Protein AF-0000000085051706 (afdb_homodimer)

Organism: Asticcacaulis excentricus (strain ATCC 15261 / DSM 4724 / KCTC 12464 / NCIMB 9791 / VKM B-1370 / CB 48) (NCBI:txid573065)

Structure (mmCIF, N/CA/C/O backbone):
data_AF-0000000085051706-model_v1
#
loop_
_entity.id
_entity.type
_entity.pdbx_description
1 polymer 'prephenate dehydratase'
#
loop_
_atom_site.group_PDB
_atom_site.id
_atom_site.type_symbol
_atom_site.label_atom_id
_atom_site.label_alt_id
_atom_site.label_comp_id
_atom_site.label_asym_id
_atom_site.label_entity_id
_atom_site.label_seq_id
_atom_site.pdbx_PDB_ins_code
_atom_site.Cartn_x
_atom_site.Cartn_y
_atom_site.Cartn_z
_atom_site.occupancy
_atom_site.B_iso_or_equiv
_atom_site.auth_seq_id
_atom_site.auth_comp_id
_atom_site.auth_asym_id
_atom_site.auth_atom_id
_atom_site.pdbx_PDB_model_num
ATOM 1 N N . MET A 1 1 ? 15.047 -7.488 -30.141 1 37 1 MET A N 1
ATOM 2 C CA . MET A 1 1 ? 16.125 -7.328 -29.172 1 37 1 MET A CA 1
ATOM 3 C C . MET A 1 1 ? 16.047 -8.383 -28.078 1 37 1 MET A C 1
ATOM 5 O O . MET A 1 1 ? 14.945 -8.711 -27.609 1 37 1 MET A O 1
ATOM 9 N N . THR A 1 2 ? 16.781 -9.422 -28.062 1 45.59 2 THR A N 1
ATOM 10 C CA . THR A 1 2 ? 16.734 -10.547 -27.141 1 45.59 2 THR A CA 1
ATOM 11 C C . THR A 1 2 ? 16.453 -10.07 -25.719 1 45.59 2 THR A C 1
ATOM 13 O O . THR A 1 2 ? 17.125 -9.164 -25.219 1 45.59 2 THR A O 1
ATOM 16 N N . ALA A 1 3 ? 15.242 -9.961 -25.422 1 56.03 3 ALA A N 1
ATOM 17 C CA . ALA A 1 3 ? 15.062 -9.492 -24.047 1 56.03 3 ALA A CA 1
ATOM 18 C C . ALA A 1 3 ? 16.234 -9.898 -23.172 1 56.03 3 ALA A C 1
ATOM 20 O O . ALA A 1 3 ? 16.688 -11.047 -23.219 1 56.03 3 ALA A O 1
ATOM 21 N N . SER A 1 4 ? 16.953 -8.852 -22.703 1 73.88 4 SER A N 1
ATOM 22 C CA . SER A 1 4 ? 18.141 -9.078 -21.891 1 73.88 4 SER A CA 1
ATOM 23 C C . SER A 1 4 ? 17.812 -9.938 -20.656 1 73.88 4 SER A C 1
ATOM 25 O O . SER A 1 4 ? 16.688 -9.945 -20.188 1 73.88 4 SER A O 1
ATOM 27 N N . GLN A 1 5 ? 18.484 -10.992 -20.531 1 93.19 5 GLN A N 1
ATOM 28 C CA . GLN A 1 5 ? 18.406 -11.898 -19.391 1 93.19 5 GLN A CA 1
ATOM 29 C C . GLN A 1 5 ? 18.516 -11.133 -18.062 1 93.19 5 GLN A C 1
ATOM 31 O O . GLN A 1 5 ? 19.375 -11.438 -17.234 1 93.19 5 GLN A O 1
ATOM 36 N N . LYS A 1 6 ? 17.625 -10.023 -18.062 1 98.06 6 LYS A N 1
ATOM 37 C CA . LYS A 1 6 ? 17.516 -9.156 -16.891 1 98.06 6 LYS A CA 1
ATOM 38 C C . LYS A 1 6 ? 16.188 -9.352 -16.172 1 98.06 6 LYS A C 1
ATOM 40 O O . LYS A 1 6 ? 15.18 -9.664 -16.812 1 98.06 6 LYS A O 1
ATOM 45 N N . ILE A 1 7 ? 16.219 -9.195 -14.898 1 98.38 7 ILE A N 1
ATOM 46 C CA . ILE A 1 7 ? 15.016 -9.242 -14.078 1 98.38 7 ILE A CA 1
ATOM 47 C C . ILE A 1 7 ? 14.914 -7.973 -13.234 1 98.38 7 ILE A C 1
ATOM 49 O O . ILE A 1 7 ? 15.836 -7.645 -12.484 1 98.38 7 ILE A O 1
ATOM 53 N N . ALA A 1 8 ? 13.82 -7.258 -13.43 1 98.44 8 ALA A N 1
ATOM 54 C CA . ALA A 1 8 ? 13.617 -5.965 -12.781 1 98.44 8 ALA A CA 1
ATOM 55 C C . ALA A 1 8 ? 13.086 -6.137 -11.359 1 98.44 8 ALA A C 1
ATOM 57 O O . ALA A 1 8 ? 12.25 -7.004 -11.109 1 98.44 8 ALA A O 1
ATOM 58 N N . TYR A 1 9 ? 13.531 -5.332 -10.445 1 98.19 9 TYR A N 1
ATOM 59 C CA . TYR A 1 9 ? 12.953 -5.199 -9.117 1 98.19 9 TYR A CA 1
ATOM 60 C C . TYR A 1 9 ? 13.008 -3.756 -8.633 1 98.19 9 TYR A C 1
ATOM 62 O O . TYR A 1 9 ? 13.789 -2.953 -9.156 1 98.19 9 TYR A O 1
ATOM 70 N N . GLN A 1 10 ? 12.102 -3.432 -7.754 1 95.19 10 GLN A N 1
ATOM 71 C CA . GLN A 1 10 ? 12.156 -2.119 -7.117 1 95.19 10 GLN A CA 1
ATOM 72 C C . GLN A 1 10 ? 13.055 -2.139 -5.891 1 95.19 10 GLN A C 1
ATOM 74 O O . GLN A 1 10 ? 12.969 -3.045 -5.059 1 95.19 10 GLN A O 1
ATOM 79 N N . GLY A 1 11 ? 13.914 -1.241 -5.773 1 93.25 11 GLY A N 1
ATOM 80 C CA . GLY A 1 11 ? 14.773 -1.121 -4.609 1 93.25 11 GLY A CA 1
ATOM 81 C C . GLY A 1 11 ? 16.234 -0.927 -4.973 1 93.25 11 GLY A C 1
ATOM 82 O O . GLY A 1 11 ? 16.562 -0.478 -6.074 1 93.25 11 GLY A O 1
ATOM 83 N N . GLU A 1 12 ? 17.094 -1.182 -3.971 1 94.31 12 GLU A N 1
ATOM 84 C CA . GLU A 1 12 ? 18.547 -1.07 -4.129 1 94.31 12 GLU A CA 1
ATOM 85 C C . GLU A 1 12 ? 19.203 -2.445 -4.152 1 94.31 12 GLU A C 1
ATOM 87 O O . GLU A 1 12 ? 18.672 -3.404 -3.586 1 94.31 12 GLU A O 1
ATOM 92 N N . PRO A 1 13 ? 20.375 -2.416 -4.875 1 97.56 13 PRO A N 1
ATOM 93 C CA . PRO A 1 13 ? 21.125 -3.666 -4.75 1 97.56 13 PRO A CA 1
ATOM 94 C C . PRO A 1 13 ? 21.328 -4.086 -3.295 1 97.56 13 PRO A C 1
ATOM 96 O O . PRO A 1 13 ? 21.656 -3.248 -2.449 1 97.56 13 PRO A O 1
ATOM 99 N N . GLY A 1 14 ? 21.016 -5.273 -2.98 1 97.88 14 GLY A N 1
ATOM 100 C CA . GLY A 1 14 ? 21.141 -5.781 -1.624 1 97.88 14 GLY A CA 1
ATOM 101 C C . GLY A 1 14 ? 19.812 -5.875 -0.899 1 97.88 14 GLY A C 1
ATOM 102 O O . GLY A 1 14 ? 19.75 -6.371 0.228 1 97.88 14 GLY A O 1
ATOM 103 N N . ALA A 1 15 ? 18.766 -5.438 -1.556 1 97.69 15 ALA A N 1
ATOM 104 C CA . ALA A 1 15 ? 17.438 -5.48 -0.955 1 97.69 15 ALA A CA 1
ATOM 105 C C . ALA A 1 15 ? 16.859 -6.895 -0.99 1 97.69 15 ALA A C 1
ATOM 107 O O . ALA A 1 15 ? 17.422 -7.781 -1.636 1 97.69 15 ALA A O 1
ATOM 108 N N . PHE A 1 16 ? 15.758 -7.094 -0.36 1 97.62 16 PHE A N 1
ATOM 109 C CA . PHE A 1 16 ? 15.086 -8.383 -0.343 1 97.62 16 PHE A CA 1
ATOM 110 C C . PHE A 1 16 ? 14.641 -8.781 -1.745 1 97.62 16 PHE A C 1
ATOM 112 O O . PHE A 1 16 ? 14.672 -9.961 -2.104 1 97.62 16 PHE A O 1
ATOM 119 N N . SER A 1 17 ? 14.211 -7.824 -2.529 1 98.38 17 SER A N 1
ATOM 120 C CA . SER A 1 17 ? 13.828 -8.117 -3.906 1 98.38 17 SER A CA 1
ATOM 121 C C . SER A 1 17 ? 15.016 -8.609 -4.719 1 98.38 17 SER A C 1
ATOM 123 O O . SER A 1 17 ? 14.867 -9.484 -5.582 1 98.38 17 SER A O 1
ATOM 125 N N . HIS A 1 18 ? 16.156 -8.008 -4.43 1 98.44 18 HIS A N 1
ATOM 126 C CA . HIS A 1 18 ? 17.375 -8.516 -5.031 1 98.44 18 HIS A CA 1
ATOM 127 C C . HIS A 1 18 ? 17.625 -9.969 -4.621 1 98.44 18 HIS A C 1
ATOM 129 O O . HIS A 1 18 ? 17.938 -10.812 -5.469 1 98.44 18 HIS A O 1
ATOM 135 N N . GLN A 1 19 ? 17.5 -10.227 -3.414 1 98.19 19 GLN A N 1
ATOM 136 C CA . GLN A 1 19 ? 17.672 -11.586 -2.898 1 98.19 19 GLN A CA 1
ATOM 137 C C . GLN A 1 19 ? 16.703 -12.555 -3.584 1 98.19 19 GLN A C 1
ATOM 139 O O . GLN A 1 19 ? 17.094 -13.672 -3.939 1 98.19 19 GLN A O 1
ATOM 144 N N . ALA A 1 20 ? 15.477 -12.141 -3.75 1 98.56 20 ALA A N 1
ATOM 145 C CA . ALA A 1 20 ? 14.477 -12.969 -4.41 1 98.56 20 ALA A CA 1
ATOM 146 C C . ALA A 1 20 ? 14.891 -13.297 -5.844 1 98.56 20 ALA A C 1
ATOM 148 O O . ALA A 1 20 ? 14.805 -14.453 -6.273 1 98.56 20 ALA A O 1
ATOM 149 N N . CYS A 1 21 ? 15.375 -12.305 -6.543 1 98.44 21 CYS A N 1
ATOM 150 C CA . CYS A 1 21 ? 15.844 -12.516 -7.91 1 98.44 21 CYS A CA 1
ATOM 151 C C . CYS A 1 21 ? 16.953 -13.555 -7.953 1 98.44 21 CYS A C 1
ATOM 153 O O . CYS A 1 21 ? 16.906 -14.477 -8.773 1 98.44 21 CYS A O 1
ATOM 155 N N . ARG A 1 22 ? 17.891 -13.422 -7.086 1 97.75 22 ARG A N 1
ATOM 156 C CA . ARG A 1 22 ? 19.031 -14.32 -7.07 1 97.75 22 ARG A CA 1
ATOM 157 C C . ARG A 1 22 ? 18.609 -15.742 -6.711 1 97.75 22 ARG A C 1
ATOM 159 O O . ARG A 1 22 ? 19.156 -16.719 -7.25 1 97.75 22 ARG A O 1
ATOM 166 N N . ARG A 1 23 ? 17.75 -15.836 -5.844 1 97.62 23 ARG A N 1
ATOM 167 C CA . ARG A 1 23 ? 17.328 -17.141 -5.336 1 97.62 23 ARG A CA 1
ATOM 168 C C . ARG A 1 23 ? 16.594 -17.938 -6.414 1 97.62 23 ARG A C 1
ATOM 170 O O . ARG A 1 23 ? 16.859 -19.125 -6.594 1 97.62 23 ARG A O 1
ATOM 177 N N . TRP A 1 24 ? 15.719 -17.328 -7.168 1 97.75 24 TRP A N 1
ATOM 178 C CA . TRP A 1 24 ? 14.812 -18.094 -8.016 1 97.75 24 TRP A CA 1
ATOM 179 C C . TRP A 1 24 ? 15.18 -17.938 -9.492 1 97.75 24 TRP A C 1
ATOM 181 O O . TRP A 1 24 ? 14.766 -18.734 -10.328 1 97.75 24 TRP A O 1
ATOM 191 N N . PHE A 1 25 ? 15.945 -16.875 -9.781 1 97.81 25 PHE A N 1
ATOM 192 C CA . PHE A 1 25 ? 16.359 -16.641 -11.156 1 97.81 25 PHE A CA 1
ATOM 193 C C . PHE A 1 25 ? 17.859 -16.312 -11.219 1 97.81 25 PHE A C 1
ATOM 195 O O . PHE A 1 25 ? 18.25 -15.266 -11.727 1 97.81 25 PHE A O 1
ATOM 202 N N . PRO A 1 26 ? 18.672 -17.281 -10.859 1 97 26 PRO A N 1
ATOM 203 C CA . PRO A 1 26 ? 20.109 -17.031 -10.766 1 97 26 PRO A CA 1
ATOM 204 C C . PRO A 1 26 ? 20.75 -16.734 -12.117 1 97 26 PRO A C 1
ATOM 206 O O . PRO A 1 26 ? 21.828 -16.156 -12.18 1 97 26 PRO A O 1
ATOM 209 N N . ASP A 1 27 ? 20.141 -17.094 -13.203 1 96.94 27 ASP A N 1
ATOM 210 C CA . ASP A 1 27 ? 20.719 -16.906 -14.539 1 96.94 27 ASP A CA 1
ATOM 211 C C . ASP A 1 27 ? 20.359 -15.531 -15.102 1 96.94 27 ASP A C 1
ATOM 213 O O . ASP A 1 27 ? 20.844 -15.156 -16.172 1 96.94 27 ASP A O 1
ATOM 217 N N . TYR A 1 28 ? 19.516 -14.789 -14.391 1 97.69 28 TYR A N 1
ATOM 218 C CA . TYR A 1 28 ? 19.141 -13.445 -14.82 1 97.69 28 TYR A CA 1
ATOM 219 C C . TYR A 1 28 ? 19.938 -12.383 -14.07 1 97.69 28 TYR A C 1
ATOM 221 O O . TYR A 1 28 ? 20.297 -12.586 -12.906 1 97.69 28 TYR A O 1
ATOM 229 N N . GLU A 1 29 ? 20.188 -11.328 -14.695 1 97.94 29 GLU A N 1
ATOM 230 C CA . GLU A 1 29 ? 20.812 -10.18 -14.047 1 97.94 29 GLU A CA 1
ATOM 231 C C . GLU A 1 29 ? 19.766 -9.32 -13.328 1 97.94 29 GLU A C 1
ATOM 233 O O . GLU A 1 29 ? 18.938 -8.68 -13.977 1 97.94 29 GLU A O 1
ATOM 238 N N . PRO A 1 30 ? 19.875 -9.312 -11.984 1 98.25 30 PRO A N 1
ATOM 239 C CA . PRO A 1 30 ? 18.953 -8.422 -11.273 1 98.25 30 PRO A CA 1
ATOM 240 C C . PRO A 1 30 ? 19.219 -6.949 -11.57 1 98.25 30 PRO A C 1
ATOM 242 O O . PRO A 1 30 ? 20.359 -6.496 -11.516 1 98.25 30 PRO A O 1
ATOM 245 N N . THR A 1 31 ? 18.188 -6.242 -11.938 1 98.38 31 THR A N 1
ATOM 246 C CA . THR A 1 31 ? 18.297 -4.824 -12.273 1 98.38 31 THR A CA 1
ATOM 247 C C . THR A 1 31 ? 17.359 -3.988 -11.406 1 98.38 31 THR A C 1
ATOM 249 O O . THR A 1 31 ? 16.141 -4.184 -11.422 1 98.38 31 THR A O 1
ATOM 252 N N . ALA A 1 32 ? 17.984 -3.035 -10.688 1 97.5 32 ALA A N 1
ATOM 253 C CA . ALA A 1 32 ? 17.266 -2.234 -9.695 1 97.5 32 ALA A CA 1
ATOM 254 C C . ALA A 1 32 ? 16.594 -1.033 -10.352 1 97.5 32 ALA A C 1
ATOM 256 O O . ALA A 1 32 ? 17.172 -0.403 -11.242 1 97.5 32 ALA A O 1
ATOM 257 N N . PHE A 1 33 ? 15.398 -0.703 -9.883 1 95.06 33 PHE A N 1
ATOM 258 C CA . PHE A 1 33 ? 14.672 0.485 -10.305 1 95.06 33 PHE A CA 1
ATOM 259 C C . PHE A 1 33 ? 14.164 1.271 -9.102 1 95.06 33 PHE A C 1
ATOM 261 O O . PHE A 1 33 ? 13.922 0.699 -8.031 1 95.06 33 PHE A O 1
ATOM 268 N N . PRO A 1 34 ? 13.922 2.561 -9.219 1 88.38 34 PRO A N 1
ATOM 269 C CA . PRO A 1 34 ? 13.617 3.412 -8.062 1 88.38 34 PRO A CA 1
ATOM 270 C C . PRO A 1 34 ? 12.164 3.291 -7.613 1 88.38 34 PRO A C 1
ATOM 272 O O . PRO A 1 34 ? 11.828 3.682 -6.492 1 88.38 34 PRO A O 1
ATOM 275 N N . SER A 1 35 ? 11.273 2.766 -8.477 1 88.56 35 SER A N 1
ATOM 276 C CA . SER A 1 35 ? 9.859 2.635 -8.148 1 88.56 35 SER A CA 1
ATOM 277 C C . SER A 1 35 ? 9.258 1.395 -8.805 1 88.56 35 SER A C 1
ATOM 279 O O . SER A 1 35 ? 9.836 0.832 -9.734 1 88.56 35 SER A O 1
ATOM 281 N N . PHE A 1 36 ? 8.133 0.975 -8.281 1 91.62 36 PHE A N 1
ATOM 282 C CA . PHE A 1 36 ? 7.434 -0.146 -8.891 1 91.62 36 PHE A CA 1
ATOM 283 C C . PHE A 1 36 ? 7 0.198 -10.312 1 91.62 36 PHE A C 1
ATOM 285 O O . PHE A 1 36 ? 7.078 -0.643 -11.211 1 91.62 36 PHE A O 1
ATOM 292 N N . GLU A 1 37 ? 6.566 1.402 -10.523 1 89 37 GLU A N 1
ATOM 293 C CA . GLU A 1 37 ? 6.168 1.859 -11.852 1 89 37 GLU A CA 1
ATOM 294 C C . GLU A 1 37 ? 7.316 1.73 -12.844 1 89 37 GLU A C 1
ATOM 296 O O . GLU A 1 37 ? 7.117 1.274 -13.977 1 89 37 GLU A O 1
ATOM 301 N N . ALA A 1 38 ? 8.484 2.127 -12.375 1 90.75 38 ALA A N 1
ATOM 302 C CA . ALA A 1 38 ? 9.656 2.041 -13.242 1 90.75 38 ALA A CA 1
ATOM 303 C C . ALA A 1 38 ? 10.008 0.589 -13.555 1 90.75 38 ALA A C 1
ATOM 305 O O . ALA A 1 38 ? 10.375 0.261 -14.68 1 90.75 38 ALA A O 1
ATOM 306 N N . ALA A 1 39 ? 9.906 -0.232 -12.562 1 95.38 39 ALA A N 1
ATOM 307 C CA . ALA A 1 39 ? 10.18 -1.653 -12.766 1 95.38 39 ALA A CA 1
ATOM 308 C C . ALA A 1 39 ? 9.18 -2.264 -13.742 1 95.38 39 ALA A C 1
ATOM 310 O O . ALA A 1 39 ? 9.562 -3.018 -14.641 1 95.38 39 ALA A O 1
ATOM 311 N N . PHE A 1 40 ? 7.941 -1.922 -13.617 1 94 40 PHE A N 1
ATOM 312 C CA . PHE A 1 40 ? 6.902 -2.385 -14.531 1 94 40 PHE A CA 1
ATOM 313 C C . PHE A 1 40 ? 7.191 -1.928 -15.953 1 94 40 PHE A C 1
ATOM 315 O O . PHE A 1 40 ? 7.121 -2.725 -16.891 1 94 40 PHE A O 1
ATOM 322 N N . ALA A 1 41 ? 7.535 -0.708 -16.062 1 92.75 41 ALA A N 1
ATOM 323 C CA . ALA A 1 41 ? 7.805 -0.12 -17.375 1 92.75 41 ALA A CA 1
ATOM 324 C C . ALA A 1 41 ? 8.977 -0.814 -18.062 1 92.75 41 ALA A C 1
ATOM 326 O O . ALA A 1 41 ? 8.961 -1.022 -19.281 1 92.75 41 ALA A O 1
ATOM 327 N N . ALA A 1 42 ? 9.938 -1.162 -17.297 1 96.06 42 ALA A N 1
ATOM 328 C CA . ALA A 1 42 ? 11.125 -1.825 -17.844 1 96.06 42 ALA A CA 1
ATOM 329 C C . ALA A 1 42 ? 10.766 -3.189 -18.422 1 96.06 42 ALA A C 1
ATOM 331 O O . ALA A 1 42 ? 11.328 -3.6 -19.453 1 96.06 42 ALA A O 1
ATOM 332 N N . VAL A 1 43 ? 9.891 -3.881 -17.797 1 96.5 43 VAL A N 1
ATOM 333 C CA . VAL A 1 43 ? 9.461 -5.184 -18.297 1 96.5 43 VAL A CA 1
ATOM 334 C C . VAL A 1 43 ? 8.562 -4.992 -19.531 1 96.5 43 VAL A C 1
ATOM 336 O O . VAL A 1 43 ? 8.727 -5.688 -20.531 1 96.5 43 VAL A O 1
ATOM 339 N N . GLU A 1 44 ? 7.684 -4.066 -19.438 1 93.75 44 GLU A N 1
ATOM 340 C CA . GLU A 1 44 ? 6.773 -3.775 -20.531 1 93.75 44 GLU A CA 1
ATOM 341 C C . GLU A 1 44 ? 7.543 -3.396 -21.797 1 93.75 44 GLU A C 1
ATOM 343 O O . GLU A 1 44 ? 7.184 -3.816 -22.891 1 93.75 44 GLU A O 1
ATOM 348 N N . ALA A 1 45 ? 8.586 -2.645 -21.609 1 93.44 45 ALA A N 1
ATOM 349 C CA . ALA A 1 45 ? 9.367 -2.127 -22.734 1 93.44 45 ALA A CA 1
ATOM 350 C C . ALA A 1 45 ? 10.344 -3.182 -23.25 1 93.44 45 ALA A C 1
ATOM 352 O O . ALA A 1 45 ? 10.984 -2.986 -24.297 1 93.44 45 ALA A O 1
ATOM 353 N N . GLY A 1 46 ? 10.484 -4.207 -22.562 1 93.62 46 GLY A N 1
ATOM 354 C CA . GLY A 1 46 ? 11.383 -5.262 -23 1 93.62 46 GLY A CA 1
ATOM 355 C C . GLY A 1 46 ? 12.812 -5.047 -22.531 1 93.62 46 GLY A C 1
ATOM 356 O O . GLY A 1 46 ? 13.719 -5.797 -22.906 1 93.62 46 GLY A O 1
ATOM 357 N N . GLU A 1 47 ? 13.023 -4.027 -21.703 1 96.19 47 GLU A N 1
ATOM 358 C CA . GLU A 1 47 ? 14.336 -3.809 -21.109 1 96.19 47 GLU A CA 1
ATOM 359 C C . GLU A 1 47 ? 14.711 -4.949 -20.172 1 96.19 47 GLU A C 1
ATOM 361 O O . GLU A 1 47 ? 15.883 -5.332 -20.094 1 96.19 47 GLU A O 1
ATOM 366 N N . CYS A 1 48 ? 13.805 -5.445 -19.469 1 97.5 48 CYS A N 1
ATOM 367 C CA . CYS A 1 48 ? 13.93 -6.625 -18.625 1 97.5 48 CYS A CA 1
ATOM 368 C C . CYS A 1 48 ? 12.969 -7.719 -19.062 1 97.5 48 CYS A C 1
ATOM 370 O O . CYS A 1 48 ? 11.82 -7.434 -19.422 1 97.5 48 CYS A O 1
ATOM 372 N N . ALA A 1 49 ? 13.461 -8.898 -19.016 1 96.44 49 ALA A N 1
ATOM 373 C CA . ALA A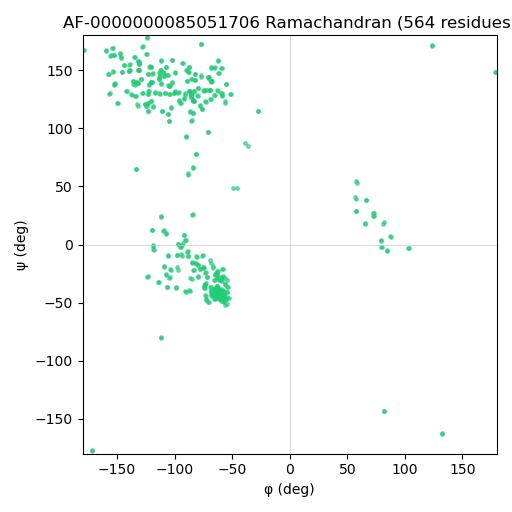 1 49 ? 12.625 -10.023 -19.438 1 96.44 49 ALA A CA 1
ATOM 374 C C . ALA A 1 49 ? 11.57 -10.352 -18.375 1 96.44 49 ALA A C 1
ATOM 376 O O . ALA A 1 49 ? 10.461 -10.781 -18.703 1 96.44 49 ALA A O 1
ATOM 377 N N . LEU A 1 50 ? 11.992 -10.18 -17.141 1 97.44 50 LEU A N 1
ATOM 378 C CA . LEU A 1 50 ? 11.125 -10.531 -16.016 1 97.44 50 LEU A CA 1
ATOM 379 C C . LEU A 1 50 ? 11.078 -9.398 -14.992 1 97.44 50 LEU A C 1
ATOM 381 O O . LEU A 1 50 ? 11.914 -8.5 -15.016 1 97.44 50 LEU A O 1
ATOM 385 N N . GLY A 1 51 ? 10.016 -9.461 -14.242 1 98 51 GLY A N 1
ATOM 386 C CA . GLY A 1 51 ? 9.906 -8.633 -13.055 1 98 51 GLY A CA 1
ATOM 387 C C . GLY A 1 51 ? 9.672 -9.438 -11.789 1 98 51 GLY A C 1
ATOM 388 O O . GLY A 1 51 ? 8.922 -10.414 -11.789 1 98 51 GLY A O 1
ATOM 389 N N . MET A 1 52 ? 10.43 -9.141 -10.766 1 98.5 52 MET A N 1
ATOM 390 C CA . MET A 1 52 ? 10.227 -9.68 -9.422 1 98.5 52 MET A CA 1
ATOM 391 C C . MET A 1 52 ? 9.617 -8.633 -8.5 1 98.5 52 MET A C 1
ATOM 393 O O . MET A 1 52 ? 10.305 -7.73 -8.031 1 98.5 52 MET A O 1
ATOM 397 N N . ILE A 1 53 ? 8.281 -8.836 -8.195 1 98 53 ILE A N 1
ATOM 398 C CA . ILE A 1 53 ? 7.539 -7.75 -7.559 1 98 53 ILE A CA 1
ATOM 399 C C . ILE A 1 53 ? 6.941 -8.242 -6.242 1 98 53 ILE A C 1
ATOM 401 O O . ILE A 1 53 ? 6.086 -9.125 -6.23 1 98 53 ILE A O 1
ATOM 405 N N . PRO A 1 54 ? 7.418 -7.664 -5.109 1 97.31 54 PRO A N 1
ATOM 406 C CA . PRO A 1 54 ? 6.762 -7.996 -3.842 1 97.31 54 PRO A CA 1
ATOM 407 C C . PRO A 1 54 ? 5.352 -7.414 -3.734 1 97.31 54 PRO A C 1
ATOM 409 O O . PRO A 1 54 ? 5.148 -6.23 -4.016 1 97.31 54 PRO A O 1
ATOM 412 N N . VAL A 1 55 ? 4.379 -8.258 -3.301 1 94.5 55 VAL A N 1
ATOM 413 C CA . VAL A 1 55 ? 3.008 -7.762 -3.365 1 94.5 55 VAL A CA 1
ATOM 414 C C . VAL A 1 55 ? 2.367 -7.832 -1.98 1 94.5 55 VAL A C 1
ATOM 416 O O . VAL A 1 55 ? 1.437 -7.082 -1.68 1 94.5 55 VAL A O 1
ATOM 419 N N . GLU A 1 56 ? 2.818 -8.742 -1.174 1 92.44 56 GLU A N 1
ATOM 420 C CA . GLU A 1 56 ? 2.207 -8.922 0.139 1 92.44 56 GLU A CA 1
ATOM 421 C C . GLU A 1 56 ? 3.213 -9.469 1.148 1 92.44 56 GLU A C 1
ATOM 423 O O . GLU A 1 56 ? 4.016 -10.344 0.82 1 92.44 56 GLU A O 1
ATOM 428 N N . ASN A 1 57 ? 3.145 -8.922 2.324 1 91.06 57 ASN A N 1
ATOM 429 C CA . ASN A 1 57 ? 3.973 -9.383 3.432 1 91.06 57 ASN A CA 1
ATOM 430 C C . ASN A 1 57 ? 3.123 -9.867 4.605 1 91.06 57 ASN A C 1
ATOM 432 O O . ASN A 1 57 ? 2.127 -9.227 4.953 1 91.06 57 ASN A O 1
ATOM 436 N N . ALA A 1 58 ? 3.559 -10.922 5.184 1 88.12 58 ALA A N 1
ATOM 437 C CA . ALA A 1 58 ? 2.812 -11.586 6.246 1 88.12 58 ALA A CA 1
ATOM 438 C C . ALA A 1 58 ? 2.574 -10.648 7.426 1 88.12 58 ALA A C 1
ATOM 440 O O . ALA A 1 58 ? 1.551 -10.734 8.102 1 88.12 58 ALA A O 1
ATOM 441 N N . LEU A 1 59 ? 3.453 -9.75 7.664 1 82.06 59 LEU A N 1
ATOM 442 C CA . LEU A 1 59 ? 3.361 -8.891 8.844 1 82.06 59 LEU A CA 1
ATOM 443 C C . LEU A 1 59 ? 2.945 -7.48 8.461 1 82.06 59 LEU A C 1
ATOM 445 O O . LEU A 1 59 ? 2.148 -6.852 9.156 1 82.06 59 LEU A O 1
ATOM 449 N N . ALA A 1 60 ? 3.439 -7.043 7.316 1 80.25 60 ALA A N 1
ATOM 450 C CA . ALA A 1 60 ? 3.27 -5.633 6.969 1 80.25 60 ALA A CA 1
ATOM 451 C C . ALA A 1 60 ? 2.08 -5.438 6.031 1 80.25 60 ALA A C 1
ATOM 453 O O . ALA A 1 60 ? 1.689 -4.305 5.742 1 80.25 60 ALA A O 1
ATOM 454 N N . GLY A 1 61 ? 1.536 -6.527 5.547 1 83.75 61 GLY A N 1
ATOM 455 C CA . GLY A 1 61 ? 0.405 -6.395 4.641 1 83.75 61 GLY A CA 1
ATOM 456 C C . GLY A 1 61 ? 0.817 -6.102 3.211 1 83.75 61 GLY A C 1
ATOM 457 O O . GLY A 1 61 ? 1.788 -6.676 2.709 1 83.75 61 GLY A O 1
ATOM 458 N N . ARG A 1 62 ? 0.059 -5.305 2.576 1 86.19 62 ARG A N 1
ATOM 459 C CA . ARG A 1 62 ? 0.277 -5.031 1.16 1 86.19 62 ARG A CA 1
ATOM 460 C C . ARG A 1 62 ? 1.563 -4.242 0.945 1 86.19 62 ARG A C 1
ATOM 462 O O . ARG A 1 62 ? 1.869 -3.324 1.711 1 86.19 62 ARG A O 1
ATOM 469 N N . VAL A 1 63 ? 2.305 -4.613 -0.156 1 89.44 63 VAL A N 1
ATOM 470 C CA . VAL A 1 63 ? 3.555 -3.951 -0.514 1 89.44 63 VAL A CA 1
ATOM 471 C C . VAL A 1 63 ? 3.371 -3.164 -1.809 1 89.44 63 VAL A C 1
ATOM 473 O O . VAL A 1 63 ? 3.07 -1.968 -1.777 1 89.44 63 VAL A O 1
ATOM 476 N N . ALA A 1 64 ? 3.416 -3.822 -2.9 1 86.75 64 ALA A N 1
ATOM 477 C CA . ALA A 1 64 ? 3.129 -3.158 -4.168 1 86.75 64 ALA A CA 1
ATOM 478 C C . ALA A 1 64 ? 1.642 -3.229 -4.5 1 86.75 64 ALA A C 1
ATOM 480 O O . ALA A 1 64 ? 1.002 -4.262 -4.293 1 86.75 64 ALA A O 1
ATOM 481 N N . ASP A 1 65 ? 1.173 -2.15 -5.031 1 84.62 65 ASP A N 1
ATOM 482 C CA . ASP A 1 65 ? -0.226 -2.145 -5.449 1 84.62 65 ASP A CA 1
ATOM 483 C C . ASP A 1 65 ? -0.37 -2.615 -6.895 1 84.62 65 ASP A C 1
ATOM 485 O O . ASP A 1 65 ? -0.461 -1.798 -7.812 1 84.62 65 ASP A O 1
ATOM 489 N N . VAL A 1 66 ? -0.59 -3.842 -7.109 1 85.06 66 VAL A N 1
ATOM 490 C CA . VAL A 1 66 ? -0.618 -4.469 -8.43 1 85.06 66 VAL A CA 1
ATOM 491 C C . VAL A 1 66 ? -1.942 -4.156 -9.117 1 85.06 66 VAL A C 1
ATOM 493 O O . VAL A 1 66 ? -2.043 -4.238 -10.344 1 85.06 66 VAL A O 1
ATOM 496 N N . HIS A 1 67 ? -2.973 -3.797 -8.266 1 82.62 67 HIS A N 1
ATOM 497 C CA . HIS A 1 67 ? -4.293 -3.516 -8.812 1 82.62 67 HIS A CA 1
ATOM 498 C C . HIS A 1 67 ? -4.262 -2.307 -9.742 1 82.62 67 HIS A C 1
ATOM 500 O O . HIS A 1 67 ? -5.055 -2.217 -10.68 1 82.62 67 HIS A O 1
ATOM 506 N N . HIS A 1 68 ? -3.318 -1.569 -9.453 1 81.88 68 HIS A N 1
ATOM 507 C CA . HIS A 1 68 ? -3.236 -0.319 -10.195 1 81.88 68 HIS A CA 1
ATOM 508 C C . HIS A 1 68 ? -2.266 -0.437 -11.367 1 81.88 68 HIS A C 1
ATOM 510 O O . HIS A 1 68 ? -2.418 0.253 -12.375 1 81.88 68 HIS A O 1
ATOM 516 N N . LEU A 1 69 ? -1.391 -1.358 -11.305 1 85.56 69 LEU A N 1
ATOM 517 C CA . LEU A 1 69 ? -0.289 -1.388 -12.266 1 85.56 69 LEU A CA 1
ATOM 518 C C . LEU A 1 69 ? -0.513 -2.469 -13.312 1 85.56 69 LEU A C 1
ATOM 520 O O . LEU A 1 69 ? -0.106 -2.311 -14.469 1 85.56 69 LEU A O 1
ATOM 524 N N . LEU A 1 70 ? -1.188 -3.498 -13.023 1 90.06 70 LEU A N 1
ATOM 525 C CA . LEU A 1 70 ? -1.228 -4.688 -13.867 1 90.06 70 LEU A CA 1
ATOM 526 C C . LEU A 1 70 ? -2.322 -4.57 -14.922 1 90.06 70 LEU A C 1
ATOM 528 O O . LEU A 1 70 ? -2.105 -4.914 -16.078 1 90.06 70 LEU A O 1
ATOM 532 N N . PRO A 1 71 ? -3.488 -4.012 -14.555 1 86.56 71 PRO A N 1
ATOM 533 C CA . PRO A 1 71 ? -4.551 -3.969 -15.562 1 86.56 71 PRO A CA 1
ATOM 534 C C . PRO A 1 71 ? -4.141 -3.197 -16.812 1 86.56 71 PRO A C 1
ATOM 536 O O . PRO A 1 71 ? -3.648 -2.07 -16.719 1 86.56 71 PRO A O 1
ATOM 539 N N . HIS A 1 72 ? -4.309 -3.812 -17.969 1 83.56 72 HIS A N 1
ATOM 540 C CA . HIS A 1 72 ? -4.098 -3.244 -19.281 1 83.56 72 HIS A CA 1
ATOM 541 C C . HIS A 1 72 ? -2.627 -2.902 -19.516 1 83.56 72 HIS A C 1
ATOM 543 O O . HIS A 1 72 ? -2.305 -2.027 -20.312 1 83.56 72 HIS A O 1
ATOM 549 N N . SER A 1 73 ? -1.762 -3.488 -18.703 1 86.38 73 SER A N 1
ATOM 550 C CA . SER A 1 73 ? -0.336 -3.201 -18.812 1 86.38 73 SER A CA 1
ATOM 551 C C . SER A 1 73 ? 0.323 -4.074 -19.875 1 86.38 73 SER A C 1
ATOM 553 O O . SER A 1 73 ? 1.431 -3.781 -20.328 1 86.38 73 SER A O 1
ATOM 555 N N . GLY A 1 74 ? -0.337 -5.086 -20.25 1 87.94 74 GLY A N 1
ATOM 556 C CA . GLY A 1 74 ? 0.268 -6.07 -21.141 1 87.94 74 GLY A CA 1
ATOM 557 C C . GLY A 1 74 ? 1.182 -7.039 -20.406 1 87.94 74 GLY A C 1
ATOM 558 O O . GLY A 1 74 ? 1.7 -7.984 -21.016 1 87.94 74 GLY A O 1
ATOM 559 N N . LEU A 1 75 ? 1.348 -6.883 -19.172 1 93.69 75 LEU A N 1
ATOM 560 C CA . LEU A 1 75 ? 2.16 -7.785 -18.359 1 93.69 75 LEU A CA 1
ATOM 561 C C . LEU A 1 75 ? 1.327 -8.953 -17.859 1 93.69 75 LEU A C 1
ATOM 563 O O . LEU A 1 75 ? 0.12 -8.82 -17.641 1 93.69 75 LEU A O 1
ATOM 567 N N . LYS A 1 76 ? 2.01 -10.039 -17.734 1 95.62 76 LYS A N 1
ATOM 568 C CA . LYS A 1 76 ? 1.361 -11.242 -17.219 1 95.62 76 LYS A CA 1
ATOM 569 C C . LYS A 1 76 ? 2.086 -11.766 -15.984 1 95.62 76 LYS A C 1
ATOM 571 O O . LYS A 1 76 ? 3.307 -11.633 -15.867 1 95.62 76 LYS A O 1
ATOM 576 N N . ILE A 1 77 ? 1.315 -12.328 -15.094 1 96.5 77 ILE A N 1
ATOM 577 C CA . ILE A 1 77 ? 1.866 -13.039 -13.945 1 96.5 77 ILE A CA 1
ATOM 578 C C . ILE A 1 77 ? 2.197 -14.477 -14.352 1 96.5 77 ILE A C 1
ATOM 580 O O . ILE A 1 77 ? 1.312 -15.234 -14.758 1 96.5 77 ILE A O 1
ATOM 584 N N . ILE A 1 78 ? 3.443 -14.875 -14.156 1 95.62 78 ILE A N 1
ATOM 585 C CA . ILE A 1 78 ? 3.809 -16.203 -14.633 1 95.62 78 ILE A CA 1
ATOM 586 C C . ILE A 1 78 ? 4.25 -17.078 -13.445 1 95.62 78 ILE A C 1
ATOM 588 O O . ILE A 1 78 ? 4.598 -18.25 -13.625 1 95.62 78 ILE A O 1
ATOM 592 N N . GLY A 1 79 ? 4.227 -16.484 -12.25 1 95.56 79 GLY A N 1
ATOM 593 C CA . GLY A 1 79 ? 4.59 -17.25 -11.062 1 95.56 79 GLY A CA 1
ATOM 594 C C . GLY A 1 79 ? 4.496 -16.438 -9.789 1 95.56 79 GLY A C 1
ATOM 595 O O . GLY A 1 79 ? 4.281 -15.227 -9.828 1 95.56 79 GLY A O 1
ATOM 596 N N . GLU A 1 80 ? 4.566 -17.141 -8.703 1 96.75 80 GLU A N 1
ATOM 597 C CA . GLU A 1 80 ? 4.707 -16.547 -7.379 1 96.75 80 GLU A CA 1
ATOM 598 C C . GLU A 1 80 ? 5.82 -17.219 -6.582 1 96.75 80 GLU A C 1
ATOM 600 O O . GLU A 1 80 ? 6.184 -18.359 -6.859 1 96.75 80 GLU A O 1
ATOM 605 N N . ARG A 1 81 ? 6.383 -16.422 -5.754 1 97.31 81 ARG A N 1
ATOM 606 C CA . ARG A 1 81 ? 7.395 -16.922 -4.824 1 97.31 81 ARG A CA 1
ATOM 607 C C . ARG A 1 81 ? 7.223 -16.297 -3.443 1 97.31 81 ARG A C 1
ATOM 609 O O . ARG A 1 81 ? 6.688 -15.195 -3.314 1 97.31 81 ARG A O 1
ATOM 616 N N . PHE A 1 82 ? 7.613 -17.078 -2.434 1 96.75 82 PHE A N 1
ATOM 617 C CA . PHE A 1 82 ? 7.547 -16.609 -1.054 1 96.75 82 PHE A CA 1
ATOM 618 C C . PHE A 1 82 ? 8.938 -16.578 -0.428 1 96.75 82 PHE A C 1
ATOM 620 O O . PHE A 1 82 ? 9.609 -17.594 -0.338 1 96.75 82 PHE A O 1
ATOM 627 N N . LEU A 1 83 ? 9.336 -15.391 -0.04 1 97.06 83 LEU A N 1
ATOM 628 C CA . LEU A 1 83 ? 10.656 -15.219 0.555 1 97.06 83 LEU A CA 1
ATOM 629 C C . LEU A 1 83 ? 10.555 -15 2.061 1 97.06 83 LEU A C 1
ATOM 631 O O . LEU A 1 83 ? 10 -14 2.514 1 97.06 83 LEU A O 1
ATOM 635 N N . PRO A 1 84 ? 11.039 -15.984 2.846 1 94.88 84 PRO A N 1
ATOM 636 C CA . PRO A 1 84 ? 11.164 -15.664 4.27 1 94.88 84 PRO A CA 1
ATOM 637 C C . PRO A 1 84 ? 12.086 -14.469 4.527 1 94.88 84 PRO A C 1
ATOM 639 O O . PRO A 1 84 ? 13.172 -14.391 3.945 1 94.88 84 PRO A O 1
ATOM 642 N N . ILE A 1 85 ? 11.609 -13.516 5.328 1 95.12 85 ILE A N 1
ATOM 643 C CA . ILE A 1 85 ? 12.375 -12.312 5.648 1 95.12 85 ILE A CA 1
ATOM 644 C C . ILE A 1 85 ? 13.305 -12.594 6.828 1 95.12 85 ILE A C 1
ATOM 646 O O . ILE A 1 85 ? 12.844 -12.766 7.961 1 95.12 85 ILE A O 1
ATOM 650 N N . GLU A 1 86 ? 14.5 -12.703 6.555 1 96.06 86 GLU A N 1
ATOM 651 C CA . GLU A 1 86 ? 15.547 -12.914 7.547 1 96.06 86 GLU A CA 1
ATOM 652 C C . GLU A 1 86 ? 16.438 -11.688 7.68 1 96.06 86 GLU A C 1
ATOM 654 O O . GLU A 1 86 ? 17.172 -11.352 6.75 1 96.06 86 GLU A O 1
ATOM 659 N N . MET A 1 87 ? 16.375 -11.078 8.867 1 97 87 MET A N 1
ATOM 660 C CA . MET A 1 87 ? 17.172 -9.867 9.109 1 97 87 MET A CA 1
ATOM 661 C C . MET A 1 87 ? 18.531 -10.219 9.68 1 97 87 MET A C 1
ATOM 663 O O . MET A 1 87 ? 18.641 -10.969 10.648 1 97 87 MET A O 1
ATOM 667 N N . THR A 1 88 ? 19.516 -9.648 9.055 1 98.19 88 THR A N 1
ATOM 668 C CA . THR A 1 88 ? 20.906 -9.938 9.438 1 98.19 88 THR A CA 1
ATOM 669 C C . THR A 1 88 ? 21.594 -8.68 9.938 1 98.19 88 THR A C 1
ATOM 671 O O . THR A 1 88 ? 21.5 -7.617 9.328 1 98.19 88 THR A O 1
ATOM 674 N N . LEU A 1 89 ? 22.234 -8.82 11.086 1 98.75 89 LEU A N 1
ATOM 675 C CA . LEU A 1 89 ? 23.109 -7.766 11.578 1 98.75 89 LEU A CA 1
ATOM 676 C C . LEU A 1 89 ? 24.5 -7.875 10.953 1 98.75 89 LEU A C 1
ATOM 678 O O . LEU A 1 89 ? 25.141 -8.922 11.031 1 98.75 89 LEU A O 1
ATOM 682 N N . MET A 1 90 ? 24.938 -6.797 10.328 1 98.81 90 MET A N 1
ATOM 683 C CA . MET A 1 90 ? 26.234 -6.867 9.641 1 98.81 90 MET A CA 1
ATOM 684 C C . MET A 1 90 ? 27.094 -5.664 9.984 1 98.81 90 MET A C 1
ATOM 686 O O . MET A 1 90 ? 26.594 -4.555 10.164 1 98.81 90 MET A O 1
ATOM 690 N N . GLY A 1 91 ? 28.344 -5.879 10.18 1 98.75 91 GLY A N 1
ATOM 691 C CA . GLY A 1 91 ? 29.344 -4.871 10.508 1 98.75 91 GLY A CA 1
ATOM 692 C C . GLY A 1 91 ? 30.516 -4.852 9.531 1 98.75 91 GLY A C 1
ATOM 693 O O . GLY A 1 91 ? 30.5 -5.578 8.539 1 98.75 91 GLY A O 1
ATOM 694 N N . THR A 1 92 ? 31.406 -3.91 9.797 1 98.5 92 THR A N 1
ATOM 695 C CA . THR A 1 92 ? 32.625 -3.887 9.008 1 98.5 92 THR A CA 1
ATOM 696 C C . THR A 1 92 ? 33.438 -5.172 9.211 1 98.5 92 THR A C 1
ATOM 698 O O . THR A 1 92 ? 33.25 -5.875 10.203 1 98.5 92 THR A O 1
ATOM 701 N N . PRO A 1 93 ? 34.312 -5.5 8.234 1 98.19 93 PRO A N 1
ATOM 702 C CA . PRO A 1 93 ? 35.062 -6.77 8.281 1 98.19 93 PRO A CA 1
ATOM 703 C C . PRO A 1 93 ? 35.844 -6.953 9.586 1 98.19 93 PRO A C 1
ATOM 705 O O . PRO A 1 93 ? 36 -8.086 10.055 1 98.19 93 PRO A O 1
ATOM 708 N N . ASP A 1 94 ? 36.25 -5.902 10.148 1 97.69 94 ASP A N 1
ATOM 709 C CA . ASP A 1 94 ? 37.094 -5.977 11.344 1 97.69 94 ASP A CA 1
ATOM 710 C C . ASP A 1 94 ? 36.25 -5.867 12.617 1 97.69 94 ASP A C 1
ATOM 712 O O . ASP A 1 94 ? 36.781 -5.988 13.727 1 97.69 94 ASP A O 1
ATOM 716 N N . ALA A 1 95 ? 34.969 -5.691 12.477 1 98.06 95 ALA A N 1
ATOM 717 C CA . ALA A 1 95 ? 34.094 -5.48 13.633 1 98.06 95 ALA A CA 1
ATOM 718 C C . ALA A 1 95 ? 33.719 -6.805 14.281 1 98.06 95 ALA A C 1
ATOM 720 O O . ALA A 1 95 ? 33.594 -7.824 13.594 1 98.06 95 ALA A O 1
ATOM 721 N N . GLU A 1 96 ? 33.562 -6.781 15.578 1 98.12 96 GLU A N 1
ATOM 722 C CA . GLU A 1 96 ? 32.938 -7.844 16.359 1 98.12 96 GLU A CA 1
ATOM 723 C C . GLU A 1 96 ? 31.594 -7.387 16.953 1 98.12 96 GLU A C 1
ATOM 725 O O . GLU A 1 96 ? 31.344 -6.184 17.078 1 98.12 96 GLU A O 1
ATOM 730 N N . LEU A 1 97 ? 30.797 -8.359 17.266 1 98.19 97 LEU A N 1
ATOM 731 C CA . LEU A 1 97 ? 29.484 -8.039 17.812 1 98.19 97 LEU A CA 1
ATOM 732 C C . LEU A 1 97 ? 29.609 -7.137 19.031 1 98.19 97 LEU A C 1
ATOM 734 O O . LEU A 1 97 ? 28.797 -6.219 19.219 1 98.19 97 LEU A O 1
ATOM 738 N N . SER A 1 98 ? 30.656 -7.391 19.828 1 97.62 98 SER A N 1
ATOM 739 C CA . SER A 1 98 ? 30.859 -6.648 21.062 1 97.62 98 SER A CA 1
ATOM 740 C C . SER A 1 98 ? 31.234 -5.195 20.781 1 97.62 98 SER A C 1
ATOM 742 O O . SER A 1 98 ? 31.125 -4.34 21.672 1 97.62 98 SER A O 1
ATOM 744 N N . ASP A 1 99 ? 31.578 -4.863 19.609 1 97.94 99 ASP A N 1
ATOM 745 C CA . ASP A 1 99 ? 31.984 -3.508 19.234 1 97.94 99 ASP A CA 1
ATOM 746 C C . ASP A 1 99 ? 30.781 -2.635 18.938 1 97.94 99 ASP A C 1
ATOM 748 O O . ASP A 1 99 ? 30.875 -1.405 18.938 1 97.94 99 ASP A O 1
ATOM 752 N N . ILE A 1 100 ? 29.656 -3.236 18.609 1 98.62 100 ILE A N 1
ATOM 753 C CA . ILE A 1 100 ? 28.531 -2.531 17.984 1 98.62 100 ILE A CA 1
ATOM 754 C C . ILE A 1 100 ? 27.734 -1.79 19.062 1 98.62 100 ILE A C 1
ATOM 756 O O . ILE A 1 100 ? 27.297 -2.391 20.047 1 98.62 100 ILE A O 1
ATOM 760 N N . LYS A 1 101 ? 27.516 -0.57 18.828 1 98.56 101 LYS A N 1
ATOM 761 C CA . LYS A 1 101 ? 26.734 0.276 19.719 1 98.56 101 LYS A CA 1
ATOM 762 C C . LYS A 1 101 ? 25.438 0.73 19.047 1 98.56 101 LYS A C 1
ATOM 764 O O . LYS A 1 101 ? 24.438 0.94 19.719 1 98.56 101 LYS A O 1
ATOM 769 N N . VAL A 1 102 ? 25.5 0.895 17.766 1 98.5 102 VAL A N 1
ATOM 770 C CA . VAL A 1 102 ? 24.375 1.432 17.016 1 98.5 102 VAL A CA 1
ATOM 771 C C . VAL A 1 102 ? 24.109 0.549 15.797 1 98.5 102 VAL A C 1
ATOM 773 O O . VAL A 1 102 ? 25.031 0.07 15.148 1 98.5 102 VAL A O 1
ATOM 776 N N . ALA A 1 103 ? 22.844 0.34 15.555 1 98.56 103 ALA A N 1
ATOM 777 C CA . ALA A 1 103 ? 22.438 -0.342 14.328 1 98.56 103 ALA A CA 1
ATOM 778 C C . ALA A 1 103 ? 21.469 0.514 13.523 1 98.56 103 ALA A C 1
ATOM 780 O O . ALA A 1 103 ? 20.484 1.026 14.055 1 98.56 103 ALA A O 1
ATOM 781 N N . PHE A 1 104 ? 21.766 0.665 12.281 1 96.62 104 PHE A N 1
ATOM 782 C CA . PHE A 1 104 ? 20.844 1.454 11.477 1 96.62 104 PHE A CA 1
ATOM 783 C C . PHE A 1 104 ? 20.156 0.582 10.438 1 96.62 104 PHE A C 1
ATOM 785 O O . PHE A 1 104 ? 20.719 -0.404 9.969 1 96.62 104 PHE A O 1
ATOM 792 N N . SER A 1 105 ? 18.984 0.864 10.109 1 97.12 105 SER A N 1
ATOM 793 C CA . SER A 1 105 ? 18.156 0.22 9.109 1 97.12 105 SER A CA 1
ATOM 794 C C . SER A 1 105 ? 16.859 1.005 8.875 1 97.12 105 SER A C 1
ATOM 796 O O . SER A 1 105 ? 16.734 2.139 9.344 1 97.12 105 SER A O 1
ATOM 798 N N . HIS A 1 106 ? 16.031 0.447 8.008 1 92.31 106 HIS A N 1
ATOM 799 C CA . HIS A 1 106 ? 14.688 0.998 7.832 1 92.31 106 HIS A CA 1
ATOM 800 C C . HIS A 1 106 ? 13.859 0.847 9.102 1 92.31 106 HIS A C 1
ATOM 802 O O . HIS A 1 106 ? 14.039 -0.109 9.859 1 92.31 106 HIS A O 1
ATOM 808 N N . THR A 1 107 ? 12.938 1.742 9.25 1 87.25 107 THR A N 1
ATOM 809 C CA . THR A 1 107 ? 12.094 1.802 10.438 1 87.25 107 THR A CA 1
ATOM 810 C C . THR A 1 107 ? 11.414 0.456 10.688 1 87.25 107 THR A C 1
ATOM 812 O O . THR A 1 107 ? 11.367 -0.016 11.82 1 87.25 107 THR A O 1
ATOM 815 N N . MET A 1 108 ? 10.867 -0.16 9.656 1 86.94 108 MET A N 1
ATOM 816 C CA . MET A 1 108 ? 10.156 -1.428 9.797 1 86.94 108 MET A CA 1
ATOM 817 C C . MET A 1 108 ? 11.094 -2.531 10.266 1 86.94 108 MET A C 1
ATOM 819 O O . MET A 1 108 ? 10.742 -3.33 11.133 1 86.94 108 MET A O 1
ATOM 823 N N . ALA A 1 109 ? 12.227 -2.547 9.703 1 93.69 109 ALA A N 1
ATOM 824 C CA . ALA A 1 109 ? 13.219 -3.551 10.094 1 93.69 109 ALA A CA 1
ATOM 825 C C . ALA A 1 109 ? 13.625 -3.377 11.555 1 93.69 109 ALA A C 1
ATOM 827 O O . ALA A 1 109 ? 13.719 -4.355 12.297 1 93.69 109 ALA A O 1
ATOM 828 N N . LEU A 1 110 ? 13.875 -2.15 11.938 1 94.75 110 LEU A N 1
ATOM 829 C CA . LEU A 1 110 ? 14.266 -1.863 13.32 1 94.75 110 LEU A CA 1
ATOM 830 C C . LEU A 1 110 ? 13.172 -2.291 14.289 1 94.75 110 LEU A C 1
ATOM 832 O O . LEU A 1 110 ? 13.461 -2.879 15.336 1 94.75 110 LEU A O 1
ATOM 836 N N . MET A 1 111 ? 11.992 -2.008 13.914 1 88.75 111 MET A N 1
ATOM 837 C CA . MET A 1 111 ? 10.859 -2.379 14.758 1 88.75 111 MET A CA 1
ATOM 838 C C . MET A 1 111 ? 10.766 -3.893 14.906 1 88.75 111 MET A C 1
ATOM 840 O O . MET A 1 111 ? 10.484 -4.395 15.992 1 88.75 111 MET A O 1
ATOM 844 N N . GLN A 1 112 ? 11.008 -4.629 13.875 1 91.81 112 GLN A N 1
ATOM 845 C CA . GLN A 1 112 ? 10.906 -6.086 13.867 1 91.81 112 GLN A CA 1
ATOM 846 C C . GLN A 1 112 ? 12.086 -6.73 14.586 1 91.81 112 GLN A C 1
ATOM 848 O O . GLN A 1 112 ? 12.078 -7.934 14.844 1 91.81 112 GLN A O 1
ATOM 853 N N . CYS A 1 113 ? 13.078 -5.93 14.93 1 96.62 113 CYS A N 1
ATOM 854 C CA . CYS A 1 113 ? 14.266 -6.441 15.609 1 96.62 113 CYS A CA 1
ATOM 855 C C . CYS A 1 113 ? 14.438 -5.781 16.969 1 96.62 113 CYS A C 1
ATOM 857 O O . CYS A 1 113 ? 15.523 -5.84 17.562 1 96.62 113 CYS A O 1
ATOM 859 N N . ARG A 1 114 ? 13.508 -5.129 17.438 1 95.25 114 ARG A N 1
ATOM 860 C CA . ARG A 1 114 ? 13.602 -4.289 18.625 1 95.25 114 ARG A CA 1
ATOM 861 C C . ARG A 1 114 ? 14.047 -5.102 19.844 1 95.25 114 ARG A C 1
ATOM 863 O O . ARG A 1 114 ? 14.953 -4.691 20.578 1 95.25 114 ARG A O 1
ATOM 870 N N . ASN A 1 115 ? 13.422 -6.238 20.078 1 96.94 115 ASN A N 1
ATOM 871 C CA . ASN A 1 115 ? 13.766 -7.07 21.234 1 96.94 115 ASN A CA 1
ATOM 872 C C . ASN A 1 115 ? 15.195 -7.586 21.141 1 96.94 115 ASN A C 1
ATOM 874 O O . ASN A 1 115 ? 15.922 -7.574 22.141 1 96.94 115 ASN A O 1
ATOM 878 N N . SER A 1 116 ? 15.531 -8 20 1 97.44 116 SER A N 1
ATOM 879 C CA . SER A 1 116 ? 16.891 -8.5 19.797 1 97.44 116 SER A CA 1
ATOM 880 C C . SER A 1 116 ? 17.922 -7.395 20.016 1 97.44 116 SER A C 1
ATOM 882 O O . SER A 1 116 ? 18.953 -7.617 20.641 1 97.44 116 SER A O 1
ATOM 884 N N . LEU A 1 117 ? 17.641 -6.234 19.516 1 98.19 117 LEU A N 1
ATOM 885 C CA . LEU A 1 117 ? 18.531 -5.102 19.672 1 98.19 117 LEU A CA 1
ATOM 886 C C . LEU A 1 117 ? 18.672 -4.719 21.141 1 98.19 117 LEU A C 1
ATOM 888 O O . LEU A 1 117 ? 19.781 -4.48 21.625 1 98.19 117 LEU A O 1
ATOM 892 N N . ASN A 1 118 ? 17.594 -4.715 21.797 1 97.75 118 ASN A N 1
ATOM 893 C CA . ASN A 1 118 ? 17.609 -4.418 23.219 1 97.75 118 ASN A CA 1
ATOM 894 C C . ASN A 1 118 ? 18.438 -5.434 24 1 97.75 118 ASN A C 1
ATOM 896 O O . ASN A 1 118 ? 19.234 -5.059 24.875 1 97.75 118 ASN A O 1
ATOM 900 N N . ALA A 1 119 ? 18.25 -6.648 23.719 1 97.44 119 ALA A N 1
ATOM 901 C CA . ALA A 1 119 ? 18.984 -7.723 24.391 1 97.44 119 ALA A CA 1
ATOM 902 C C . ALA A 1 119 ? 20.484 -7.57 24.172 1 97.44 119 ALA A C 1
ATOM 904 O O . ALA A 1 119 ? 21.281 -7.938 25.047 1 97.44 119 ALA A O 1
ATOM 905 N N . LEU A 1 120 ? 20.859 -6.973 23.094 1 97.69 120 LEU A N 1
ATOM 906 C CA . LEU A 1 120 ? 22.281 -6.828 22.75 1 97.69 120 LEU A CA 1
ATOM 907 C C . LEU A 1 120 ? 22.812 -5.488 23.219 1 97.69 120 LEU A C 1
ATOM 909 O O . LEU A 1 120 ? 24.016 -5.23 23.125 1 97.69 120 LEU A O 1
ATOM 913 N N . GLY A 1 121 ? 21.906 -4.652 23.672 1 97.88 121 GLY A N 1
ATOM 914 C CA . GLY A 1 121 ? 22.312 -3.322 24.094 1 97.88 121 GLY A CA 1
ATOM 915 C C . GLY A 1 121 ? 22.672 -2.412 22.938 1 97.88 121 GLY A C 1
ATOM 916 O O . GLY A 1 121 ? 23.547 -1.56 23.062 1 97.88 121 GLY A O 1
ATOM 917 N N . ILE A 1 122 ? 22.094 -2.654 21.797 1 98.56 122 ILE A N 1
ATOM 918 C CA . ILE A 1 122 ? 22.375 -1.888 20.594 1 98.56 122 ILE A CA 1
ATOM 919 C C . ILE A 1 122 ? 21.266 -0.859 20.359 1 98.56 122 ILE A C 1
ATOM 921 O O . ILE A 1 122 ? 20.078 -1.199 20.375 1 98.56 122 ILE A O 1
ATOM 925 N N . ARG A 1 123 ? 21.656 0.391 20.125 1 98.06 123 ARG A N 1
ATOM 926 C CA . ARG A 1 123 ? 20.703 1.465 19.891 1 98.06 123 ARG A CA 1
ATOM 927 C C . ARG A 1 123 ? 20.297 1.527 18.422 1 98.06 123 ARG A C 1
ATOM 929 O O . ARG A 1 123 ? 21.156 1.538 17.531 1 98.06 123 ARG A O 1
ATOM 936 N N . PRO A 1 124 ? 18.984 1.558 18.172 1 97.25 124 PRO A N 1
ATOM 937 C CA . PRO A 1 124 ? 18.547 1.675 16.781 1 97.25 124 PRO A CA 1
ATOM 938 C C . PRO A 1 124 ? 18.688 3.096 16.234 1 97.25 124 PRO A C 1
ATOM 940 O O . PRO A 1 124 ? 18.516 4.062 16.984 1 97.25 124 PRO A O 1
ATOM 943 N N . GLU A 1 125 ? 19 3.219 15 1 96.06 125 GLU A N 1
ATOM 944 C CA . GLU A 1 125 ? 19 4.477 14.258 1 96.06 125 GLU A CA 1
ATOM 945 C C . GLU A 1 125 ? 18.328 4.32 12.906 1 96.06 125 GLU A C 1
ATOM 947 O O . GLU A 1 125 ? 18.734 3.486 12.094 1 96.06 125 GLU A O 1
ATOM 952 N N . ILE A 1 126 ? 17.375 5.172 12.617 1 89.06 126 ILE A N 1
ATOM 953 C CA . ILE A 1 126 ? 16.547 5.059 11.422 1 89.06 126 ILE A CA 1
ATOM 954 C C . ILE A 1 126 ? 17.359 5.477 10.195 1 89.06 126 ILE A C 1
ATOM 956 O O . ILE A 1 126 ? 18.094 6.465 10.242 1 89.06 126 ILE A O 1
ATOM 960 N N . TYR A 1 127 ? 17.297 4.66 9.156 1 88.75 127 TYR A N 1
ATOM 961 C CA . TYR A 1 127 ? 17.828 4.941 7.828 1 88.75 127 TYR A CA 1
ATOM 962 C C . TYR A 1 127 ? 16.781 4.727 6.75 1 88.75 127 TYR A C 1
ATOM 964 O O . TYR A 1 127 ? 15.664 4.281 7.043 1 88.75 127 TYR A O 1
ATOM 972 N N . HIS A 1 128 ? 17.047 5.105 5.559 1 81.94 128 HIS A N 1
ATOM 973 C CA . HIS A 1 128 ? 16.047 5.191 4.492 1 81.94 128 HIS A CA 1
ATOM 974 C C . HIS A 1 128 ? 15.562 3.807 4.078 1 81.94 128 HIS A C 1
ATOM 976 O O . HIS A 1 128 ? 14.383 3.619 3.799 1 81.94 128 HIS A O 1
ATOM 982 N N . ASP A 1 129 ? 16.484 2.836 3.922 1 89.44 129 ASP A N 1
ATOM 983 C CA . ASP A 1 129 ? 16.125 1.465 3.574 1 89.44 129 ASP A CA 1
ATOM 984 C C . ASP A 1 129 ? 17.188 0.479 4.051 1 89.44 129 ASP A C 1
ATOM 986 O O . ASP A 1 129 ? 18.266 0.885 4.504 1 89.44 129 ASP A O 1
ATOM 990 N N . THR A 1 130 ? 16.875 -0.757 3.984 1 94.5 130 THR A N 1
ATOM 991 C CA . THR A 1 130 ? 17.75 -1.78 4.562 1 94.5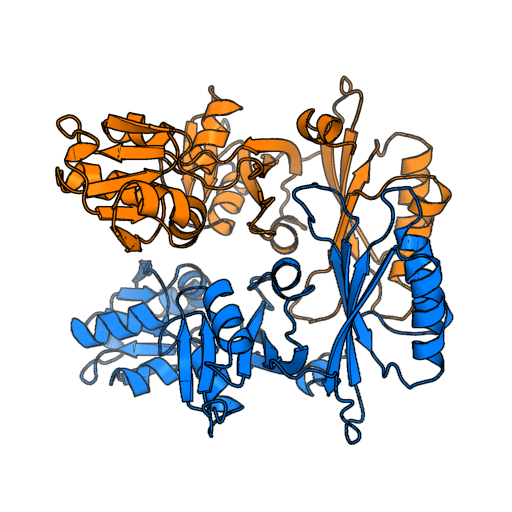 130 THR A CA 1
ATOM 992 C C . THR A 1 130 ? 19.031 -1.925 3.752 1 94.5 130 THR A C 1
ATOM 994 O O . THR A 1 130 ? 20.125 -1.86 4.305 1 94.5 130 THR A O 1
ATOM 997 N N . ALA A 1 131 ? 18.922 -2.057 2.449 1 96.44 131 ALA A N 1
ATOM 998 C CA . ALA A 1 131 ? 20.094 -2.213 1.592 1 96.44 131 ALA A CA 1
ATOM 999 C C . ALA A 1 131 ? 20.953 -0.956 1.614 1 96.44 131 ALA A C 1
ATOM 1001 O O . ALA A 1 131 ? 22.188 -1.042 1.614 1 96.44 131 ALA A O 1
ATOM 1002 N N . GLY A 1 132 ? 20.312 0.128 1.647 1 94.75 132 GLY A N 1
ATOM 1003 C CA . GLY A 1 132 ? 21.047 1.38 1.744 1 94.75 132 GLY A CA 1
ATOM 1004 C C . GLY A 1 132 ? 21.844 1.502 3.025 1 94.75 132 GLY A C 1
ATOM 1005 O O . GLY A 1 132 ? 22.938 2.08 3.027 1 94.75 132 GLY A O 1
ATOM 1006 N N . ALA A 1 133 ? 21.312 1.031 4.066 1 96.38 133 ALA A N 1
ATOM 1007 C CA . ALA A 1 133 ? 22.031 1.033 5.34 1 96.38 133 ALA A CA 1
ATOM 1008 C C . ALA A 1 133 ? 23.328 0.248 5.234 1 96.38 133 ALA A C 1
ATOM 1010 O O . ALA A 1 133 ? 24.375 0.695 5.719 1 96.38 133 ALA A O 1
ATOM 1011 N N . ALA A 1 134 ? 23.25 -0.844 4.609 1 98.12 134 ALA A N 1
ATOM 1012 C CA . ALA A 1 134 ? 24.438 -1.664 4.402 1 98.12 134 ALA A CA 1
ATOM 1013 C C . ALA A 1 134 ? 25.453 -0.947 3.518 1 98.12 134 ALA A C 1
ATOM 1015 O O . ALA A 1 134 ? 26.656 -0.926 3.822 1 98.12 134 ALA A O 1
ATOM 1016 N N . ARG A 1 135 ? 24.953 -0.409 2.451 1 97.88 135 ARG A N 1
ATOM 1017 C CA . ARG A 1 135 ? 25.844 0.332 1.554 1 97.88 135 ARG A CA 1
ATOM 1018 C C . ARG A 1 135 ? 26.531 1.472 2.289 1 97.88 135 ARG A C 1
ATOM 1020 O O . ARG A 1 135 ? 27.75 1.644 2.168 1 97.88 135 ARG A O 1
ATOM 1027 N N . ARG A 1 136 ? 25.766 2.191 3.029 1 96.38 136 ARG A N 1
ATOM 1028 C CA . ARG A 1 136 ? 26.312 3.311 3.787 1 96.38 136 ARG A CA 1
ATOM 1029 C C . ARG A 1 136 ? 27.438 2.852 4.711 1 96.38 136 ARG A C 1
ATOM 1031 O O . ARG A 1 136 ? 28.484 3.496 4.789 1 96.38 136 ARG A O 1
ATOM 1038 N N . LEU A 1 137 ? 27.219 1.831 5.336 1 98.06 137 LEU A N 1
ATOM 1039 C CA . LEU A 1 137 ? 28.219 1.309 6.262 1 98.06 137 LEU A CA 1
ATOM 1040 C C . LEU A 1 137 ? 29.5 0.928 5.523 1 98.06 137 LEU A C 1
ATOM 1042 O O . LEU A 1 137 ? 30.594 1.146 6.027 1 98.06 137 LEU A O 1
ATOM 1046 N N . SER A 1 138 ? 29.344 0.344 4.391 1 98 138 SER A N 1
ATOM 1047 C CA . SER A 1 138 ? 30.5 -0.066 3.598 1 98 138 SER A CA 1
ATOM 1048 C C . SER A 1 138 ? 31.328 1.139 3.162 1 98 138 SER A C 1
ATOM 1050 O O . SER A 1 138 ? 32.531 1.014 2.9 1 98 138 SER A O 1
ATOM 1052 N N . GLU A 1 139 ? 30.703 2.258 3.125 1 97.5 139 GLU A N 1
ATOM 1053 C CA . GLU A 1 139 ? 31.359 3.492 2.715 1 97.5 139 GLU A CA 1
ATOM 1054 C C . GLU A 1 139 ? 31.984 4.211 3.91 1 97.5 139 GLU A C 1
ATOM 1056 O O . GLU A 1 139 ? 33.094 4.738 3.816 1 97.5 139 GLU A O 1
ATOM 1061 N N . THR A 1 140 ? 31.281 4.223 5.027 1 97 140 THR A N 1
ATOM 1062 C CA . THR A 1 140 ? 31.719 4.973 6.195 1 97 140 THR A CA 1
ATOM 1063 C C . THR A 1 140 ? 32.656 4.145 7.047 1 97 140 THR A C 1
ATOM 1065 O O . THR A 1 140 ? 33.5 4.691 7.789 1 97 140 THR A O 1
ATOM 1068 N N . LYS A 1 141 ? 32.5 2.877 7.012 1 97.06 141 LYS A N 1
ATOM 1069 C CA . LYS A 1 141 ? 33.375 1.914 7.676 1 97.06 141 LYS A CA 1
ATOM 1070 C C . LYS A 1 141 ? 33.469 2.197 9.172 1 97.06 141 LYS A C 1
ATOM 1072 O O . LYS A 1 141 ? 34.562 2.182 9.742 1 97.06 141 LYS A O 1
ATOM 1077 N N . GLU A 1 142 ? 32.312 2.543 9.742 1 97.56 142 GLU A N 1
ATOM 1078 C CA . GLU A 1 142 ? 32.25 2.771 11.18 1 97.56 142 GLU A CA 1
ATOM 1079 C C . GLU A 1 142 ? 32.25 1.451 11.945 1 97.56 142 GLU A C 1
ATOM 1081 O O . GLU A 1 142 ? 31.25 0.72 11.898 1 97.56 142 GLU A O 1
ATOM 1086 N N . ARG A 1 143 ? 33.281 1.189 12.766 1 97.69 143 ARG A N 1
ATOM 1087 C CA . ARG A 1 143 ? 33.469 -0.105 13.406 1 97.69 143 ARG A CA 1
ATOM 1088 C C . ARG A 1 143 ? 32.438 -0.325 14.508 1 97.69 143 ARG A C 1
ATOM 1090 O O . ARG A 1 143 ? 32.094 -1.466 14.844 1 97.69 143 ARG A O 1
ATOM 1097 N N . ASP A 1 144 ? 31.938 0.743 15.133 1 98.31 144 ASP A N 1
ATOM 1098 C CA . ASP A 1 144 ? 31.016 0.626 16.25 1 98.31 144 ASP A CA 1
ATOM 1099 C C . ASP A 1 144 ? 29.578 0.645 15.781 1 98.31 144 ASP A C 1
ATOM 1101 O O . ASP A 1 144 ? 28.641 0.726 16.594 1 98.31 144 ASP A O 1
ATOM 1105 N N . ARG A 1 145 ? 29.359 0.583 14.461 1 98.5 145 ARG A N 1
ATOM 1106 C CA . ARG A 1 145 ? 28.031 0.607 13.883 1 98.5 145 ARG A CA 1
ATOM 1107 C C . ARG A 1 145 ? 27.781 -0.638 13.031 1 98.5 145 ARG A C 1
ATOM 1109 O O . ARG A 1 145 ? 28.719 -1.276 12.562 1 98.5 145 ARG A O 1
ATOM 1116 N N . ALA A 1 146 ? 26.547 -0.973 12.953 1 98.75 146 ALA A N 1
ATOM 1117 C CA . ALA A 1 146 ? 26.109 -2.105 12.141 1 98.75 146 ALA A CA 1
ATOM 1118 C C . ALA A 1 146 ? 24.891 -1.745 11.312 1 98.75 146 ALA A C 1
ATOM 1120 O O . ALA A 1 146 ? 24.25 -0.721 11.555 1 98.75 146 ALA A O 1
ATOM 1121 N N . ALA A 1 147 ? 24.656 -2.518 10.305 1 98.69 147 ALA A N 1
ATOM 1122 C CA . ALA A 1 147 ? 23.438 -2.43 9.5 1 98.69 147 ALA A CA 1
ATOM 1123 C C . ALA A 1 147 ? 22.578 -3.68 9.664 1 98.69 147 ALA A C 1
ATOM 1125 O O . ALA A 1 147 ? 23.109 -4.773 9.898 1 98.69 147 ALA A O 1
ATOM 1126 N N . ILE A 1 148 ? 21.312 -3.479 9.656 1 98.56 148 ILE A N 1
ATOM 1127 C CA . ILE A 1 148 ? 20.391 -4.598 9.555 1 98.56 148 ILE A CA 1
ATOM 1128 C C . ILE A 1 148 ? 19.844 -4.691 8.133 1 98.56 148 ILE A C 1
ATOM 1130 O O . ILE A 1 148 ? 19.172 -3.773 7.652 1 98.56 148 ILE A O 1
ATOM 1134 N N . ALA A 1 149 ? 20.094 -5.766 7.438 1 98.31 149 ALA A N 1
ATOM 1135 C CA . ALA A 1 149 ? 19.766 -5.926 6.023 1 98.31 149 ALA A CA 1
ATOM 1136 C C . ALA A 1 149 ? 19.719 -7.398 5.633 1 98.31 149 ALA A C 1
ATOM 1138 O O . ALA A 1 149 ? 20.078 -8.273 6.434 1 98.31 149 ALA A O 1
ATOM 1139 N N . PRO A 1 150 ? 19.156 -7.684 4.418 1 97.69 150 PRO A N 1
ATOM 1140 C CA . PRO A 1 150 ? 19.234 -9.062 3.926 1 97.69 150 PRO A CA 1
ATOM 1141 C C . PRO A 1 150 ? 20.672 -9.547 3.777 1 97.69 150 PRO A C 1
ATOM 1143 O O . PRO A 1 150 ? 21.578 -8.75 3.482 1 97.69 150 PRO A O 1
ATOM 1146 N N . GLU A 1 151 ? 20.844 -10.82 3.914 1 97.31 151 GLU A N 1
ATOM 1147 C CA . GLU A 1 151 ? 22.172 -11.414 3.914 1 97.31 151 GLU A CA 1
ATOM 1148 C C . GLU A 1 151 ? 22.938 -11.062 2.641 1 97.31 151 GLU A C 1
ATOM 1150 O O . GLU A 1 151 ? 24.156 -10.859 2.676 1 97.31 151 GLU A O 1
ATOM 1155 N N . ILE A 1 152 ? 22.297 -10.938 1.539 1 97.56 152 ILE A N 1
ATOM 1156 C CA . ILE A 1 152 ? 22.938 -10.703 0.249 1 97.56 152 ILE A CA 1
ATOM 1157 C C . ILE A 1 152 ? 23.656 -9.359 0.272 1 97.56 152 ILE A C 1
ATOM 1159 O O . ILE A 1 152 ? 24.625 -9.156 -0.464 1 97.56 152 ILE A O 1
ATOM 1163 N N . ALA A 1 153 ? 23.172 -8.43 1.066 1 98.19 153 ALA A N 1
ATOM 1164 C CA . ALA A 1 153 ? 23.797 -7.117 1.158 1 98.19 153 ALA A CA 1
ATOM 1165 C C . ALA A 1 153 ? 25.219 -7.227 1.715 1 98.19 153 ALA A C 1
ATOM 1167 O O . ALA A 1 153 ? 26.109 -6.477 1.312 1 98.19 153 ALA A O 1
ATOM 1168 N N . ALA A 1 154 ? 25.438 -8.148 2.631 1 98.06 154 ALA A N 1
ATOM 1169 C CA . ALA A 1 154 ? 26.766 -8.336 3.207 1 98.06 154 ALA A CA 1
ATOM 1170 C C . ALA A 1 154 ? 27.781 -8.734 2.137 1 98.06 154 ALA A C 1
ATOM 1172 O O . ALA A 1 154 ? 28.875 -8.188 2.086 1 98.06 154 ALA A O 1
ATOM 1173 N N . GLU A 1 155 ? 27.391 -9.656 1.34 1 96.75 155 GLU A N 1
ATOM 1174 C CA . GLU A 1 155 ? 28.25 -10.117 0.248 1 96.75 155 GLU A CA 1
ATOM 1175 C C . GLU A 1 155 ? 28.531 -8.984 -0.744 1 96.75 155 GLU A C 1
ATOM 1177 O O . GLU A 1 155 ? 29.672 -8.766 -1.131 1 96.75 155 GLU A O 1
ATOM 1182 N N . LEU A 1 156 ? 27.547 -8.32 -1.065 1 97.5 156 LEU A N 1
ATOM 1183 C CA . LEU A 1 156 ? 27.625 -7.281 -2.088 1 97.5 156 LEU A CA 1
ATOM 1184 C C . LEU A 1 156 ? 28.516 -6.137 -1.635 1 97.5 156 LEU A C 1
ATOM 1186 O O . LEU A 1 156 ? 29.266 -5.57 -2.439 1 97.5 156 LEU A O 1
ATOM 1190 N N . TYR A 1 157 ? 28.422 -5.809 -0.359 1 98.19 157 TYR A N 1
ATOM 1191 C CA . TYR A 1 157 ? 29.078 -4.594 0.107 1 98.19 157 TYR A CA 1
ATOM 1192 C C . TYR A 1 157 ? 30.312 -4.93 0.945 1 98.19 157 TYR A C 1
ATOM 1194 O O . TYR A 1 157 ? 30.906 -4.047 1.568 1 98.19 157 TYR A O 1
ATOM 1202 N N . GLY A 1 158 ? 30.703 -6.184 0.97 1 98.25 158 GLY A N 1
ATOM 1203 C CA . GLY A 1 158 ? 31.906 -6.602 1.671 1 98.25 158 GLY A CA 1
ATOM 1204 C C . GLY A 1 158 ? 31.812 -6.426 3.176 1 98.25 158 GLY A C 1
ATOM 1205 O O . GLY A 1 158 ? 32.75 -5.961 3.811 1 98.25 158 GLY A O 1
ATOM 1206 N N . LEU A 1 159 ? 30.688 -6.688 3.742 1 98.69 159 LEU A N 1
ATOM 1207 C CA . LEU A 1 159 ? 30.469 -6.566 5.18 1 98.69 159 LEU A CA 1
ATOM 1208 C C . LEU A 1 159 ? 30.5 -7.934 5.852 1 98.69 159 LEU A C 1
ATOM 1210 O O . LEU A 1 159 ? 30.359 -8.961 5.184 1 98.69 159 LEU A O 1
ATOM 1214 N N . LYS A 1 160 ? 30.75 -7.934 7.133 1 98.69 160 LYS A N 1
ATOM 1215 C CA . LYS A 1 160 ? 30.797 -9.156 7.934 1 98.69 160 LYS A CA 1
ATOM 1216 C C . LYS A 1 160 ? 29.453 -9.398 8.641 1 98.69 160 LYS A C 1
ATOM 1218 O O . LYS A 1 160 ? 28.906 -8.5 9.281 1 98.69 160 LYS A O 1
ATOM 1223 N N . ILE A 1 161 ? 29 -10.617 8.5 1 98.69 161 ILE A N 1
ATOM 1224 C CA . ILE A 1 161 ? 27.781 -10.992 9.219 1 98.69 161 ILE A CA 1
ATOM 1225 C C . ILE A 1 161 ? 28.109 -11.164 10.703 1 98.69 161 ILE A C 1
ATOM 1227 O O . ILE A 1 161 ? 28.969 -11.969 11.07 1 98.69 161 ILE A O 1
ATOM 1231 N N . LEU A 1 162 ? 27.422 -10.445 11.508 1 98.69 162 LEU A N 1
ATOM 1232 C CA . LEU A 1 162 ? 27.641 -10.516 12.953 1 98.69 162 LEU A CA 1
ATOM 1233 C C . LEU A 1 162 ? 26.609 -11.414 13.609 1 98.69 162 LEU A C 1
ATOM 1235 O O . LEU A 1 162 ? 26.906 -12.102 14.594 1 98.69 162 LEU A O 1
ATOM 1239 N N . ARG A 1 163 ? 25.391 -11.336 13.094 1 98.06 163 ARG A N 1
ATOM 1240 C CA . ARG A 1 163 ? 24.297 -12.148 13.625 1 98.06 163 ARG A CA 1
ATOM 1241 C C . ARG A 1 163 ? 23.203 -12.344 12.57 1 98.06 163 ARG A C 1
ATOM 1243 O O . ARG A 1 163 ? 22.781 -11.383 11.922 1 98.06 163 ARG A O 1
ATOM 1250 N N . ARG A 1 164 ? 22.812 -13.602 12.391 1 97.25 164 ARG A N 1
ATOM 1251 C CA . ARG A 1 164 ? 21.703 -13.93 11.508 1 97.25 164 ARG A CA 1
ATOM 1252 C C . ARG A 1 164 ? 20.391 -14.016 12.289 1 97.25 164 ARG A C 1
ATOM 1254 O O . ARG A 1 164 ? 20.406 -14.164 13.516 1 97.25 164 ARG A O 1
ATOM 1261 N N . ASN A 1 165 ? 19.281 -13.82 11.609 1 96.56 165 ASN A N 1
ATOM 1262 C CA . ASN A 1 165 ? 17.938 -14 12.164 1 96.56 165 ASN A CA 1
ATOM 1263 C C . ASN A 1 165 ? 17.719 -13.117 13.391 1 96.56 165 ASN A C 1
ATOM 1265 O O . ASN A 1 165 ? 17.312 -13.609 14.445 1 96.56 165 ASN A O 1
ATOM 1269 N N . LEU A 1 166 ? 17.969 -11.828 13.148 1 97 166 LEU A N 1
ATOM 1270 C CA . LEU A 1 166 ? 17.844 -10.844 14.219 1 97 166 LEU A CA 1
ATOM 1271 C C . LEU A 1 166 ? 16.391 -10.547 14.508 1 97 166 LEU A C 1
ATOM 1273 O O . LEU A 1 166 ? 16.062 -9.953 15.539 1 97 166 LEU A O 1
ATOM 1277 N N . GLU A 1 167 ? 15.438 -10.844 13.555 1 95.19 167 GLU A N 1
ATOM 1278 C CA . GLU A 1 167 ? 14.023 -10.492 13.688 1 95.19 167 GLU A CA 1
ATOM 1279 C C . GLU A 1 167 ? 13.398 -11.18 14.898 1 95.19 167 GLU A C 1
ATOM 1281 O O . GLU A 1 167 ? 13.742 -12.312 15.227 1 95.19 167 GLU A O 1
ATOM 1286 N N . ASP A 1 168 ? 12.477 -10.523 15.484 1 93.12 168 ASP A N 1
ATOM 1287 C CA . ASP A 1 168 ? 11.812 -11.008 16.688 1 93.12 168 ASP A CA 1
ATOM 1288 C C . ASP A 1 168 ? 10.844 -12.141 16.359 1 93.12 168 ASP A C 1
ATOM 1290 O O . ASP A 1 168 ? 10.703 -13.086 17.141 1 93.12 168 ASP A O 1
ATOM 1294 N N . ALA A 1 169 ? 10.156 -12.016 15.188 1 87.19 169 ALA A N 1
ATOM 1295 C CA . ALA A 1 169 ? 9.211 -13.031 14.734 1 87.19 169 ALA A CA 1
ATOM 1296 C C . ALA A 1 169 ? 9.789 -13.844 13.578 1 87.19 169 ALA A C 1
ATOM 1298 O O . ALA A 1 169 ? 10.477 -13.297 12.703 1 87.19 169 ALA A O 1
ATOM 1299 N N . HIS A 1 170 ? 9.438 -15.148 13.516 1 85.56 170 HIS A N 1
ATOM 1300 C CA . HIS A 1 170 ? 10.016 -16.016 12.492 1 85.56 170 HIS A CA 1
ATOM 1301 C C . HIS A 1 170 ? 8.969 -16.406 11.445 1 85.56 170 HIS A C 1
ATOM 1303 O O . HIS A 1 170 ? 9.242 -17.234 10.57 1 85.56 170 HIS A O 1
ATOM 1309 N N . ASN A 1 171 ? 7.918 -15.797 11.461 1 85.81 171 ASN A N 1
ATOM 1310 C CA . ASN A 1 171 ? 6.871 -16.109 10.492 1 85.81 171 ASN A CA 1
ATOM 1311 C C . ASN A 1 171 ? 6.668 -14.961 9.5 1 85.81 171 ASN A C 1
ATOM 1313 O O . ASN A 1 171 ? 5.598 -14.828 8.906 1 85.81 171 ASN A O 1
ATOM 1317 N N . ASN A 1 172 ? 7.699 -14.195 9.336 1 91.5 172 ASN A N 1
ATOM 1318 C CA . ASN A 1 172 ? 7.648 -13.086 8.391 1 91.5 172 ASN A CA 1
ATOM 1319 C C . ASN A 1 172 ? 8.031 -13.531 6.98 1 91.5 172 ASN A C 1
ATOM 1321 O O . ASN A 1 172 ? 9.156 -13.984 6.75 1 91.5 172 ASN A O 1
ATOM 1325 N N . THR A 1 173 ? 7.074 -13.484 6.078 1 94.25 173 THR A N 1
ATOM 1326 C CA . THR A 1 173 ? 7.273 -13.93 4.703 1 94.25 173 THR A CA 1
ATOM 1327 C C . THR A 1 173 ? 6.684 -12.922 3.717 1 94.25 173 THR A C 1
ATOM 1329 O O . THR A 1 173 ? 5.613 -12.359 3.963 1 94.25 173 THR A O 1
ATOM 1332 N N . THR A 1 174 ? 7.41 -12.648 2.65 1 95.56 174 THR A N 1
ATOM 1333 C CA . THR A 1 174 ? 6.914 -11.766 1.602 1 95.56 174 THR A CA 1
ATOM 1334 C C . THR A 1 174 ? 6.578 -12.562 0.342 1 95.56 174 THR A C 1
ATOM 1336 O O . THR A 1 174 ? 7.352 -13.422 -0.083 1 95.56 174 THR A O 1
ATOM 1339 N N . ARG A 1 175 ? 5.387 -12.328 -0.195 1 96.38 175 ARG A N 1
ATOM 1340 C CA . ARG A 1 175 ? 4.965 -12.906 -1.465 1 96.38 175 ARG A CA 1
ATOM 1341 C C . ARG A 1 175 ? 5.418 -12.047 -2.639 1 96.38 175 ARG A C 1
ATOM 1343 O O . ARG A 1 175 ? 5.242 -10.828 -2.629 1 96.38 175 ARG A O 1
ATOM 1350 N N . PHE A 1 176 ? 6.07 -12.703 -3.607 1 97.94 176 PHE A N 1
ATOM 1351 C CA . PHE A 1 176 ? 6.492 -12.047 -4.84 1 97.94 176 PHE A CA 1
ATOM 1352 C C . PHE A 1 176 ? 5.734 -12.609 -6.039 1 97.94 176 PHE A C 1
ATOM 1354 O O . PHE A 1 176 ? 5.492 -13.82 -6.113 1 97.94 176 PHE A O 1
ATOM 1361 N N . LEU A 1 177 ? 5.402 -11.75 -6.973 1 97.44 177 LEU A N 1
ATOM 1362 C CA . LEU A 1 177 ? 4.926 -12.172 -8.289 1 97.44 177 LEU A CA 1
ATOM 1363 C C . LEU A 1 177 ? 6.031 -12.055 -9.328 1 97.44 177 LEU A C 1
ATOM 1365 O O . LEU A 1 177 ? 6.812 -11.102 -9.312 1 97.44 177 LEU A O 1
ATOM 1369 N N . VAL A 1 178 ? 6.066 -13.031 -10.156 1 97.56 178 VAL A N 1
ATOM 1370 C CA . VAL A 1 178 ? 6.945 -12.977 -11.312 1 97.56 178 VAL A CA 1
ATOM 1371 C C . VAL A 1 178 ? 6.164 -12.492 -12.531 1 97.56 178 VAL A C 1
ATOM 1373 O O . VAL A 1 178 ? 5.16 -13.094 -12.914 1 97.56 178 VAL A O 1
ATOM 1376 N N . LEU A 1 179 ? 6.66 -11.422 -13.141 1 96.88 179 LEU A N 1
ATOM 1377 C CA . LEU A 1 179 ? 5.965 -10.805 -14.258 1 96.88 179 LEU A CA 1
ATOM 1378 C C . LEU A 1 179 ? 6.75 -10.984 -15.555 1 96.88 179 LEU A C 1
ATOM 1380 O O . LEU A 1 179 ? 7.98 -11.055 -15.531 1 96.88 179 LEU A O 1
ATOM 1384 N N . SER A 1 180 ? 6.043 -11.047 -16.609 1 95.88 180 SER A N 1
ATOM 1385 C CA . SER A 1 180 ? 6.621 -11.117 -17.953 1 95.88 180 SER A CA 1
ATOM 1386 C C . SER A 1 180 ? 5.75 -10.383 -18.969 1 95.88 180 SER A C 1
ATOM 1388 O O . SER A 1 180 ? 4.539 -10.258 -18.781 1 95.88 180 SER A O 1
ATOM 1390 N N . ALA A 1 181 ? 6.387 -9.805 -20.016 1 91.06 181 ALA A N 1
ATOM 1391 C CA . ALA A 1 181 ? 5.645 -9.133 -21.078 1 91.06 181 ALA A CA 1
ATOM 1392 C C . ALA A 1 181 ? 5.18 -10.125 -22.125 1 91.06 181 ALA A C 1
ATOM 1394 O O . ALA A 1 181 ? 4.762 -9.734 -23.219 1 91.06 181 ALA A O 1
ATOM 1395 N N . GLN A 1 182 ? 5.027 -11.258 -21.797 1 80.5 182 GLN A N 1
ATOM 1396 C CA . GLN A 1 182 ? 4.562 -12.219 -22.797 1 80.5 182 GLN A CA 1
ATOM 1397 C C . GLN A 1 182 ? 3.109 -11.953 -23.172 1 80.5 182 GLN A C 1
ATOM 1399 O O . GLN A 1 182 ? 2.318 -11.492 -22.359 1 80.5 182 GLN A O 1
ATOM 1404 N N . ALA A 1 183 ? 2.814 -12.164 -24.375 1 69.5 183 ALA A N 1
ATOM 1405 C CA . ALA A 1 183 ? 1.527 -11.789 -24.953 1 69.5 183 ALA A CA 1
ATOM 1406 C C . ALA A 1 183 ? 0.395 -12.625 -24.375 1 69.5 183 ALA A C 1
ATOM 1408 O O . ALA A 1 183 ? -0.697 -12.109 -24.109 1 69.5 183 ALA A O 1
ATOM 1409 N N . GLU A 1 184 ? 0.691 -13.984 -24.234 1 72.56 184 GLU A N 1
ATOM 1410 C CA . GLU A 1 184 ? -0.426 -14.828 -23.812 1 72.56 184 GLU A CA 1
ATOM 1411 C C . GLU A 1 184 ? -0.135 -15.516 -22.484 1 72.56 184 GLU A C 1
ATOM 1413 O O . GLU A 1 184 ? 1.025 -15.773 -22.156 1 72.56 184 GLU A O 1
ATOM 1418 N N . VAL A 1 185 ? -1.194 -15.68 -21.812 1 74.62 185 VAL A N 1
ATOM 1419 C CA . VAL A 1 185 ? -1.123 -16.469 -20.594 1 74.62 185 VAL A CA 1
ATOM 1420 C C . VAL A 1 185 ? -0.869 -17.938 -20.938 1 74.62 185 VAL A C 1
ATOM 1422 O O . VAL A 1 185 ? -1.531 -18.5 -21.812 1 74.62 185 VAL A O 1
ATOM 1425 N N . SER A 1 186 ? 0.195 -18.438 -20.328 1 74.69 186 SER A N 1
ATOM 1426 C CA . SER A 1 186 ? 0.5 -19.844 -20.562 1 74.69 186 SER A CA 1
ATOM 1427 C C . SER A 1 186 ? 0.116 -20.703 -19.359 1 74.69 186 SER A C 1
ATOM 1429 O O . SER A 1 186 ? 0.285 -20.297 -18.219 1 74.69 186 SER A O 1
ATOM 1431 N N . ASP A 1 187 ? -0.606 -21.734 -19.672 1 79.44 187 ASP A N 1
ATOM 1432 C CA . ASP A 1 187 ? -0.972 -22.703 -18.641 1 79.44 187 ASP A CA 1
ATOM 1433 C C . ASP A 1 187 ? 0.197 -23.641 -18.328 1 79.44 187 ASP A C 1
ATOM 1435 O O . ASP A 1 187 ? 0.703 -24.328 -19.203 1 79.44 187 ASP A O 1
ATOM 1439 N N . PRO A 1 188 ? 0.564 -23.562 -17.078 1 85 188 PRO A N 1
ATOM 1440 C CA . PRO A 1 188 ? 1.632 -24.5 -16.75 1 85 188 PRO A CA 1
ATOM 1441 C C . PRO A 1 188 ? 1.152 -25.953 -16.719 1 85 188 PRO A C 1
ATOM 1443 O O . PRO A 1 188 ? 0.717 -26.438 -15.672 1 85 188 PRO A O 1
ATOM 1446 N N . VAL A 1 189 ? 1.314 -26.656 -17.703 1 77.88 189 VAL A N 1
ATOM 1447 C CA . VAL A 1 189 ? 0.701 -27.953 -17.953 1 77.88 189 VAL A CA 1
ATOM 1448 C C . VAL A 1 189 ? 1.158 -28.969 -16.906 1 77.88 189 VAL A C 1
ATOM 1450 O O . VAL A 1 189 ? 0.381 -29.828 -16.484 1 77.88 189 VAL A O 1
ATOM 1453 N N . ASP A 1 190 ? 2.262 -28.812 -16.344 1 84.12 190 ASP A N 1
ATOM 1454 C CA . ASP A 1 190 ? 2.812 -29.828 -15.453 1 84.12 190 ASP A CA 1
ATOM 1455 C C . ASP A 1 190 ? 2.512 -29.5 -13.992 1 84.12 190 ASP A C 1
ATOM 1457 O O . ASP A 1 190 ? 2.803 -30.297 -13.102 1 84.12 190 ASP A O 1
ATOM 1461 N N . ALA A 1 191 ? 1.858 -28.438 -13.844 1 87.5 191 ALA A N 1
ATOM 1462 C CA . ALA A 1 191 ? 1.607 -28.047 -12.461 1 87.5 191 ALA A CA 1
ATOM 1463 C C . ALA A 1 191 ? 0.341 -28.719 -11.922 1 87.5 191 ALA A C 1
ATOM 1465 O O . ALA A 1 191 ? -0.685 -28.75 -12.609 1 87.5 191 ALA A O 1
ATOM 1466 N N . GLU A 1 192 ? 0.453 -29.281 -10.766 1 87 192 GLU A N 1
ATOM 1467 C CA . GLU A 1 192 ? -0.689 -29.922 -10.133 1 87 192 GLU A CA 1
ATOM 1468 C C . GLU A 1 192 ? -1.694 -28.906 -9.609 1 87 192 GLU A C 1
ATOM 1470 O O . GLU A 1 192 ? -2.9 -29.047 -9.812 1 87 192 GLU A O 1
ATOM 1475 N N . ARG A 1 193 ? -1.218 -27.969 -8.953 1 92.31 193 ARG A N 1
ATOM 1476 C CA . ARG A 1 193 ? -2.061 -26.891 -8.445 1 92.31 193 ARG A CA 1
ATOM 1477 C C . ARG A 1 193 ? -1.746 -25.562 -9.141 1 92.31 193 ARG A C 1
ATOM 1479 O O . ARG A 1 193 ? -0.579 -25.188 -9.266 1 92.31 193 ARG A O 1
ATOM 1486 N N . VAL A 1 194 ? -2.869 -24.984 -9.586 1 95.06 194 VAL A N 1
ATOM 1487 C CA . VAL A 1 194 ? -2.695 -23.797 -10.422 1 95.06 194 VAL A CA 1
ATOM 1488 C C . VAL A 1 194 ? -3.557 -22.656 -9.898 1 95.06 194 VAL A C 1
ATOM 1490 O O . VAL A 1 194 ? -4.633 -22.891 -9.344 1 95.06 194 VAL A O 1
ATOM 1493 N N . LEU A 1 195 ? -2.979 -21.453 -9.984 1 95.69 195 LEU A N 1
ATOM 1494 C CA . LEU A 1 195 ? -3.709 -20.234 -9.656 1 95.69 195 LEU A CA 1
ATOM 1495 C C . LEU A 1 195 ? -4.012 -19.422 -10.914 1 95.69 195 LEU A C 1
ATOM 1497 O O . LEU A 1 195 ? -3.227 -19.422 -11.859 1 95.69 195 LEU A O 1
ATOM 1501 N N . THR A 1 196 ? -5.117 -18.812 -10.891 1 97.06 196 THR A N 1
ATOM 1502 C CA . THR A 1 196 ? -5.5 -17.875 -11.93 1 97.06 196 TH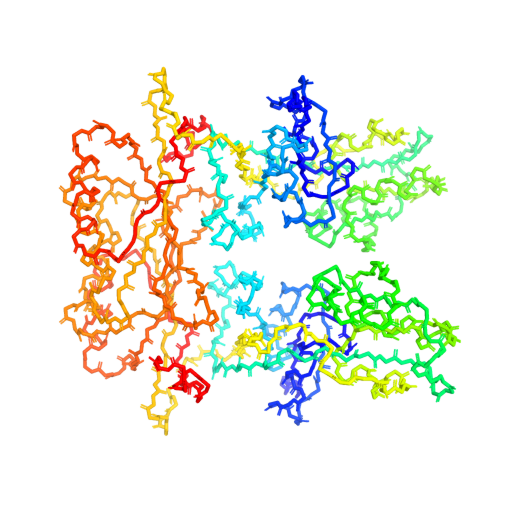R A CA 1
ATOM 1503 C C . THR A 1 196 ? -5.758 -16.484 -11.336 1 97.06 196 THR A C 1
ATOM 1505 O O . THR A 1 196 ? -6.543 -16.344 -10.398 1 97.06 196 THR A O 1
ATOM 1508 N N . SER A 1 197 ? -5.031 -15.492 -11.852 1 96.56 197 SER A N 1
ATOM 1509 C CA . SER A 1 197 ? -5.23 -14.094 -11.469 1 96.56 197 SER A CA 1
ATOM 1510 C C . SER A 1 197 ? -5.945 -13.32 -12.57 1 96.56 197 SER A C 1
ATOM 1512 O O . SER A 1 197 ? -5.664 -13.508 -13.758 1 96.56 197 SER A O 1
ATOM 1514 N N . PHE A 1 198 ? -6.902 -12.484 -12.156 1 96.88 198 PHE A N 1
ATOM 1515 C CA . PHE A 1 198 ? -7.672 -11.727 -13.133 1 96.88 198 PHE A CA 1
ATOM 1516 C C . PHE A 1 198 ? -8.25 -10.461 -12.516 1 96.88 198 PHE A C 1
ATOM 1518 O O . PHE A 1 198 ? -8.227 -10.297 -11.297 1 96.88 198 PHE A O 1
ATOM 1525 N N . VAL A 1 199 ? -8.648 -9.547 -13.367 1 96.38 199 VAL A N 1
ATOM 1526 C CA . VAL A 1 199 ? -9.375 -8.344 -12.953 1 96.38 199 VAL A CA 1
ATOM 1527 C C . VAL A 1 199 ? -10.734 -8.305 -13.648 1 96.38 199 VAL A C 1
ATOM 1529 O O . VAL A 1 199 ? -10.914 -8.891 -14.719 1 96.38 199 VAL A O 1
ATOM 1532 N N . PHE A 1 200 ? -11.688 -7.66 -13.008 1 96.81 200 PHE A N 1
ATOM 1533 C CA . PHE A 1 200 ? -13.008 -7.492 -13.609 1 96.81 200 PHE A CA 1
ATOM 1534 C C . PHE A 1 200 ? -13.695 -6.246 -13.062 1 96.81 200 PHE A C 1
ATOM 1536 O O . PHE A 1 200 ? -13.391 -5.805 -11.953 1 96.81 200 PHE A O 1
ATOM 1543 N N . GLY A 1 201 ? -14.5 -5.68 -13.906 1 95.56 201 GLY A N 1
ATOM 1544 C CA . GLY A 1 201 ? -15.281 -4.512 -13.531 1 95.56 201 GLY A CA 1
ATOM 1545 C C . GLY A 1 201 ? -16.766 -4.793 -13.461 1 95.56 201 GLY A C 1
ATOM 1546 O O . GLY A 1 201 ? -17.312 -5.539 -14.281 1 95.56 201 GLY A O 1
ATOM 1547 N N . VAL A 1 202 ? -17.422 -4.238 -12.438 1 95.19 202 VAL A N 1
ATOM 1548 C CA . VAL A 1 202 ? -18.875 -4.363 -12.305 1 95.19 202 VAL A CA 1
ATOM 1549 C C . VAL A 1 202 ? -19.5 -2.977 -12.195 1 95.19 202 VAL A C 1
ATOM 1551 O O . VAL A 1 202 ? -18.797 -1.988 -11.953 1 95.19 202 VAL A O 1
ATOM 1554 N N . ARG A 1 203 ? -20.859 -2.9 -12.398 1 91 203 ARG A N 1
ATOM 1555 C CA . ARG A 1 203 ? -21.578 -1.644 -12.219 1 91 203 ARG A CA 1
ATOM 1556 C C . ARG A 1 203 ? -21.609 -1.236 -10.75 1 91 203 ARG A C 1
ATOM 1558 O O . ARG A 1 203 ? -21.516 -2.088 -9.859 1 91 203 ARG A O 1
ATOM 1565 N N . ASN A 1 204 ? -21.703 0.013 -10.539 1 88.69 204 ASN A N 1
ATOM 1566 C CA . ASN A 1 204 ? -21.797 0.538 -9.18 1 88.69 204 ASN A CA 1
ATOM 1567 C C . ASN A 1 204 ? -23.219 0.512 -8.664 1 88.69 204 ASN A C 1
ATOM 1569 O O . ASN A 1 204 ? -23.812 1.562 -8.414 1 88.69 204 ASN A O 1
ATOM 1573 N N . ILE A 1 205 ? -23.75 -0.601 -8.492 1 91.56 205 ILE A N 1
ATOM 1574 C CA . ILE A 1 205 ? -25.109 -0.804 -7.992 1 91.56 205 ILE A CA 1
ATOM 1575 C C . ILE A 1 205 ? -25.125 -1.97 -7.004 1 91.56 205 ILE A C 1
ATOM 1577 O O . ILE A 1 205 ? -24.266 -2.852 -7.062 1 91.56 205 ILE A O 1
ATOM 1581 N N . PRO A 1 206 ? -26.109 -1.971 -6.098 1 93.19 206 PRO A N 1
ATOM 1582 C CA . PRO A 1 206 ? -26.188 -3.066 -5.129 1 93.19 206 PRO A CA 1
ATOM 1583 C C . PRO A 1 206 ? -26.234 -4.441 -5.797 1 93.19 206 PRO A C 1
ATOM 1585 O O . PRO A 1 206 ? -26.875 -4.598 -6.84 1 93.19 206 PRO A O 1
ATOM 1588 N N . ALA A 1 207 ? -25.562 -5.379 -5.301 1 95.25 207 ALA A N 1
ATOM 1589 C CA . ALA A 1 207 ? -25.609 -6.797 -5.652 1 95.25 207 ALA A CA 1
ATOM 1590 C C . ALA A 1 207 ? -24.719 -7.094 -6.863 1 95.25 207 ALA A C 1
ATOM 1592 O O . ALA A 1 207 ? -24.531 -8.25 -7.23 1 95.25 207 ALA A O 1
ATOM 1593 N N . ALA A 1 208 ? -24.156 -6.086 -7.473 1 95.31 208 ALA A N 1
ATOM 1594 C CA . ALA A 1 208 ? -23.359 -6.312 -8.68 1 95.31 208 ALA A CA 1
ATOM 1595 C C . ALA A 1 208 ? -22.203 -7.27 -8.406 1 95.31 208 ALA A C 1
ATOM 1597 O O . ALA A 1 208 ? -22.016 -8.25 -9.125 1 95.31 208 ALA A O 1
ATOM 1598 N N . LEU A 1 209 ? -21.484 -7.02 -7.367 1 95.94 209 LEU A N 1
ATOM 1599 C CA . LEU A 1 209 ? -20.359 -7.879 -7.012 1 95.94 209 LEU A CA 1
ATOM 1600 C C . LEU A 1 209 ? -20.844 -9.273 -6.629 1 95.94 209 LEU A C 1
ATOM 1602 O O . LEU A 1 209 ? -20.25 -10.273 -7.043 1 95.94 209 LEU A O 1
ATOM 1606 N N . TYR A 1 210 ? -21.875 -9.266 -5.875 1 96.81 210 TYR A N 1
ATOM 1607 C CA . TYR A 1 210 ? -22.453 -10.523 -5.43 1 96.81 210 TYR A CA 1
ATOM 1608 C C . TYR A 1 210 ? -22.797 -11.422 -6.613 1 96.81 210 TYR A C 1
ATOM 1610 O O . TYR A 1 210 ? -22.422 -12.602 -6.637 1 96.81 210 TYR A O 1
ATOM 1618 N N . LYS A 1 211 ? -23.406 -10.875 -7.562 1 97.31 211 LYS A N 1
ATOM 1619 C CA . LYS A 1 211 ? -23.781 -11.625 -8.758 1 97.31 211 LYS A CA 1
ATOM 1620 C C . LYS A 1 211 ? -22.547 -12.094 -9.523 1 97.31 211 LYS A C 1
ATOM 1622 O O . LYS A 1 211 ? -22.516 -13.227 -10.008 1 97.31 211 LYS A O 1
ATOM 1627 N N . ALA A 1 212 ? -21.594 -11.297 -9.586 1 97.44 212 ALA A N 1
ATOM 1628 C CA . ALA A 1 212 ? -20.359 -11.609 -10.305 1 97.44 212 ALA A CA 1
ATOM 1629 C C . ALA A 1 212 ? -19.625 -12.781 -9.648 1 97.44 212 ALA A C 1
ATOM 1631 O O . ALA A 1 212 ? -18.953 -13.562 -10.336 1 97.44 212 ALA A O 1
ATOM 1632 N N . LEU A 1 213 ? -19.75 -12.938 -8.352 1 97.5 213 LEU A N 1
ATOM 1633 C CA . LEU A 1 213 ? -19 -13.945 -7.613 1 97.5 213 LEU A CA 1
ATOM 1634 C C . LEU A 1 213 ? -19.766 -15.266 -7.586 1 97.5 213 LEU A C 1
ATOM 1636 O O . LEU A 1 213 ? -19.203 -16.297 -7.211 1 97.5 213 LEU A O 1
ATOM 1640 N N . GLY A 1 214 ? -20.984 -15.227 -8.023 1 97.69 214 GLY A N 1
ATOM 1641 C CA . GLY A 1 214 ? -21.859 -16.375 -7.906 1 97.69 214 GLY A CA 1
ATOM 1642 C C . GLY A 1 214 ? -21.328 -17.609 -8.609 1 97.69 214 GLY A C 1
ATOM 1643 O O . GLY A 1 214 ? -21.406 -18.719 -8.07 1 97.69 214 GLY A O 1
ATOM 1644 N N . GLY A 1 215 ? -20.844 -17.438 -9.789 1 97.69 215 GLY A N 1
ATOM 1645 C CA . GLY A 1 215 ? -20.328 -18.547 -10.562 1 97.69 215 GLY A CA 1
ATOM 1646 C C . GLY A 1 215 ? -19.203 -19.281 -9.859 1 97.69 215 GLY A C 1
ATOM 1647 O O . GLY A 1 215 ? -19.109 -20.516 -9.93 1 97.69 215 GLY A O 1
ATOM 1648 N N . PHE A 1 216 ? -18.344 -18.594 -9.211 1 98.12 216 PHE A N 1
ATOM 1649 C CA . PHE A 1 216 ? -17.25 -19.219 -8.484 1 98.12 216 PHE A CA 1
ATOM 1650 C C . PHE A 1 216 ? -17.766 -20 -7.285 1 98.12 216 PHE A C 1
ATOM 1652 O O . PHE A 1 216 ? -17.297 -21.109 -7.016 1 98.12 216 PHE A O 1
ATOM 1659 N N . ALA A 1 217 ? -18.734 -19.406 -6.641 1 97 217 ALA A N 1
ATOM 1660 C CA . ALA A 1 217 ? -19.312 -20.062 -5.473 1 97 217 ALA A CA 1
ATOM 1661 C C . ALA A 1 217 ? -20.016 -21.359 -5.867 1 97 217 ALA A C 1
ATOM 1663 O O . ALA A 1 217 ? -19.797 -22.406 -5.25 1 97 217 ALA A O 1
ATOM 1664 N N . THR A 1 218 ? -20.812 -21.359 -6.891 1 96.69 218 THR A N 1
ATOM 1665 C CA . THR A 1 218 ? -21.625 -22.5 -7.289 1 96.69 218 THR A CA 1
ATOM 1666 C C . THR A 1 218 ? -20.766 -23.594 -7.914 1 96.69 218 THR A C 1
ATOM 1668 O O . THR A 1 218 ? -21.109 -24.766 -7.875 1 96.69 218 THR A O 1
ATOM 1671 N N . SER A 1 219 ? -19.625 -23.203 -8.445 1 97.56 219 SER A N 1
ATOM 1672 C CA . SER A 1 219 ? -18.719 -24.156 -9.078 1 97.56 219 SER A CA 1
ATOM 1673 C C . SER A 1 219 ? -17.672 -24.688 -8.102 1 97.56 219 SER A C 1
ATOM 1675 O O . SER A 1 219 ? -16.766 -25.422 -8.484 1 97.56 219 SER A O 1
ATOM 1677 N N . GLY A 1 220 ? -17.75 -24.25 -6.898 1 97.06 220 GLY A N 1
ATOM 1678 C CA . GLY A 1 220 ? -16.844 -24.734 -5.871 1 97.06 220 GLY A CA 1
ATOM 1679 C C . GLY A 1 220 ? -15.43 -24.219 -6.031 1 97.06 220 GLY A C 1
ATOM 1680 O O . GLY A 1 220 ? -14.477 -24.906 -5.676 1 97.06 220 GLY A O 1
ATOM 1681 N N . ILE A 1 221 ? -15.281 -23.125 -6.672 1 96.94 221 ILE A N 1
ATOM 1682 C CA . ILE A 1 221 ? -13.969 -22.547 -6.914 1 96.94 221 ILE A CA 1
ATOM 1683 C C . ILE A 1 221 ? -13.555 -21.688 -5.719 1 96.94 221 ILE A C 1
ATOM 1685 O O . ILE A 1 221 ? -14.297 -20.781 -5.309 1 96.94 221 ILE A O 1
ATOM 1689 N N . ASN A 1 222 ? -12.383 -21.953 -5.184 1 94.31 222 ASN A N 1
ATOM 1690 C CA . ASN A 1 222 ? -11.875 -21.188 -4.051 1 94.31 222 ASN A CA 1
ATOM 1691 C C . ASN A 1 222 ? -11.211 -19.891 -4.504 1 94.31 222 ASN A C 1
ATOM 1693 O O . ASN A 1 222 ? -10.312 -19.906 -5.344 1 94.31 222 ASN A O 1
ATOM 1697 N N . MET A 1 223 ? -11.742 -18.828 -3.951 1 94.5 223 MET A N 1
ATOM 1698 C CA . MET A 1 223 ? -11.141 -17.516 -4.195 1 94.5 223 MET A CA 1
ATOM 1699 C C . MET A 1 223 ? -10.164 -17.156 -3.078 1 94.5 223 MET A C 1
ATOM 1701 O O . MET A 1 223 ? -10.562 -17.016 -1.92 1 94.5 223 MET A O 1
ATOM 1705 N N . ILE A 1 224 ? -8.906 -16.906 -3.418 1 91.5 224 ILE A N 1
ATOM 1706 C CA . ILE A 1 224 ? -7.895 -16.766 -2.375 1 91.5 224 ILE A CA 1
ATOM 1707 C C . ILE A 1 224 ? -7.512 -15.297 -2.221 1 91.5 224 ILE A C 1
ATOM 1709 O O . ILE A 1 224 ? -6.793 -14.93 -1.286 1 91.5 224 ILE A O 1
ATOM 1713 N N . ARG A 1 225 ? -7.988 -14.523 -3.148 1 92.81 225 ARG A N 1
ATOM 1714 C CA . ARG A 1 225 ? -7.766 -13.078 -3.061 1 92.81 225 ARG A CA 1
ATOM 1715 C C . ARG A 1 225 ? -8.883 -12.312 -3.766 1 92.81 225 ARG A C 1
ATOM 1717 O O . ARG A 1 225 ? -9.336 -12.711 -4.84 1 92.81 225 ARG A O 1
ATOM 1724 N N . LEU A 1 226 ? -9.344 -11.25 -3.176 1 94.38 226 LEU A N 1
ATOM 1725 C CA . LEU A 1 226 ? -10.297 -10.32 -3.779 1 94.38 226 LEU A CA 1
ATOM 1726 C C . LEU A 1 226 ? -10.102 -8.914 -3.236 1 94.38 226 LEU A C 1
ATOM 1728 O O . LEU A 1 226 ? -10.203 -8.688 -2.029 1 94.38 226 LEU A O 1
ATOM 1732 N N . GLU A 1 227 ? -9.836 -8 -4.184 1 92.44 227 GLU A N 1
ATOM 1733 C CA . GLU A 1 227 ? -9.539 -6.629 -3.779 1 92.44 227 GLU A CA 1
ATOM 1734 C C . GLU A 1 227 ? -10.156 -5.625 -4.75 1 92.44 227 GLU A C 1
ATOM 1736 O O . GLU A 1 227 ? -10.031 -5.773 -5.965 1 92.44 227 GLU A O 1
ATOM 1741 N N . SER A 1 228 ? -10.797 -4.664 -4.145 1 91.62 228 SER A N 1
ATOM 1742 C CA . SER A 1 228 ? -11.297 -3.58 -4.984 1 91.62 228 SER A CA 1
ATOM 1743 C C . SER A 1 228 ? -10.25 -2.49 -5.172 1 91.62 228 SER A C 1
ATOM 1745 O O . SER A 1 228 ? -9.336 -2.35 -4.352 1 91.62 228 SER A O 1
ATOM 1747 N N . TYR A 1 229 ? -10.344 -1.815 -6.234 1 86.69 229 TYR A N 1
ATOM 1748 C CA . TYR A 1 229 ? -9.453 -0.677 -6.422 1 86.69 229 TYR A CA 1
ATOM 1749 C C . TYR A 1 229 ? -10.141 0.429 -7.215 1 86.69 229 TYR A C 1
ATOM 1751 O O . TYR A 1 229 ? -11.188 0.205 -7.824 1 86.69 229 TYR A O 1
ATOM 1759 N N . ILE A 1 230 ? -9.523 1.627 -7.148 1 82.56 230 ILE A N 1
ATOM 1760 C CA . ILE A 1 230 ? -10.055 2.844 -7.758 1 82.56 230 ILE A CA 1
ATOM 1761 C C . ILE A 1 230 ? -9.672 2.883 -9.234 1 82.56 230 ILE A C 1
ATOM 1763 O O . ILE A 1 230 ? -8.531 2.584 -9.602 1 82.56 230 ILE A O 1
ATOM 1767 N N . ARG A 1 231 ? -10.656 3.162 -9.961 1 81.25 231 ARG A N 1
ATOM 1768 C CA . ARG A 1 231 ? -10.414 3.344 -11.391 1 81.25 231 ARG A CA 1
ATOM 1769 C C . ARG A 1 231 ? -10.859 4.73 -11.852 1 81.25 231 ARG A C 1
ATOM 1771 O O . ARG A 1 231 ? -11.914 5.219 -11.438 1 81.25 231 ARG A O 1
ATOM 1778 N N . ASP A 1 232 ? -10.023 5.328 -12.68 1 77.25 232 ASP A N 1
ATOM 1779 C CA . ASP A 1 232 ? -10.328 6.617 -13.297 1 77.25 232 ASP A CA 1
ATOM 1780 C C . ASP A 1 232 ? -10.602 7.684 -12.242 1 77.25 232 ASP A C 1
ATOM 1782 O O . ASP A 1 232 ? -11.469 8.539 -12.43 1 77.25 232 ASP A O 1
ATOM 1786 N N . GLY A 1 233 ? -10 7.496 -11.148 1 76.5 233 GLY A N 1
ATOM 1787 C CA . GLY A 1 233 ? -10.109 8.516 -10.117 1 76.5 233 GLY A CA 1
ATOM 1788 C C . GLY A 1 233 ? -11.414 8.445 -9.352 1 76.5 233 GLY A C 1
ATOM 1789 O O . GLY A 1 233 ? -11.688 9.305 -8.5 1 76.5 233 GLY A O 1
ATOM 1790 N N . ILE A 1 234 ? -12.203 7.496 -9.648 1 78 234 ILE A N 1
ATOM 1791 C CA . ILE A 1 234 ? -13.492 7.355 -8.969 1 78 234 ILE A CA 1
ATOM 1792 C C . ILE A 1 234 ? -13.344 6.438 -7.762 1 78 234 ILE A C 1
ATOM 1794 O O . ILE A 1 234 ? -12.867 5.305 -7.891 1 78 234 ILE A O 1
ATOM 1798 N N . PHE A 1 235 ? -13.773 6.965 -6.645 1 80.5 235 PHE A N 1
ATOM 1799 C CA . PHE A 1 235 ? -13.625 6.238 -5.391 1 80.5 235 PHE A CA 1
ATOM 1800 C C . PHE A 1 235 ? -14.82 5.328 -5.152 1 80.5 235 PHE A C 1
ATOM 1802 O O . PHE A 1 235 ? -15.586 5.527 -4.203 1 80.5 235 PHE A O 1
ATOM 1809 N N . ALA A 1 236 ? -15.039 4.43 -6.023 1 78.12 236 ALA A N 1
ATOM 1810 C CA . ALA A 1 236 ? -16.078 3.404 -5.934 1 78.12 236 ALA A CA 1
ATOM 1811 C C . ALA A 1 236 ? -15.508 2.02 -6.227 1 78.12 236 ALA A C 1
ATOM 1813 O O . ALA A 1 236 ? -14.484 1.894 -6.902 1 78.12 236 ALA A O 1
ATOM 1814 N N . SER A 1 237 ? -16.125 1.025 -5.609 1 71.69 237 SER A N 1
ATOM 1815 C CA . SER A 1 237 ? -15.703 -0.36 -5.801 1 71.69 237 SER A CA 1
ATOM 1816 C C . SER A 1 237 ? -16.281 -0.942 -7.082 1 71.69 237 SER A C 1
ATOM 1818 O O . SER A 1 237 ? -17.203 -1.774 -7.035 1 71.69 237 SER A O 1
ATOM 1820 N N . THR A 1 238 ? -15.695 -0.596 -8.211 1 84.69 238 THR A N 1
ATOM 1821 C CA . THR A 1 238 ? -16.25 -1.094 -9.461 1 84.69 238 THR A CA 1
ATOM 1822 C C . THR A 1 238 ? -15.234 -1.957 -10.203 1 84.69 238 THR A C 1
ATOM 1824 O O . THR A 1 238 ? -15.547 -2.555 -11.234 1 84.69 238 THR A O 1
ATOM 1827 N N . PHE A 1 239 ? -14.141 -1.985 -9.641 1 93.06 239 PHE A N 1
ATOM 1828 C CA . PHE A 1 239 ? -13.094 -2.789 -10.25 1 93.06 239 PHE A CA 1
ATOM 1829 C C . PHE A 1 239 ? -12.391 -3.654 -9.211 1 93.06 239 PHE A C 1
ATOM 1831 O O . PHE A 1 239 ? -12.117 -3.197 -8.094 1 93.06 239 PHE A O 1
ATOM 1838 N N . PHE A 1 240 ? -12.109 -4.949 -9.648 1 95.19 240 PHE A N 1
ATOM 1839 C CA . PHE A 1 240 ? -11.617 -5.906 -8.664 1 95.19 240 PHE A CA 1
ATOM 1840 C C . PHE A 1 240 ? -10.453 -6.711 -9.234 1 95.19 240 PHE A C 1
ATOM 1842 O O . PHE A 1 240 ? -10.445 -7.051 -10.414 1 95.19 240 PHE A O 1
ATOM 1849 N N . TYR A 1 241 ? -9.492 -6.953 -8.422 1 95 241 TYR A N 1
ATOM 1850 C CA . TYR A 1 241 ? -8.461 -7.965 -8.617 1 95 241 TYR A CA 1
ATOM 1851 C C . TYR A 1 241 ? -8.773 -9.227 -7.828 1 95 241 TYR A C 1
ATOM 1853 O O . TYR A 1 241 ? -9.102 -9.156 -6.641 1 95 241 TYR A O 1
ATOM 1861 N N . ALA A 1 242 ? -8.672 -10.383 -8.539 1 96.56 242 ALA A N 1
ATOM 1862 C CA . ALA A 1 242 ? -9 -11.633 -7.871 1 96.56 242 ALA A CA 1
ATOM 1863 C C . ALA A 1 242 ? -8.008 -12.734 -8.25 1 96.56 242 ALA A C 1
ATOM 1865 O O . ALA A 1 242 ? -7.406 -12.695 -9.32 1 96.56 242 ALA A O 1
ATOM 1866 N N . GLU A 1 243 ? -7.805 -13.656 -7.324 1 95.81 243 GLU A N 1
ATOM 1867 C CA . GLU A 1 243 ? -7.047 -14.891 -7.531 1 95.81 243 GLU A CA 1
ATOM 1868 C C . GLU A 1 243 ? -7.848 -16.109 -7.086 1 95.81 243 GLU A C 1
ATOM 1870 O O . GLU A 1 243 ? -8.391 -16.141 -5.98 1 95.81 243 GLU A O 1
ATOM 1875 N N . VAL A 1 244 ? -7.891 -17.078 -7.965 1 96.69 244 VAL A N 1
ATOM 1876 C CA . VAL A 1 244 ? -8.641 -18.281 -7.656 1 96.69 244 VAL A CA 1
ATOM 1877 C C . VAL A 1 244 ? -7.777 -19.516 -7.934 1 96.69 244 VAL A C 1
ATOM 1879 O O . VAL A 1 244 ? -6.809 -19.438 -8.695 1 96.69 244 VAL A O 1
ATOM 1882 N N . GLU A 1 245 ? -8.148 -20.578 -7.262 1 94.44 245 GLU A N 1
ATOM 1883 C CA . GLU A 1 245 ? -7.531 -21.875 -7.574 1 94.44 245 GLU A CA 1
ATOM 1884 C C . GLU A 1 245 ? -8.156 -22.5 -8.82 1 94.44 245 GLU A C 1
ATOM 1886 O O . GLU A 1 245 ? -9.375 -22.484 -8.977 1 94.44 245 GLU A O 1
ATOM 1891 N N . GLY A 1 246 ? -7.293 -23 -9.695 1 94.81 246 GLY A N 1
ATOM 1892 C CA . GLY A 1 246 ? -7.789 -23.719 -10.859 1 94.81 246 GLY A CA 1
ATOM 1893 C C . GLY A 1 246 ? -7.293 -23.125 -12.172 1 94.81 246 GLY A C 1
ATOM 1894 O O . GLY A 1 246 ? -6.703 -22.047 -12.188 1 94.81 246 GLY A O 1
ATOM 1895 N N . ARG A 1 247 ? -7.613 -23.922 -13.25 1 94.94 247 ARG A N 1
ATOM 1896 C CA . ARG A 1 247 ? -7.293 -23.531 -14.617 1 94.94 247 ARG A CA 1
ATOM 1897 C C . ARG A 1 247 ? -8.539 -23.062 -15.367 1 94.94 247 ARG A C 1
ATOM 1899 O O . ARG A 1 247 ? -9.602 -23.672 -15.258 1 94.94 247 ARG A O 1
ATOM 1906 N N . PRO A 1 248 ? -8.289 -21.969 -16.078 1 93.94 248 PRO A N 1
ATOM 1907 C CA . PRO A 1 248 ? -9.438 -21.531 -16.875 1 93.94 248 PRO A CA 1
ATOM 1908 C C . PRO A 1 248 ? -9.922 -22.594 -17.844 1 93.94 248 PRO A C 1
ATOM 1910 O O . PRO A 1 248 ? -11.078 -22.562 -18.281 1 93.94 248 PRO A O 1
ATOM 1913 N N . SER A 1 249 ? -9.102 -23.531 -18.172 1 92.19 249 SER A N 1
ATOM 1914 C CA . SER A 1 249 ? -9.453 -24.594 -19.109 1 92.19 249 SER A CA 1
ATOM 1915 C C . SER A 1 249 ? -10.234 -25.703 -18.406 1 92.19 249 SER A C 1
ATOM 1917 O O . SER A 1 249 ? -10.836 -26.562 -19.062 1 92.19 249 SER A O 1
ATOM 1919 N N . ASP A 1 250 ? -10.195 -25.734 -17.109 1 94.06 250 ASP A N 1
ATOM 1920 C CA . ASP A 1 250 ? -10.992 -26.703 -16.359 1 94.06 250 ASP A CA 1
ATOM 1921 C C . ASP A 1 250 ? -12.477 -26.375 -16.438 1 94.06 250 ASP A C 1
ATOM 1923 O O . ASP A 1 250 ? -12.867 -25.203 -16.391 1 94.06 250 ASP A O 1
ATOM 1927 N N . ARG A 1 251 ? -13.266 -27.344 -16.516 1 96.12 251 ARG A N 1
ATOM 1928 C CA . ARG A 1 251 ? -14.695 -27.188 -16.766 1 96.12 251 ARG A CA 1
ATOM 1929 C C . ARG A 1 251 ? -15.336 -26.25 -15.75 1 96.12 251 ARG A C 1
ATOM 1931 O O . ARG A 1 251 ? -16.031 -25.312 -16.125 1 96.12 251 ARG A O 1
ATOM 1938 N N . LEU A 1 252 ? -15.125 -26.484 -14.484 1 96.81 252 LEU A N 1
ATOM 1939 C CA . LEU A 1 252 ? -15.812 -25.734 -13.445 1 96.81 252 LEU A CA 1
ATOM 1940 C C . LEU A 1 252 ? -15.367 -24.281 -13.438 1 96.81 252 LEU A C 1
ATOM 1942 O O . LEU A 1 252 ? -16.188 -23.375 -13.297 1 96.81 252 LEU A O 1
ATOM 1946 N N . LEU A 1 253 ? -14.086 -24.031 -13.648 1 97.31 253 LEU A N 1
ATOM 1947 C CA . LEU A 1 253 ? -13.617 -22.656 -13.68 1 97.31 253 LEU A CA 1
ATOM 1948 C C . LEU A 1 253 ? -14.047 -21.953 -14.961 1 97.31 253 LEU A C 1
ATOM 1950 O O . LEU A 1 253 ? -14.352 -20.75 -14.953 1 97.31 253 LEU A O 1
ATOM 1954 N N . LYS A 1 254 ? -14.07 -22.703 -15.984 1 97.25 254 LYS A N 1
ATOM 1955 C CA . LYS A 1 254 ? -14.578 -22.156 -17.25 1 97.25 254 LYS A CA 1
ATOM 1956 C C . LYS A 1 254 ? -16.016 -21.672 -17.094 1 97.25 254 LYS A C 1
ATOM 1958 O O . LYS A 1 254 ? -16.344 -20.562 -17.531 1 97.25 254 LYS A O 1
ATOM 1963 N N . LEU A 1 255 ? -16.828 -22.438 -16.5 1 97.81 255 LEU A N 1
ATOM 1964 C CA . LEU A 1 255 ? -18.234 -22.062 -16.266 1 97.81 255 LEU A CA 1
ATOM 1965 C C . LEU A 1 255 ? -18.328 -20.828 -15.383 1 97.81 255 LEU A C 1
ATOM 1967 O O . LEU A 1 255 ? -19.156 -19.938 -15.625 1 97.81 255 LEU A O 1
ATOM 1971 N N . ALA A 1 256 ? -17.5 -20.766 -14.398 1 98.31 256 ALA A N 1
ATOM 1972 C CA . ALA A 1 256 ? -17.484 -19.609 -13.508 1 98.31 256 ALA A CA 1
ATOM 1973 C C . ALA A 1 256 ? -17.141 -18.344 -14.273 1 98.31 256 ALA A C 1
ATOM 1975 O O . ALA A 1 256 ? -17.766 -17.297 -14.07 1 98.31 256 ALA A O 1
ATOM 1976 N N . PHE A 1 257 ? -16.172 -18.438 -15.188 1 98.25 257 PHE A N 1
ATOM 1977 C CA . PHE A 1 257 ? -15.773 -17.281 -15.969 1 98.25 257 PHE A CA 1
ATOM 1978 C C . PHE A 1 257 ? -16.875 -16.875 -16.938 1 98.25 257 PHE A C 1
ATOM 1980 O O . PHE A 1 257 ? -17.047 -15.695 -17.219 1 98.25 257 PHE A O 1
ATOM 1987 N N . GLU A 1 258 ? -17.562 -17.828 -17.484 1 97.81 258 GLU A N 1
ATOM 1988 C CA . GLU A 1 258 ? -18.688 -17.531 -18.359 1 97.81 258 GLU A CA 1
ATOM 1989 C C . GLU A 1 258 ? -19.766 -16.75 -17.625 1 97.81 258 GLU A C 1
ATOM 1991 O O . GLU A 1 258 ? -20.281 -15.75 -18.141 1 97.81 258 GLU A O 1
ATOM 1996 N N . GLU A 1 259 ? -20.062 -17.188 -16.453 1 97.62 259 GLU A N 1
ATOM 1997 C CA . GLU A 1 259 ? -21.047 -16.469 -15.648 1 97.62 259 GLU A CA 1
ATOM 1998 C C . GLU A 1 259 ? -20.531 -15.07 -15.281 1 97.62 259 GLU A C 1
ATOM 2000 O O . GLU A 1 259 ? -21.281 -14.094 -15.336 1 97.62 259 GLU A O 1
ATOM 2005 N N . LEU A 1 260 ? -19.234 -15 -14.867 1 98.19 260 LEU A N 1
ATOM 2006 C CA . LEU A 1 260 ? -18.641 -13.703 -14.562 1 98.19 260 LEU A CA 1
ATOM 2007 C C . LEU A 1 260 ? -18.781 -12.75 -15.734 1 98.19 260 LEU A C 1
ATOM 2009 O O . LEU A 1 260 ? -19.109 -11.578 -15.547 1 98.19 260 LEU A O 1
ATOM 2013 N N . ALA A 1 261 ? -18.578 -13.25 -16.891 1 97.38 261 ALA A N 1
ATOM 2014 C CA . ALA A 1 261 ? -18.609 -12.43 -18.094 1 97.38 261 ALA A CA 1
ATOM 2015 C C . ALA A 1 261 ? -20.016 -11.875 -18.328 1 97.38 261 ALA A C 1
ATOM 2017 O O . ALA A 1 261 ? -20.172 -10.812 -18.953 1 97.38 261 ALA A O 1
ATOM 2018 N N . PHE A 1 262 ? -21.016 -12.531 -17.859 1 96.19 262 PHE A N 1
ATOM 2019 C CA . PHE A 1 262 ? -22.391 -12.102 -18.016 1 96.19 262 PHE A CA 1
ATOM 2020 C C . PHE A 1 262 ? -22.688 -10.891 -17.125 1 96.19 262 PHE A C 1
ATOM 2022 O O . PHE A 1 262 ? -23.453 -10.008 -17.516 1 96.19 262 PHE A O 1
ATOM 2029 N N . PHE A 1 263 ? -22.047 -10.859 -15.977 1 96.44 263 PHE A N 1
ATOM 2030 C CA . PHE A 1 263 ? -22.406 -9.852 -14.992 1 96.44 263 PHE A CA 1
ATOM 2031 C C . PHE A 1 263 ? -21.359 -8.734 -14.961 1 96.44 263 PHE A C 1
ATOM 2033 O O . PHE A 1 263 ? -21.625 -7.641 -14.469 1 96.44 263 PHE A O 1
ATOM 2040 N N . ALA A 1 264 ? -20.156 -9.023 -15.438 1 96.81 264 ALA A N 1
ATOM 2041 C CA . ALA A 1 264 ? -19.062 -8.055 -15.398 1 96.81 264 ALA A CA 1
ATOM 2042 C C . ALA A 1 264 ? -19.047 -7.195 -16.656 1 96.81 264 ALA A C 1
ATOM 2044 O O . ALA A 1 264 ? -19.469 -7.633 -17.734 1 96.81 264 ALA A O 1
ATOM 2045 N N . GLU A 1 265 ? -18.578 -5.984 -16.5 1 95 265 GLU A N 1
ATOM 2046 C CA . GLU A 1 265 ? -18.406 -5.09 -17.641 1 95 265 GLU A CA 1
ATOM 2047 C C . GLU A 1 265 ? -17.141 -5.406 -18.422 1 95 265 GLU A C 1
ATOM 2049 O O . GLU A 1 265 ? -17.062 -5.176 -19.625 1 95 265 GLU A O 1
ATOM 2054 N N . GLU A 1 266 ? -16.219 -5.934 -17.797 1 95 266 GLU A N 1
ATOM 2055 C CA . GLU A 1 266 ? -14.945 -6.332 -18.391 1 95 266 GLU A CA 1
ATOM 2056 C C . GLU A 1 266 ? -14.258 -7.402 -17.547 1 95 266 GLU A C 1
ATOM 2058 O O . GLU A 1 266 ? -14.43 -7.441 -16.328 1 95 266 GLU A O 1
ATOM 2063 N N . VAL A 1 267 ? -13.562 -8.281 -18.203 1 96.62 267 VAL A N 1
ATOM 2064 C CA . VAL A 1 267 ? -12.758 -9.32 -17.578 1 96.62 267 VAL A CA 1
ATOM 2065 C C . VAL A 1 267 ? -11.422 -9.438 -18.312 1 96.62 267 VAL A C 1
ATOM 2067 O O . VAL A 1 267 ? -11.375 -9.477 -19.547 1 96.62 267 VAL A O 1
ATOM 2070 N N . GLU A 1 268 ? -10.352 -9.414 -17.547 1 95.31 268 GLU A N 1
ATOM 2071 C CA . GLU A 1 268 ? -9.023 -9.594 -18.125 1 95.31 268 GLU A CA 1
ATOM 2072 C C . GLU A 1 268 ? -8.211 -10.602 -17.312 1 95.31 268 GLU A C 1
ATOM 2074 O O . GLU A 1 268 ? -8.016 -10.414 -16.109 1 95.31 268 GLU A O 1
ATOM 2079 N N . LEU A 1 269 ? -7.801 -11.672 -17.984 1 95.38 269 LEU A N 1
ATOM 2080 C CA . LEU A 1 269 ? -6.898 -12.625 -17.344 1 95.38 269 LEU A CA 1
ATOM 2081 C C . LEU A 1 269 ? -5.488 -12.047 -17.25 1 95.38 269 LEU A C 1
ATOM 2083 O O . LEU A 1 269 ? -4.949 -11.531 -18.219 1 95.38 269 LEU A O 1
ATOM 2087 N N . LEU A 1 270 ? -4.906 -12.188 -16.047 1 95.62 270 LEU A N 1
ATOM 2088 C CA . LEU A 1 270 ? -3.588 -11.617 -15.805 1 95.62 270 LEU A CA 1
ATOM 2089 C C . LEU A 1 270 ? -2.523 -12.703 -15.734 1 95.62 270 LEU A C 1
ATOM 2091 O O . LEU A 1 270 ? -1.336 -12.438 -15.93 1 95.62 270 LEU A O 1
ATOM 2095 N N . GLY A 1 271 ? -2.949 -13.891 -15.359 1 95.75 271 GLY A N 1
ATOM 2096 C CA . GLY A 1 271 ? -1.959 -14.953 -15.305 1 95.75 271 GLY A CA 1
ATOM 2097 C C . GLY A 1 271 ? -2.531 -16.281 -14.836 1 95.75 271 GLY A C 1
ATOM 2098 O O . GLY A 1 271 ? -3.527 -16.312 -14.109 1 95.75 271 GLY A O 1
ATOM 2099 N N . VAL A 1 272 ? -1.971 -17.344 -15.336 1 96.19 272 VAL A N 1
ATOM 2100 C CA . VAL A 1 272 ? -2.154 -18.719 -14.898 1 96.19 272 VAL A CA 1
ATOM 2101 C C . VAL A 1 272 ? -0.799 -19.344 -14.562 1 96.19 272 VAL A C 1
ATOM 2103 O O . VAL A 1 272 ? 0.087 -19.406 -15.414 1 96.19 272 VAL A O 1
ATOM 2106 N N . TYR A 1 273 ? -0.636 -19.75 -13.312 1 95.56 273 TYR A N 1
ATOM 2107 C CA . TYR A 1 273 ? 0.696 -20.172 -12.891 1 95.56 273 TYR A CA 1
ATOM 2108 C C . TYR A 1 273 ? 0.616 -21.188 -11.758 1 95.56 273 TYR A C 1
ATOM 2110 O O . TYR A 1 273 ? -0.429 -21.328 -11.117 1 95.56 273 TYR A O 1
ATOM 2118 N N . ALA A 1 274 ? 1.72 -21.875 -11.547 1 95.25 274 ALA A N 1
ATOM 2119 C CA . ALA A 1 274 ? 1.785 -22.906 -10.516 1 95.25 274 ALA A CA 1
ATOM 2120 C C . ALA A 1 274 ? 1.733 -22.297 -9.117 1 95.25 274 ALA A C 1
ATOM 2122 O O . ALA A 1 274 ? 2.387 -21.297 -8.852 1 95.25 274 ALA A O 1
ATOM 2123 N N . MET A 1 275 ? 0.894 -22.891 -8.297 1 94 275 MET A N 1
ATOM 2124 C CA . MET A 1 275 ? 0.895 -22.516 -6.887 1 94 275 MET A CA 1
ATOM 2125 C C . MET A 1 275 ? 2.236 -22.844 -6.238 1 94 275 MET A C 1
ATOM 2127 O O . MET A 1 275 ? 2.771 -23.938 -6.43 1 94 275 MET A O 1
ATOM 2131 N N . ASP A 1 276 ? 2.754 -21.875 -5.508 1 94.31 276 ASP A N 1
ATOM 2132 C CA . ASP A 1 276 ? 4.008 -22.125 -4.801 1 94.31 276 ASP A CA 1
ATOM 2133 C C . ASP A 1 276 ? 3.811 -23.141 -3.676 1 94.31 276 ASP A C 1
ATOM 2135 O O . ASP A 1 276 ? 2.807 -23.094 -2.961 1 94.31 276 ASP A O 1
ATOM 2139 N N . PRO A 1 277 ? 4.742 -24.031 -3.488 1 90.75 277 PRO A N 1
ATOM 2140 C CA . PRO A 1 277 ? 4.617 -25.047 -2.436 1 90.75 277 PRO A CA 1
ATOM 2141 C C . PRO A 1 277 ? 4.449 -24.438 -1.047 1 90.75 277 PRO A C 1
ATOM 2143 O O . PRO A 1 277 ? 3.859 -25.047 -0.161 1 90.75 277 PRO A O 1
ATOM 2146 N N . PHE A 1 278 ? 4.965 -23.266 -0.875 1 91.12 278 PHE A N 1
ATOM 2147 C CA . PHE A 1 278 ? 4.824 -22.594 0.412 1 91.12 278 PHE A CA 1
ATOM 2148 C C . PHE A 1 278 ? 3.354 -22.438 0.779 1 91.12 278 PHE A C 1
ATOM 2150 O O . PHE A 1 278 ? 2.977 -22.594 1.941 1 91.12 278 PHE A O 1
ATOM 2157 N N . ARG A 1 279 ? 2.525 -22.109 -0.125 1 86.94 279 ARG A N 1
ATOM 2158 C CA . ARG A 1 279 ? 1.099 -21.938 0.13 1 86.94 279 ARG A CA 1
ATOM 2159 C C . ARG A 1 279 ? 0.481 -23.234 0.633 1 86.94 279 ARG A C 1
ATOM 2161 O O . ARG A 1 279 ? -0.32 -23.234 1.571 1 86.94 279 ARG A O 1
ATOM 2168 N N . ALA A 1 280 ? 0.84 -24.266 -0.043 1 77.62 280 ALA A N 1
ATOM 2169 C CA . ALA A 1 280 ? 0.299 -25.578 0.312 1 77.62 280 ALA A CA 1
ATOM 2170 C C . ALA A 1 280 ? 0.683 -25.953 1.739 1 77.62 280 ALA A C 1
ATOM 2172 O O . ALA A 1 280 ? -0.108 -26.578 2.455 1 77.62 280 ALA A O 1
ATOM 2173 N N . SER A 1 281 ? 1.772 -25.5 2.141 1 78.31 281 SER A N 1
ATOM 2174 C CA . SER A 1 281 ? 2.279 -25.859 3.463 1 78.31 281 SER A CA 1
ATOM 2175 C C . SER A 1 281 ? 1.535 -25.109 4.559 1 78.31 281 SER A C 1
ATOM 2177 O O . SER A 1 281 ? 1.548 -25.516 5.723 1 78.31 281 SER A O 1
ATOM 2179 N N . GLN A 1 282 ? 0.877 -24.016 4.172 1 75.5 282 GLN A N 1
ATOM 2180 C CA . GLN A 1 282 ? 0.142 -23.203 5.133 1 75.5 282 GLN A CA 1
ATOM 2181 C C . GLN A 1 282 ? -1.305 -23.672 5.258 1 75.5 282 GLN A C 1
ATOM 2183 O O . GLN A 1 282 ? -2.086 -23.094 6.02 1 75.5 282 GLN A O 1
ATOM 2188 N N . GLY A 1 283 ? -1.639 -24.719 4.602 1 64.31 283 GLY A N 1
ATOM 2189 C CA . GLY A 1 283 ? -2.998 -25.234 4.641 1 64.31 283 GLY A CA 1
ATOM 2190 C C . GLY A 1 283 ? -3.939 -24.5 3.701 1 64.31 283 GLY A C 1
ATOM 2191 O O . GLY A 1 283 ? -5.148 -24.453 3.938 1 64.31 283 GLY A O 1
ATOM 2192 N N . VAL A 1 284 ? -3.289 -23.875 2.867 1 66.38 284 VAL A N 1
ATOM 2193 C CA . VAL A 1 284 ? -4.078 -23.234 1.82 1 66.38 284 VAL A CA 1
ATOM 2194 C C . VAL A 1 284 ? -4.094 -24.125 0.574 1 66.38 284 VAL A C 1
ATOM 2196 O O . VAL A 1 284 ? -3.082 -24.734 0.226 1 66.38 284 VAL A O 1
ATOM 2199 N N . MET B 1 1 ? -5.453 12.016 31.203 1 37.16 1 MET B N 1
ATOM 2200 C CA . MET B 1 1 ? -4.633 13.016 30.531 1 37.16 1 MET B CA 1
ATOM 2201 C C . MET B 1 1 ? -5.383 13.633 29.344 1 37.16 1 MET B C 1
ATOM 2203 O O . MET B 1 1 ? -6.066 12.922 28.609 1 37.16 1 MET B O 1
ATOM 2207 N N . THR B 1 2 ? -5.957 14.781 29.406 1 45.5 2 THR B N 1
ATOM 2208 C CA . THR B 1 2 ? -6.746 15.461 28.391 1 45.5 2 THR B CA 1
ATOM 2209 C C . THR B 1 2 ? -6.184 15.195 26.984 1 45.5 2 THR B C 1
ATOM 2211 O O . THR B 1 2 ? -4.984 15.367 26.75 1 45.5 2 THR B O 1
ATOM 2214 N N . ALA B 1 3 ? -6.586 14.125 26.438 1 55.22 3 ALA B N 1
ATOM 2215 C CA . ALA B 1 3 ? -5.992 13.938 25.109 1 55.22 3 ALA B CA 1
ATOM 2216 C C . ALA B 1 3 ? -5.637 15.273 24.484 1 55.22 3 ALA B C 1
ATOM 2218 O O . ALA B 1 3 ? -6.453 16.203 24.469 1 55.22 3 ALA B O 1
ATOM 2219 N N . SER B 1 4 ? -4.328 15.43 24.312 1 73.88 4 SER B N 1
ATOM 2220 C CA . SER B 1 4 ? -3.814 16.672 23.766 1 73.88 4 SER B CA 1
ATOM 2221 C C . SER B 1 4 ? -4.434 16.984 22.406 1 73.88 4 SER B C 1
ATOM 2223 O O . SER B 1 4 ? -4.848 16.078 21.688 1 73.88 4 SER B O 1
ATOM 2225 N N . GLN B 1 5 ? -5.059 18.078 22.281 1 93.19 5 GLN B N 1
ATOM 2226 C CA . GLN B 1 5 ? -5.621 18.625 21.047 1 93.19 5 GLN B CA 1
ATOM 2227 C C . GLN B 1 5 ? -4.625 18.516 19.891 1 93.19 5 GLN B C 1
ATOM 2229 O O . GLN B 1 5 ? -4.305 19.516 19.25 1 93.19 5 GLN B O 1
ATOM 2234 N N . LYS B 1 6 ? -4.078 17.188 19.812 1 98.06 6 LYS B N 1
ATOM 2235 C CA . LYS B 1 6 ? -3.123 16.844 18.766 1 98.06 6 LYS B CA 1
ATOM 2236 C C . LYS B 1 6 ? -3.746 15.883 17.75 1 98.06 6 LYS B C 1
ATOM 2238 O O . LYS B 1 6 ? -4.625 15.094 18.094 1 98.06 6 LYS B O 1
ATOM 2243 N N . ILE B 1 7 ? -3.322 15.992 16.547 1 98.38 7 ILE B N 1
ATOM 2244 C CA . ILE B 1 7 ? -3.738 15.102 15.477 1 98.38 7 ILE B CA 1
ATOM 2245 C C . ILE B 1 7 ? -2.508 14.492 14.805 1 98.38 7 ILE B C 1
ATOM 2247 O O . ILE B 1 7 ? -1.635 15.219 14.328 1 98.38 7 ILE B O 1
ATOM 2251 N N . ALA B 1 8 ? -2.438 13.18 14.836 1 98.44 8 ALA B N 1
ATOM 2252 C CA . ALA B 1 8 ? -1.28 12.445 14.336 1 98.44 8 ALA B CA 1
ATOM 2253 C C . ALA B 1 8 ? -1.361 12.266 12.82 1 98.44 8 ALA B C 1
ATOM 2255 O O . ALA B 1 8 ? -2.438 12.016 12.273 1 98.44 8 ALA B O 1
ATOM 2256 N N . TYR B 1 9 ? -0.265 12.367 12.141 1 98.19 9 TYR B N 1
ATOM 2257 C CA . TYR B 1 9 ? -0.124 11.984 10.742 1 98.19 9 TYR B CA 1
ATOM 2258 C C . TYR B 1 9 ? 1.248 11.375 10.477 1 98.19 9 TYR B C 1
ATOM 2260 O O . TYR B 1 9 ? 2.182 11.578 11.258 1 98.19 9 TYR B O 1
ATOM 2268 N N . GLN B 1 10 ? 1.313 10.562 9.461 1 95.19 10 GLN B N 1
ATOM 2269 C CA . GLN B 1 10 ? 2.605 10.047 9.031 1 95.19 10 GLN B CA 1
ATOM 2270 C C . GLN B 1 10 ? 3.277 10.992 8.039 1 95.19 10 GLN B C 1
ATOM 2272 O O . GLN B 1 10 ? 2.639 11.469 7.102 1 95.19 10 GLN B O 1
ATOM 2277 N N . GLY B 1 11 ? 4.461 11.289 8.234 1 93.19 11 GLY B N 1
ATOM 2278 C CA . GLY B 1 11 ? 5.219 12.125 7.316 1 93.19 11 GLY B CA 1
ATOM 2279 C C . GLY B 1 11 ? 5.98 13.234 8.016 1 93.19 11 GLY B C 1
ATOM 2280 O O . GLY B 1 11 ? 6.27 13.141 9.211 1 93.19 11 GLY B O 1
ATOM 2281 N N . GLU B 1 12 ? 6.387 14.234 7.199 1 94.19 12 GLU B N 1
ATOM 2282 C CA . GLU B 1 12 ? 7.117 15.406 7.688 1 94.19 12 GLU B CA 1
ATOM 2283 C C . GLU B 1 12 ? 6.234 16.641 7.688 1 94.19 12 GLU B C 1
ATOM 2285 O O . GLU B 1 12 ? 5.289 16.75 6.898 1 94.19 12 GLU B O 1
ATOM 2290 N N . PRO B 1 13 ? 6.641 17.531 8.648 1 97.56 13 PRO B N 1
ATOM 2291 C CA . PRO B 1 13 ? 5.938 18.812 8.531 1 97.56 13 PRO B CA 1
ATOM 2292 C C . PRO B 1 13 ? 5.992 19.391 7.125 1 97.56 13 PRO B C 1
ATOM 2294 O O . PRO B 1 13 ? 7.047 19.375 6.488 1 97.56 13 PRO B O 1
ATOM 2297 N N . GLY B 1 14 ? 4.887 19.766 6.602 1 97.88 14 GLY B N 1
ATOM 2298 C CA . GLY B 1 14 ? 4.805 20.312 5.254 1 97.88 14 GLY B CA 1
ATOM 2299 C C . GLY B 1 14 ? 4.273 19.312 4.242 1 97.88 14 GLY B C 1
ATOM 2300 O O . GLY B 1 14 ? 4.066 19.656 3.076 1 97.88 14 GLY B O 1
ATOM 2301 N N . ALA B 1 15 ? 4.016 18.094 4.699 1 97.69 15 ALA B N 1
ATOM 2302 C CA . ALA B 1 15 ? 3.496 17.047 3.814 1 97.69 15 ALA B CA 1
ATOM 2303 C C . ALA B 1 15 ? 2.008 17.25 3.541 1 97.69 15 ALA B C 1
ATOM 2305 O O . ALA B 1 15 ? 1.361 18.094 4.18 1 97.69 15 ALA B O 1
ATOM 2306 N N . PHE B 1 16 ? 1.469 16.484 2.658 1 97.62 16 PHE B N 1
ATOM 2307 C CA . PHE B 1 16 ? 0.05 16.547 2.328 1 97.62 16 PHE B CA 1
ATOM 2308 C C . PHE B 1 16 ? -0.803 16.172 3.535 1 97.62 16 PHE B C 1
ATOM 2310 O O . PHE B 1 16 ? -1.88 16.734 3.74 1 97.62 16 PHE B O 1
ATOM 2317 N N . SER B 1 17 ? -0.341 15.234 4.324 1 98.38 17 SER B N 1
ATOM 2318 C CA . SER B 1 17 ? -1.073 14.867 5.531 1 98.38 17 SER B CA 1
ATOM 2319 C C . SER B 1 17 ? -1.127 16.031 6.52 1 98.38 17 SER B C 1
ATOM 2321 O O . SER B 1 17 ? -2.133 16.219 7.207 1 98.38 17 SER B O 1
ATOM 2323 N N . HIS B 1 18 ? -0.022 16.734 6.57 1 98.44 18 HIS B N 1
ATOM 2324 C CA . HIS B 1 18 ? -0.029 17.969 7.359 1 98.44 18 HIS B CA 1
ATOM 2325 C C . HIS B 1 18 ? -1.071 18.953 6.836 1 98.44 18 HIS B C 1
ATOM 2327 O O . HIS B 1 18 ? -1.835 19.531 7.617 1 98.44 18 HIS B O 1
ATOM 2333 N N . GLN B 1 19 ? -1.088 19.141 5.609 1 98.19 19 GLN B N 1
ATOM 2334 C CA . GLN B 1 19 ? -2.062 20.016 4.977 1 98.19 19 GLN B CA 1
ATOM 2335 C C . GLN B 1 19 ? -3.49 19.578 5.301 1 98.19 19 GLN B C 1
ATOM 2337 O O . GLN B 1 19 ? -4.3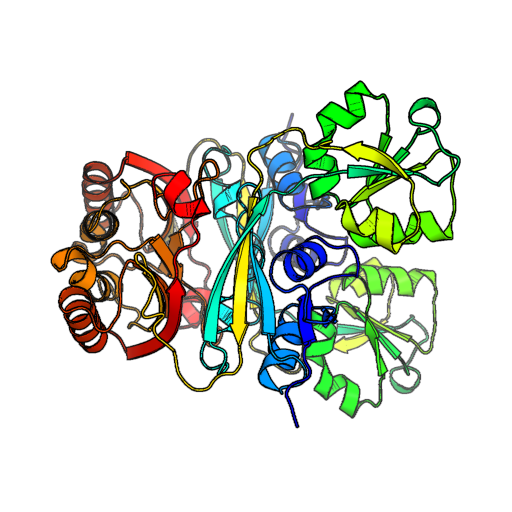48 20.422 5.59 1 98.19 19 GLN B O 1
ATOM 2342 N N . ALA B 1 20 ? -3.73 18.297 5.238 1 98.56 20 ALA B N 1
ATOM 2343 C CA . ALA B 1 20 ? -5.055 17.766 5.547 1 98.56 20 ALA B CA 1
ATOM 2344 C C . ALA B 1 20 ? -5.457 18.094 6.984 1 98.56 20 ALA B C 1
ATOM 2346 O O . ALA B 1 20 ? -6.586 18.531 7.234 1 98.56 20 ALA B O 1
ATOM 2347 N N . CYS B 1 21 ? -4.543 17.922 7.891 1 98.44 21 CYS B N 1
ATOM 2348 C CA . CYS B 1 21 ? -4.809 18.234 9.289 1 98.44 21 CYS B CA 1
ATOM 2349 C C . CYS B 1 21 ? -5.199 19.703 9.445 1 98.44 21 CYS B C 1
ATOM 2351 O O . CYS B 1 21 ? -6.191 20.016 10.109 1 98.44 21 CYS B O 1
ATOM 2353 N N . ARG B 1 22 ? -4.449 20.562 8.844 1 97.75 22 ARG B N 1
ATOM 2354 C CA . ARG B 1 22 ? -4.691 22 8.969 1 97.75 22 ARG B CA 1
ATOM 2355 C C . ARG B 1 22 ? -6.027 22.391 8.344 1 97.75 22 ARG B C 1
ATOM 2357 O O . ARG B 1 22 ? -6.73 23.25 8.867 1 97.75 22 ARG B O 1
ATOM 2364 N N . ARG B 1 23 ? -6.316 21.812 7.301 1 97.62 23 ARG B N 1
ATOM 2365 C CA . ARG B 1 23 ? -7.52 22.156 6.551 1 97.62 23 ARG B CA 1
ATOM 2366 C C . ARG B 1 23 ? -8.773 21.797 7.328 1 97.62 23 ARG B C 1
ATOM 2368 O O . ARG B 1 23 ? -9.719 22.578 7.41 1 97.62 23 ARG B O 1
ATOM 2375 N N . TRP B 1 24 ? -8.82 20.625 7.934 1 97.75 24 TRP B N 1
ATOM 2376 C CA . TRP B 1 24 ? -10.086 20.125 8.453 1 97.75 24 TRP B CA 1
ATOM 2377 C C . TRP B 1 24 ? -10.102 20.156 9.977 1 97.75 24 TRP B C 1
ATOM 2379 O O . TRP B 1 24 ? -11.172 20.094 10.594 1 97.75 24 TRP B O 1
ATOM 2389 N N . PHE B 1 25 ? -8.898 20.25 10.562 1 97.81 25 PHE B N 1
ATOM 2390 C CA . PHE B 1 25 ? -8.805 20.312 12.016 1 97.81 25 PHE B CA 1
ATOM 2391 C C . PHE B 1 25 ? -7.855 21.422 12.453 1 97.81 25 PHE B C 1
ATOM 2393 O O . PHE B 1 25 ? -6.883 21.172 13.164 1 97.81 25 PHE B O 1
ATOM 2400 N N . PRO B 1 26 ? -8.234 22.656 12.164 1 97 26 PRO B N 1
ATOM 2401 C CA . PRO B 1 26 ? -7.332 23.781 12.422 1 97 26 PRO B CA 1
ATOM 2402 C C . PRO B 1 26 ? -7.086 24 13.914 1 97 26 PRO B C 1
ATOM 2404 O O . PRO B 1 26 ? -6.09 24.625 14.297 1 97 26 PRO B O 1
ATOM 2407 N N . ASP B 1 27 ? -7.898 23.5 14.781 1 96.94 27 ASP B N 1
ATOM 2408 C CA . ASP B 1 27 ? -7.773 23.719 16.219 1 96.94 27 ASP B CA 1
ATOM 2409 C C . ASP B 1 27 ? -6.879 22.656 16.859 1 96.94 27 ASP B C 1
ATOM 2411 O O . ASP B 1 27 ? -6.578 22.734 18.062 1 96.94 27 ASP B O 1
ATOM 2415 N N . TYR B 1 28 ? -6.48 21.656 16.078 1 97.69 28 TYR B N 1
ATOM 2416 C CA . TYR B 1 28 ? -5.598 20.609 16.578 1 97.69 28 TYR B CA 1
ATOM 2417 C C . TYR B 1 28 ? -4.152 20.875 16.156 1 97.69 28 TYR B C 1
ATOM 2419 O O . TYR B 1 28 ? -3.902 21.438 15.102 1 97.69 28 TYR B O 1
ATOM 2427 N N . GLU B 1 29 ? -3.271 20.484 16.969 1 97.94 29 GLU B N 1
ATOM 2428 C CA . GLU B 1 29 ? -1.854 20.547 16.625 1 97.94 29 GLU B CA 1
ATOM 2429 C C . GLU B 1 29 ? -1.436 19.312 15.805 1 97.94 29 GLU B C 1
ATOM 2431 O O . GLU B 1 29 ? -1.412 18.203 16.328 1 97.94 29 GLU B O 1
ATOM 2436 N N . PRO B 1 30 ? -1.086 19.578 14.531 1 98.25 30 PRO B N 1
ATOM 2437 C CA . PRO B 1 30 ? -0.591 18.453 13.75 1 98.25 30 PRO B CA 1
ATOM 2438 C C . PRO B 1 30 ? 0.731 17.891 14.281 1 98.25 30 PRO B C 1
ATOM 2440 O O . PRO B 1 30 ? 1.66 18.672 14.547 1 98.25 30 PRO B O 1
ATOM 2443 N N . THR B 1 31 ? 0.791 16.625 14.492 1 98.38 31 THR B N 1
ATOM 2444 C CA . THR B 1 31 ? 1.98 15.969 15.031 1 98.38 31 THR B CA 1
ATOM 2445 C C . THR B 1 31 ? 2.461 14.867 14.086 1 98.38 31 THR B C 1
ATOM 2447 O O . THR B 1 31 ? 1.726 13.914 13.805 1 98.38 31 THR B O 1
ATOM 2450 N N . ALA B 1 32 ? 3.729 15.031 13.648 1 97.5 32 ALA B N 1
ATOM 2451 C CA . ALA B 1 32 ? 4.301 14.148 12.641 1 97.5 32 ALA B CA 1
ATOM 2452 C C . ALA B 1 32 ? 4.875 12.883 13.281 1 97.5 32 ALA B C 1
ATOM 2454 O O . ALA B 1 32 ? 5.484 12.945 14.352 1 97.5 32 ALA B O 1
ATOM 2455 N N . PHE B 1 33 ? 4.707 11.75 12.594 1 95 33 PHE B N 1
ATOM 2456 C CA . PHE B 1 33 ? 5.297 10.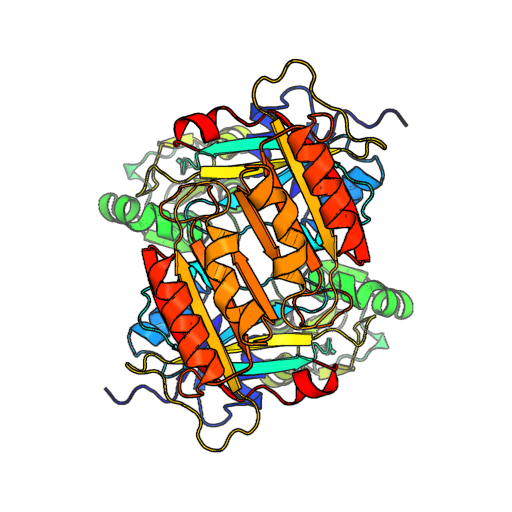477 12.992 1 95 33 PHE B CA 1
ATOM 2457 C C . PHE B 1 33 ? 6.004 9.82 11.812 1 95 33 PHE B C 1
ATOM 2459 O O . PHE B 1 33 ? 5.637 10.039 10.664 1 95 33 PHE B O 1
ATOM 2466 N N . PRO B 1 34 ? 6.969 8.961 12.047 1 88.38 34 PRO B N 1
ATOM 2467 C CA . PRO B 1 34 ? 7.812 8.43 10.977 1 88.38 34 PRO B CA 1
ATOM 2468 C C . PRO B 1 34 ? 7.137 7.297 10.203 1 88.38 34 PRO B C 1
ATOM 2470 O O . PRO B 1 34 ? 7.562 6.965 9.094 1 88.38 34 PRO B O 1
ATOM 2473 N N . SER B 1 35 ? 6.094 6.68 10.758 1 88.56 35 SER B N 1
ATOM 2474 C CA . SER B 1 35 ? 5.398 5.57 10.117 1 88.56 35 SER B CA 1
ATOM 2475 C C . SER B 1 35 ? 3.91 5.582 10.453 1 88.56 35 SER B C 1
ATOM 2477 O O . SER B 1 35 ? 3.488 6.238 11.406 1 88.56 35 SER B O 1
ATOM 2479 N N . PHE B 1 36 ? 3.15 4.898 9.648 1 91.62 36 PHE B N 1
ATOM 2480 C CA . PHE B 1 36 ? 1.728 4.77 9.945 1 91.62 36 PHE B CA 1
ATOM 2481 C C . PHE B 1 36 ? 1.51 4.039 11.258 1 91.62 36 PHE B C 1
ATOM 2483 O O . PHE B 1 36 ? 0.625 4.402 12.039 1 91.62 36 PHE B O 1
ATOM 2490 N N . GLU B 1 37 ? 2.301 3.045 11.523 1 89 37 GLU B N 1
ATOM 2491 C CA . GLU B 1 37 ? 2.217 2.301 12.781 1 89 37 GLU B CA 1
ATOM 2492 C C . GLU B 1 37 ? 2.416 3.219 13.984 1 89 37 GLU B C 1
ATOM 2494 O O . GLU B 1 37 ? 1.683 3.123 14.969 1 89 37 GLU B O 1
ATOM 2499 N N . ALA B 1 38 ? 3.398 4.086 13.836 1 90.75 38 ALA B N 1
ATOM 2500 C CA . ALA B 1 38 ? 3.674 5.016 14.93 1 90.75 38 ALA B CA 1
ATOM 2501 C C . ALA B 1 38 ? 2.518 5.996 15.117 1 90.75 38 ALA B C 1
ATOM 2503 O O . ALA B 1 38 ? 2.158 6.324 16.25 1 90.75 38 ALA B O 1
ATOM 2504 N N . ALA B 1 39 ? 1.982 6.453 14.023 1 95.38 39 ALA B N 1
ATOM 2505 C CA . ALA B 1 39 ? 0.841 7.359 14.102 1 95.38 39 ALA B CA 1
ATOM 2506 C C . ALA B 1 39 ? -0.361 6.676 14.75 1 95.38 39 ALA B C 1
ATOM 2508 O O . ALA B 1 39 ? -1.028 7.262 15.602 1 95.38 39 ALA B O 1
ATOM 2509 N N . PHE B 1 40 ? -0.6 5.461 14.398 1 93.94 40 PHE B N 1
ATOM 2510 C CA . PHE B 1 40 ? -1.677 4.676 14.992 1 93.94 40 PHE B CA 1
ATOM 2511 C C . PHE B 1 40 ? -1.466 4.512 16.484 1 93.94 40 PHE B C 1
ATOM 2513 O O . PHE B 1 40 ? -2.391 4.719 17.281 1 93.94 40 PHE B O 1
ATOM 2520 N N . ALA B 1 41 ? -0.287 4.188 16.844 1 92.75 41 ALA B N 1
ATOM 2521 C CA . ALA B 1 41 ? 0.052 3.953 18.234 1 92.75 41 ALA B CA 1
ATOM 2522 C C . ALA B 1 41 ? -0.154 5.215 19.078 1 92.75 41 ALA B C 1
ATOM 2524 O O . ALA B 1 41 ? -0.608 5.145 20.219 1 92.75 41 ALA B O 1
ATOM 2525 N N . ALA B 1 42 ? 0.158 6.316 18.5 1 96.06 42 ALA B N 1
ATOM 2526 C CA . ALA B 1 42 ? 0.015 7.59 19.203 1 96.06 42 ALA B CA 1
ATOM 2527 C C . ALA B 1 42 ? -1.449 7.883 19.516 1 96.06 42 ALA B C 1
ATOM 2529 O O . ALA B 1 42 ? -1.768 8.438 20.578 1 96.06 42 ALA B O 1
ATOM 2530 N N . VAL B 1 43 ? -2.309 7.551 18.625 1 96.5 43 VAL B N 1
ATOM 2531 C CA . VAL B 1 43 ? -3.738 7.754 18.844 1 96.5 43 VAL B CA 1
ATOM 2532 C C . VAL B 1 43 ? -4.258 6.734 19.859 1 96.5 43 VAL B C 1
ATOM 2534 O O . VAL B 1 43 ? -5 7.086 20.781 1 96.5 43 VAL B O 1
ATOM 2537 N N . GLU B 1 44 ? -3.852 5.527 19.688 1 93.81 44 GLU B N 1
ATOM 2538 C CA . GLU B 1 44 ? -4.266 4.457 20.578 1 93.81 44 GLU B CA 1
ATOM 2539 C C . GLU B 1 44 ? -3.863 4.762 22.031 1 93.81 44 GLU B C 1
ATOM 2541 O O . GLU B 1 44 ? -4.637 4.52 22.953 1 93.81 44 GLU B O 1
ATOM 2546 N N . ALA B 1 45 ? -2.693 5.309 22.172 1 93.44 45 ALA B N 1
ATOM 2547 C CA . ALA B 1 45 ? -2.137 5.582 23.5 1 93.44 45 ALA B CA 1
ATOM 2548 C C . ALA B 1 45 ? -2.711 6.867 24.078 1 93.44 45 ALA B C 1
ATOM 2550 O O . ALA B 1 45 ? -2.482 7.18 25.25 1 93.44 45 ALA B O 1
ATOM 2551 N N . GLY B 1 46 ? -3.365 7.594 23.328 1 93.56 46 GLY B N 1
ATOM 2552 C CA . GLY B 1 46 ? -3.947 8.836 23.797 1 93.56 46 GLY B CA 1
ATOM 2553 C C . GLY B 1 46 ? -2.998 10.016 23.703 1 93.56 46 GLY B C 1
ATOM 2554 O O . GLY B 1 46 ? -3.311 11.117 24.172 1 93.56 46 GLY B O 1
ATOM 2555 N N . GLU B 1 47 ? -1.847 9.805 23.078 1 96.19 47 GLU B N 1
ATOM 2556 C CA . GLU B 1 47 ? -0.92 10.906 22.828 1 96.19 47 GLU B CA 1
ATOM 2557 C C . GLU B 1 47 ? -1.519 11.922 21.859 1 96.19 47 GLU B C 1
ATOM 2559 O O . GLU B 1 47 ? -1.285 13.125 21.984 1 96.19 47 GLU B O 1
ATOM 2564 N N . CYS B 1 48 ? -2.211 11.469 20.906 1 97.5 48 CYS B N 1
ATOM 2565 C CA . CYS B 1 48 ? -2.979 12.281 19.969 1 97.5 48 CYS B CA 1
ATOM 2566 C C . CYS B 1 48 ? -4.461 11.938 20.031 1 97.5 48 CYS B C 1
ATOM 2568 O O . CYS B 1 48 ? -4.828 10.766 20.156 1 97.5 48 CYS B O 1
ATOM 2570 N N . ALA B 1 49 ? -5.238 12.945 19.953 1 96.44 49 ALA B N 1
ATOM 2571 C CA . ALA B 1 49 ? -6.68 12.734 20.031 1 96.44 49 ALA B CA 1
ATOM 2572 C C . ALA B 1 49 ? -7.215 12.133 18.734 1 96.44 49 ALA B C 1
ATOM 2574 O O . ALA B 1 49 ? -8.172 11.352 18.75 1 96.44 49 ALA B O 1
ATOM 2575 N N . LEU B 1 50 ? -6.609 12.562 17.656 1 97.44 50 LEU B N 1
ATOM 2576 C CA . LEU B 1 50 ? -7.066 12.148 16.328 1 97.44 50 LEU B CA 1
ATOM 2577 C C . LEU B 1 50 ? -5.895 11.68 15.477 1 97.44 50 LEU B C 1
ATOM 2579 O O . LEU B 1 50 ? -4.734 11.945 15.805 1 97.44 50 LEU B O 1
ATOM 2583 N N . GLY B 1 51 ? -6.262 10.898 14.508 1 98 51 GLY B N 1
ATOM 2584 C CA . GLY B 1 51 ? -5.344 10.555 13.43 1 98 51 GLY B CA 1
ATOM 2585 C C . GLY B 1 51 ? -5.867 10.922 12.055 1 98 51 GLY B C 1
ATOM 2586 O O . GLY B 1 51 ? -7.055 10.758 11.773 1 98 51 GLY B O 1
ATOM 2587 N N . MET B 1 52 ? -5.039 11.555 11.273 1 98.5 52 MET B N 1
ATOM 2588 C CA . MET B 1 52 ? -5.305 11.828 9.859 1 98.5 52 MET B CA 1
ATOM 2589 C C . MET B 1 52 ? -4.484 10.898 8.961 1 98.5 52 MET B C 1
ATOM 2591 O O . MET B 1 52 ? -3.283 11.109 8.781 1 98.5 52 MET B O 1
ATOM 2595 N N . ILE B 1 53 ? -5.199 9.891 8.352 1 98 53 ILE B N 1
ATOM 2596 C CA . ILE B 1 53 ? -4.473 8.805 7.711 1 98 53 ILE B CA 1
ATOM 2597 C C . ILE B 1 53 ? -4.879 8.703 6.242 1 98 53 ILE B C 1
ATOM 2599 O O . ILE B 1 53 ? -6.035 8.414 5.93 1 98 53 ILE B O 1
ATOM 2603 N N . PRO B 1 54 ? -3.912 8.977 5.32 1 97.31 54 PRO B N 1
ATOM 2604 C CA . PRO B 1 54 ? -4.223 8.742 3.91 1 97.31 54 PRO B CA 1
ATOM 2605 C C . PRO B 1 54 ? -4.348 7.258 3.57 1 97.31 54 PRO B C 1
ATOM 2607 O O . PRO B 1 54 ? -3.486 6.461 3.945 1 97.31 54 PRO B O 1
ATOM 2610 N N . VAL B 1 55 ? -5.426 6.895 2.83 1 94.5 55 VAL B N 1
ATOM 2611 C CA . VAL B 1 55 ? -5.645 5.465 2.648 1 94.5 55 VAL B CA 1
ATOM 2612 C C . VAL B 1 55 ? -5.695 5.133 1.159 1 94.5 55 VAL B C 1
ATOM 2614 O O . VAL B 1 55 ? -5.418 4 0.759 1 94.5 55 VAL B O 1
ATOM 2617 N N . GLU B 1 56 ? -6.09 6.082 0.367 1 92.44 56 GLU B N 1
ATOM 2618 C CA . GLU B 1 56 ? -6.238 5.82 -1.062 1 92.44 56 GLU B CA 1
ATOM 2619 C C . GLU B 1 56 ? -6.02 7.09 -1.88 1 92.44 56 GLU B C 1
ATOM 2621 O O . GLU B 1 56 ? -6.473 8.172 -1.493 1 92.44 56 GLU B O 1
ATOM 2626 N N . ASN B 1 57 ? -5.332 6.918 -2.961 1 91 57 ASN B N 1
ATOM 2627 C CA . ASN B 1 57 ? -5.105 8.008 -3.904 1 91 57 ASN B CA 1
ATOM 2628 C C . ASN B 1 57 ? -5.648 7.672 -5.289 1 91 57 ASN B C 1
ATOM 2630 O O . ASN B 1 57 ? -5.488 6.547 -5.77 1 91 57 ASN B O 1
ATOM 2634 N N . ALA B 1 58 ? -6.227 8.633 -5.891 1 88.12 58 ALA B N 1
ATOM 2635 C CA . ALA B 1 58 ? -6.91 8.469 -7.172 1 88.12 58 ALA B CA 1
ATOM 2636 C C . ALA B 1 58 ? -5.949 7.953 -8.242 1 88.12 58 ALA B C 1
ATOM 2638 O O . ALA B 1 58 ? -6.352 7.207 -9.141 1 88.12 58 ALA B O 1
ATOM 2639 N N . LEU B 1 59 ? -4.715 8.305 -8.156 1 82 59 LEU B N 1
ATOM 2640 C CA . LEU B 1 59 ? -3.764 7.961 -9.211 1 82 59 LEU B CA 1
ATOM 2641 C C . LEU B 1 59 ? -2.828 6.848 -8.75 1 82 59 LEU B C 1
ATOM 2643 O O . LEU B 1 59 ? -2.504 5.945 -9.523 1 82 59 LEU B O 1
ATOM 2647 N N . ALA B 1 60 ? -2.48 6.902 -7.48 1 80.12 60 ALA B N 1
ATOM 2648 C CA . ALA B 1 60 ? -1.428 6.008 -7.004 1 80.12 60 ALA B CA 1
ATOM 2649 C C . ALA B 1 60 ? -2.02 4.766 -6.344 1 80.12 60 ALA B C 1
ATOM 2651 O O . ALA B 1 60 ? -1.293 3.822 -6.016 1 80.12 60 ALA B O 1
ATOM 2652 N N . GLY B 1 61 ? -3.312 4.777 -6.133 1 83.56 61 GLY B N 1
ATOM 2653 C CA . GLY B 1 61 ? -3.92 3.621 -5.496 1 83.56 61 GLY B CA 1
ATOM 2654 C C . GLY B 1 61 ? -3.791 3.637 -3.984 1 83.56 61 GLY B C 1
ATOM 2655 O O . GLY B 1 61 ? -3.941 4.684 -3.354 1 83.56 61 GLY B O 1
ATOM 2656 N N . ARG B 1 62 ? -3.594 2.5 -3.439 1 86.19 62 ARG B N 1
ATOM 2657 C CA . ARG B 1 62 ? -3.57 2.359 -1.988 1 86.19 62 ARG B CA 1
ATOM 2658 C C . ARG B 1 62 ? -2.344 3.043 -1.393 1 86.19 62 ARG B C 1
ATOM 2660 O O . ARG B 1 62 ? -1.246 2.955 -1.949 1 86.19 62 ARG B O 1
ATOM 2667 N N . VAL B 1 63 ? -2.559 3.723 -0.205 1 89.44 63 VAL B N 1
ATOM 2668 C CA . VAL B 1 63 ? -1.49 4.418 0.508 1 89.44 63 VAL B CA 1
ATOM 2669 C C . VAL B 1 63 ? -1.19 3.695 1.82 1 89.44 63 VAL B C 1
ATOM 2671 O O . VAL B 1 63 ? -0.312 2.832 1.873 1 89.44 63 VAL B O 1
ATOM 2674 N N . ALA B 1 64 ? -1.967 3.936 2.799 1 86.69 64 ALA B N 1
ATOM 2675 C CA . ALA B 1 64 ? -1.813 3.191 4.047 1 86.69 64 ALA B CA 1
ATOM 2676 C C . ALA B 1 64 ? -2.641 1.91 4.027 1 86.69 64 ALA B C 1
ATOM 2678 O O . ALA B 1 64 ? -3.779 1.905 3.553 1 86.69 64 ALA B O 1
ATOM 2679 N N . ASP B 1 65 ? -2.043 0.891 4.566 1 84.88 65 ASP B N 1
ATOM 2680 C CA . ASP B 1 65 ? -2.789 -0.361 4.656 1 84.88 65 ASP B CA 1
ATOM 2681 C C . ASP B 1 65 ? -3.568 -0.443 5.969 1 84.88 65 ASP B C 1
ATOM 2683 O O . ASP B 1 65 ? -3.1 -1.041 6.938 1 84.88 65 ASP B O 1
ATOM 2687 N N . VAL B 1 66 ? -4.777 -0.052 5.973 1 85.31 66 VAL B N 1
ATOM 2688 C CA . VAL B 1 66 ? -5.613 0.062 7.16 1 85.31 66 VAL B CA 1
ATOM 2689 C C . VAL B 1 66 ? -6.113 -1.319 7.578 1 85.31 66 VAL B C 1
ATOM 2691 O O . VAL B 1 66 ? -6.492 -1.527 8.734 1 85.31 66 VAL B O 1
ATOM 2694 N N . HIS B 1 67 ? -6.098 -2.273 6.566 1 82.81 67 HIS B N 1
ATOM 2695 C CA . HIS B 1 67 ? -6.602 -3.617 6.836 1 82.81 67 HIS B CA 1
ATOM 2696 C C . HIS B 1 67 ? -5.758 -4.32 7.891 1 82.81 67 HIS B C 1
ATOM 2698 O O . HIS B 1 67 ? -6.262 -5.168 8.633 1 82.81 67 HIS B O 1
ATOM 2704 N N . HIS B 1 68 ? -4.617 -3.842 7.918 1 82.12 68 HIS B N 1
ATOM 2705 C CA . HIS B 1 68 ? -3.68 -4.504 8.82 1 82.12 68 HIS B CA 1
ATOM 2706 C C . HIS B 1 68 ? -3.568 -3.76 10.148 1 82.12 68 HIS B C 1
ATOM 2708 O O . HIS B 1 68 ? -3.266 -4.363 11.18 1 82.12 68 HIS B O 1
ATOM 2714 N N . LEU B 1 69 ? -3.949 -2.531 10.164 1 85.56 69 LEU B N 1
ATOM 2715 C CA . LEU B 1 69 ? -3.67 -1.696 11.328 1 85.56 69 LEU B CA 1
ATOM 2716 C C . LEU B 1 69 ? -4.93 -1.489 12.164 1 85.56 69 LEU B C 1
ATOM 2718 O O . LEU B 1 69 ? -4.855 -1.371 13.391 1 85.56 69 LEU B O 1
ATOM 2722 N N . LEU B 1 70 ? -6.062 -1.513 11.594 1 89.94 70 LEU B N 1
ATOM 2723 C CA . LEU B 1 70 ? -7.289 -1.064 12.25 1 89.94 70 LEU B CA 1
ATOM 2724 C C . LEU B 1 70 ? -7.926 -2.199 13.047 1 89.94 70 LEU B C 1
ATOM 2726 O O . LEU B 1 70 ? -8.367 -1.997 14.18 1 89.94 70 LEU B O 1
ATOM 2730 N N . PRO B 1 71 ? -7.914 -3.42 12.492 1 86.5 71 PRO B N 1
ATOM 2731 C CA . PRO B 1 71 ? -8.594 -4.484 13.234 1 86.5 71 PRO B CA 1
ATOM 2732 C C . PRO B 1 71 ? -8.016 -4.688 14.633 1 86.5 71 PRO B C 1
ATOM 2734 O O . PRO B 1 71 ? -6.797 -4.812 14.797 1 86.5 71 PRO B O 1
ATOM 2737 N N . HIS B 1 72 ? -8.859 -4.684 15.625 1 83.44 72 HIS B N 1
ATOM 2738 C CA . HIS B 1 72 ? -8.57 -4.965 17.031 1 83.44 72 HIS B CA 1
ATOM 2739 C C . HIS B 1 72 ? -7.641 -3.908 17.625 1 83.44 72 HIS B C 1
ATOM 2741 O O . HIS B 1 72 ? -6.914 -4.176 18.578 1 83.44 72 HIS B O 1
ATOM 2747 N N . SER B 1 73 ? -7.57 -2.76 16.953 1 86.19 73 SER B N 1
ATOM 2748 C CA . SER B 1 73 ? -6.684 -1.696 17.422 1 86.19 73 SER B CA 1
ATOM 2749 C C . SER B 1 73 ? -7.363 -0.837 18.484 1 86.19 73 SER B C 1
ATOM 2751 O O . SER B 1 73 ? -6.699 -0.093 19.203 1 86.19 73 SER B O 1
ATOM 2753 N N . GLY B 1 74 ? -8.625 -0.956 18.578 1 87.88 74 GLY B N 1
ATOM 2754 C CA . GLY B 1 74 ? -9.383 -0.063 19.438 1 87.88 74 GLY B CA 1
ATOM 2755 C C . GLY B 1 74 ? -9.633 1.299 18.812 1 87.88 74 GLY B C 1
ATOM 2756 O O . GLY B 1 74 ? -10.328 2.133 19.391 1 87.88 74 GLY B O 1
ATOM 2757 N N . LEU B 1 75 ? -9.141 1.526 17.672 1 93.56 75 LEU B N 1
ATOM 2758 C CA . LEU B 1 75 ? -9.359 2.779 16.969 1 93.56 75 LEU B CA 1
ATOM 2759 C C . LEU B 1 75 ? -10.641 2.711 16.125 1 93.56 75 LEU B C 1
ATOM 2761 O O . LEU B 1 75 ? -11.031 1.635 15.68 1 93.56 75 LEU B O 1
ATOM 2765 N N . LYS B 1 76 ? -11.227 3.852 16.016 1 95.56 76 LYS B N 1
ATOM 2766 C CA . LYS B 1 76 ? -12.445 3.959 15.227 1 95.56 76 LYS B CA 1
ATOM 2767 C C . LYS B 1 76 ? -12.297 5.008 14.125 1 95.56 76 LYS B C 1
ATOM 2769 O O . LYS B 1 76 ? -11.586 6 14.297 1 95.56 76 LYS B O 1
ATOM 2774 N N . ILE B 1 77 ? -12.945 4.738 13.023 1 96.5 77 ILE B N 1
ATOM 2775 C CA . ILE B 1 77 ? -13.055 5.715 11.945 1 96.5 77 ILE B CA 1
ATOM 2776 C C . ILE B 1 77 ? -14.219 6.66 12.227 1 96.5 77 ILE B C 1
ATOM 2778 O O . ILE B 1 77 ? -15.367 6.223 12.32 1 96.5 77 ILE B O 1
ATOM 2782 N N . ILE B 1 78 ? -13.945 7.953 12.266 1 95.62 78 ILE B N 1
ATOM 2783 C CA . ILE B 1 78 ? -15.016 8.867 12.633 1 95.62 78 ILE B CA 1
ATOM 2784 C C . ILE B 1 78 ? -15.297 9.828 11.477 1 95.62 78 ILE B C 1
ATOM 2786 O O . ILE B 1 78 ? -16.172 10.688 11.57 1 95.62 78 ILE B O 1
ATOM 2790 N N . GLY B 1 79 ? -14.531 9.68 10.391 1 95.5 79 GLY B N 1
ATOM 2791 C CA . GLY B 1 79 ? -14.758 10.523 9.227 1 95.5 79 GLY B CA 1
ATOM 2792 C C . GLY B 1 79 ? -13.82 10.211 8.07 1 95.5 79 GLY B C 1
ATOM 2793 O O . GLY B 1 79 ? -12.883 9.422 8.219 1 95.5 79 GLY B O 1
ATOM 2794 N N . GLU B 1 80 ? -14.164 10.758 6.945 1 96.81 80 GLU B N 1
ATOM 2795 C CA . GLU B 1 80 ? -13.297 10.758 5.777 1 96.81 80 GLU B CA 1
ATOM 2796 C C . GLU B 1 80 ? -13.18 12.156 5.172 1 96.81 80 GLU B C 1
ATOM 2798 O O . GLU B 1 80 ? -14.055 13 5.371 1 96.81 80 GLU B O 1
ATOM 2803 N N . ARG B 1 81 ? -12.062 12.352 4.594 1 97.31 81 ARG B N 1
ATOM 2804 C CA . ARG B 1 81 ? -11.812 13.586 3.863 1 97.31 81 ARG B CA 1
ATOM 2805 C C . ARG B 1 81 ? -11.055 13.32 2.566 1 97.31 81 ARG B C 1
ATOM 2807 O O . ARG B 1 81 ? -10.328 12.328 2.463 1 97.31 81 ARG B O 1
ATOM 2814 N N . PHE B 1 82 ? -11.32 14.172 1.581 1 96.75 82 PHE B N 1
ATOM 2815 C CA . PHE B 1 82 ? -10.648 14.062 0.292 1 96.75 82 PHE B CA 1
ATOM 2816 C C . PHE B 1 82 ? -9.836 15.32 0.002 1 96.75 82 PHE B C 1
ATOM 2818 O O . PHE B 1 82 ? -10.383 16.422 -0.06 1 96.75 82 PHE B O 1
ATOM 2825 N N . LEU B 1 83 ? -8.547 15.133 -0.134 1 97.06 83 LEU B N 1
ATOM 2826 C CA . LEU B 1 83 ? -7.66 16.266 -0.393 1 97.06 83 LEU B CA 1
ATOM 2827 C C . LEU B 1 83 ? -7.195 16.266 -1.845 1 97.06 83 LEU B C 1
ATOM 2829 O O . LEU B 1 83 ? -6.484 15.352 -2.273 1 97.06 83 LEU B O 1
ATOM 2833 N N . PRO B 1 84 ? -7.637 17.266 -2.617 1 94.81 84 PRO B N 1
ATOM 2834 C CA . PRO B 1 84 ? -6.988 17.406 -3.924 1 94.81 84 PRO B CA 1
ATOM 2835 C C . PRO B 1 84 ? -5.484 17.641 -3.816 1 94.81 84 PRO B C 1
ATOM 2837 O O . PRO B 1 84 ? -5.039 18.453 -3.002 1 94.81 84 PRO B O 1
ATOM 2840 N N . ILE B 1 85 ? -4.715 16.844 -4.582 1 95.12 85 ILE B N 1
ATOM 2841 C CA . ILE B 1 85 ? -3.26 16.953 -4.57 1 95.12 85 ILE B CA 1
ATOM 2842 C C . ILE B 1 85 ? -2.814 18.047 -5.539 1 95.12 85 ILE B C 1
ATOM 2844 O O . ILE B 1 85 ? -2.928 17.891 -6.754 1 95.12 85 ILE B O 1
ATOM 2848 N N . GLU B 1 86 ? -2.404 19.094 -5.012 1 96.06 86 GLU B N 1
ATOM 2849 C CA . GLU B 1 86 ? -1.885 20.234 -5.766 1 96.06 86 GLU B CA 1
ATOM 2850 C C . GLU B 1 86 ? -0.386 20.406 -5.539 1 96.06 86 GLU B C 1
ATOM 2852 O O . GLU B 1 86 ? 0.043 20.75 -4.434 1 96.06 86 GLU B O 1
ATOM 2857 N N . MET B 1 87 ? 0.367 20.219 -6.625 1 97 87 MET B N 1
ATOM 2858 C CA . MET B 1 87 ? 1.82 20.328 -6.539 1 97 87 MET B CA 1
ATOM 2859 C C . MET B 1 87 ? 2.273 21.75 -6.82 1 97 87 MET B C 1
ATOM 2861 O O . MET B 1 87 ? 1.892 22.344 -7.832 1 97 87 MET B O 1
ATOM 2865 N N . THR B 1 88 ? 3.074 22.25 -5.918 1 98.19 88 THR B N 1
ATOM 2866 C CA . THR B 1 88 ? 3.537 23.625 -6.012 1 98.19 88 THR B CA 1
ATOM 2867 C C . THR B 1 88 ? 5.055 23.672 -6.18 1 98.19 88 THR B C 1
ATOM 2869 O O . THR B 1 88 ? 5.785 22.984 -5.477 1 98.19 88 THR B O 1
ATOM 2872 N N . LEU B 1 89 ? 5.48 24.438 -7.16 1 98.75 89 LEU B N 1
ATOM 2873 C CA . LEU B 1 89 ? 6.898 24.734 -7.309 1 98.75 89 LEU B CA 1
ATOM 2874 C C . LEU B 1 89 ? 7.309 25.906 -6.406 1 98.75 89 LEU B C 1
ATOM 2876 O O . LEU B 1 89 ? 6.715 26.984 -6.473 1 98.75 89 LEU B O 1
ATOM 2880 N N . MET B 1 90 ? 8.305 25.672 -5.574 1 98.81 90 MET B N 1
ATOM 2881 C CA . MET B 1 90 ? 8.68 26.719 -4.629 1 98.81 90 MET B CA 1
ATOM 2882 C C . MET B 1 90 ? 10.195 26.906 -4.617 1 98.81 90 MET B C 1
ATOM 2884 O O . MET B 1 90 ? 10.953 25.953 -4.766 1 98.81 90 MET B O 1
ATOM 2888 N N . GLY B 1 91 ? 10.633 28.109 -4.559 1 98.69 91 GLY B N 1
ATOM 2889 C CA . GLY B 1 91 ? 12.031 28.516 -4.523 1 98.69 91 GLY B CA 1
ATOM 2890 C C . GLY B 1 91 ? 12.375 29.375 -3.32 1 98.69 91 GLY B C 1
ATOM 2891 O O . GLY B 1 91 ? 11.523 29.609 -2.453 1 98.69 91 GLY B O 1
ATOM 2892 N N . THR B 1 92 ? 13.648 29.719 -3.26 1 98.5 92 THR B N 1
ATOM 2893 C CA . THR B 1 92 ? 14.062 30.656 -2.223 1 98.5 92 THR B CA 1
ATOM 2894 C C . THR B 1 92 ? 13.367 32 -2.4 1 98.5 92 THR B C 1
ATOM 2896 O O . THR B 1 92 ? 12.898 32.312 -3.494 1 98.5 92 THR B O 1
ATOM 2899 N N . PRO B 1 93 ? 13.289 32.812 -1.303 1 98.19 93 PRO B N 1
ATOM 2900 C CA . PRO B 1 93 ? 12.539 34.062 -1.35 1 98.19 93 PRO B CA 1
ATOM 2901 C C . PRO B 1 93 ? 13.016 35 -2.459 1 98.19 93 PRO B C 1
ATOM 2903 O O . PRO B 1 93 ? 12.227 35.75 -3.016 1 98.19 93 PRO B O 1
ATOM 2906 N N . ASP B 1 94 ? 14.242 34.906 -2.783 1 97.69 94 ASP B N 1
ATOM 2907 C CA . ASP B 1 94 ? 14.82 35.812 -3.758 1 97.69 94 ASP B CA 1
ATOM 2908 C C . ASP B 1 94 ? 14.812 35.219 -5.16 1 97.69 94 ASP B C 1
ATOM 2910 O O . ASP B 1 94 ? 15.188 35.875 -6.129 1 97.69 94 ASP B O 1
ATOM 2914 N N . ALA B 1 95 ? 14.344 34 -5.281 1 98 95 ALA B N 1
ATOM 2915 C CA . ALA B 1 95 ? 14.383 33.312 -6.566 1 98 95 ALA B CA 1
ATOM 2916 C C . ALA B 1 95 ? 13.203 33.719 -7.445 1 98 95 ALA B C 1
ATOM 2918 O O . ALA B 1 95 ? 12.125 34.031 -6.938 1 98 95 ALA B O 1
ATOM 2919 N N . GLU B 1 96 ? 13.43 33.75 -8.734 1 98.12 96 GLU B N 1
ATOM 2920 C CA . GLU B 1 96 ? 12.398 33.844 -9.758 1 98.12 96 GLU B CA 1
ATOM 2921 C C . GLU B 1 96 ? 12.312 32.562 -10.57 1 98.12 96 GLU B C 1
ATOM 2923 O O . GLU B 1 96 ? 13.258 31.766 -10.594 1 98.12 96 GLU B O 1
ATOM 2928 N N . LEU B 1 97 ? 11.172 32.375 -11.172 1 98.19 97 LEU B N 1
ATOM 2929 C CA . LEU B 1 97 ? 10.961 31.172 -11.953 1 98.19 97 LEU B CA 1
ATOM 2930 C C . LEU B 1 97 ? 12.062 30.984 -12.992 1 98.19 97 LEU B C 1
ATOM 2932 O O . LEU B 1 97 ? 12.523 29.875 -13.234 1 98.19 97 LEU B O 1
ATOM 2936 N N . SER B 1 98 ? 12.5 32.125 -13.547 1 97.62 98 SER B N 1
ATOM 2937 C CA . SER B 1 98 ? 13.508 32.125 -14.609 1 97.62 98 SER B CA 1
ATOM 2938 C C . SER B 1 98 ? 14.859 31.672 -14.07 1 97.62 98 SER B C 1
ATOM 2940 O O . SER B 1 98 ? 15.742 31.281 -14.836 1 97.62 98 SER B O 1
ATOM 2942 N N . ASP B 1 99 ? 15.055 31.656 -12.812 1 97.94 99 ASP B N 1
ATOM 2943 C CA . ASP B 1 99 ? 16.328 31.281 -12.203 1 97.94 99 ASP B CA 1
ATOM 2944 C C . ASP B 1 99 ? 16.453 29.766 -12.07 1 97.94 99 ASP B C 1
ATOM 2946 O O . ASP B 1 99 ? 17.547 29.234 -11.898 1 97.94 99 ASP B O 1
ATOM 2950 N N . ILE B 1 100 ? 15.336 29.047 -12.07 1 98.62 100 ILE B N 1
ATOM 2951 C CA . ILE B 1 100 ? 15.289 27.656 -11.633 1 98.62 100 ILE B CA 1
ATOM 2952 C C . ILE B 1 100 ? 15.797 26.75 -12.758 1 98.62 100 ILE B C 1
ATOM 2954 O O . ILE B 1 100 ? 15.289 26.812 -13.883 1 98.62 100 ILE B O 1
ATOM 2958 N N . LYS B 1 101 ? 16.703 25.938 -12.43 1 98.56 101 LYS B N 1
ATOM 2959 C CA . LYS B 1 101 ? 17.266 24.969 -13.359 1 98.56 101 LYS B CA 1
ATOM 2960 C C . LYS B 1 101 ? 16.906 23.547 -12.945 1 98.56 101 LYS B C 1
ATOM 2962 O O . LYS B 1 101 ? 16.781 22.672 -13.797 1 98.56 101 LYS B O 1
ATOM 2967 N N . VAL B 1 102 ? 16.797 23.359 -11.672 1 98.5 102 VAL B N 1
ATOM 2968 C CA . VAL B 1 102 ? 16.578 22.016 -11.125 1 98.5 102 VAL B CA 1
ATOM 2969 C C . VAL B 1 102 ? 15.43 22.062 -10.125 1 98.5 102 VAL B C 1
ATOM 2971 O O . VAL B 1 102 ? 15.305 23 -9.344 1 98.5 102 VAL B O 1
ATOM 2974 N N . ALA B 1 103 ? 14.609 21.031 -10.195 1 98.5 103 ALA B N 1
ATOM 2975 C CA . ALA B 1 103 ? 13.57 20.859 -9.188 1 98.5 103 ALA B CA 1
ATOM 2976 C C . ALA B 1 103 ? 13.688 19.5 -8.508 1 98.5 103 ALA B C 1
ATOM 2978 O O . ALA B 1 103 ? 13.789 18.469 -9.188 1 98.5 103 ALA B O 1
ATOM 2979 N N . PHE B 1 104 ? 13.688 19.516 -7.227 1 96.5 104 PHE B N 1
ATOM 2980 C CA . PHE B 1 104 ? 13.766 18.219 -6.555 1 96.5 104 PHE B CA 1
ATOM 2981 C C . PHE B 1 104 ? 12.469 17.922 -5.82 1 96.5 104 PHE B C 1
ATOM 2983 O O . PHE B 1 104 ? 11.773 18.828 -5.359 1 96.5 104 PHE B O 1
ATOM 2990 N N . SER B 1 105 ? 12.102 16.719 -5.73 1 97.06 105 SER B N 1
ATOM 2991 C CA . SER B 1 105 ? 10.945 16.188 -5.023 1 97.06 105 SER B CA 1
ATOM 2992 C C . SER B 1 105 ? 10.977 14.664 -4.988 1 97.06 105 SER B C 1
ATOM 2994 O O . SER B 1 105 ? 11.992 14.055 -5.324 1 97.06 105 SER B O 1
ATOM 2996 N N . HIS B 1 106 ? 9.914 14.117 -4.406 1 92.25 106 HIS B N 1
ATOM 2997 C CA . HIS B 1 106 ? 9.734 12.672 -4.465 1 92.25 106 HIS B CA 1
ATOM 2998 C C . HIS B 1 106 ? 9.492 12.203 -5.898 1 92.25 106 HIS B C 1
ATOM 3000 O O . HIS B 1 106 ? 8.922 12.93 -6.707 1 92.25 106 HIS B O 1
ATOM 3006 N N . THR B 1 107 ? 9.883 10.992 -6.137 1 87 107 THR B N 1
ATOM 3007 C CA . THR B 1 107 ? 9.797 10.391 -7.465 1 87 107 THR B CA 1
ATOM 3008 C C . THR B 1 107 ? 8.383 10.516 -8.031 1 87 107 THR B C 1
ATOM 3010 O O . THR B 1 107 ? 8.211 10.867 -9.195 1 87 107 THR B O 1
ATOM 3013 N N . MET B 1 108 ? 7.383 10.203 -7.234 1 86.88 108 MET B N 1
ATOM 3014 C CA . MET B 1 108 ? 5.996 10.234 -7.691 1 86.88 108 MET B CA 1
ATOM 3015 C C . MET B 1 108 ? 5.582 11.648 -8.078 1 86.88 108 MET B C 1
ATOM 3017 O O . MET B 1 108 ? 4.918 11.852 -9.094 1 86.88 108 MET B O 1
ATOM 3021 N N . ALA B 1 109 ? 5.965 12.555 -7.277 1 93.62 109 ALA B N 1
ATOM 3022 C CA . ALA B 1 109 ? 5.645 13.953 -7.562 1 93.62 109 ALA B CA 1
ATOM 3023 C C . ALA B 1 109 ? 6.301 14.414 -8.859 1 93.62 109 ALA B C 1
ATOM 3025 O O . ALA B 1 109 ? 5.668 15.07 -9.688 1 93.62 109 ALA B O 1
ATOM 3026 N N . LEU B 1 110 ? 7.555 14.078 -9.039 1 94.62 110 LEU B N 1
ATOM 3027 C CA . LEU B 1 110 ? 8.281 14.453 -10.242 1 94.62 110 LEU B CA 1
ATOM 3028 C C . LEU B 1 110 ? 7.625 13.852 -11.484 1 94.62 110 LEU B C 1
ATOM 3030 O O . LEU B 1 110 ? 7.48 14.531 -12.5 1 94.62 110 LEU B O 1
ATOM 3034 N N . MET B 1 111 ? 7.238 12.648 -11.336 1 88.69 111 MET B N 1
ATOM 3035 C CA . MET B 1 111 ? 6.586 11.969 -12.453 1 88.69 111 MET B CA 1
ATOM 3036 C C . MET B 1 111 ? 5.27 12.656 -12.812 1 88.69 111 MET B C 1
ATOM 3038 O O . MET B 1 111 ? 4.941 12.805 -13.992 1 88.69 111 MET B O 1
ATOM 3042 N N . GLN B 1 112 ? 4.531 13.102 -11.859 1 91.69 112 GLN B N 1
ATOM 3043 C CA . GLN B 1 112 ? 3.229 13.727 -12.047 1 91.69 112 GLN B CA 1
ATOM 3044 C C . GLN B 1 112 ? 3.375 15.156 -12.562 1 91.69 112 GLN B C 1
ATOM 3046 O O . GLN B 1 112 ? 2.393 15.781 -12.969 1 91.69 112 GLN B O 1
ATOM 3051 N N . CYS B 1 113 ? 4.594 15.664 -12.57 1 96.62 113 CYS B N 1
ATOM 3052 C CA . CYS B 1 113 ? 4.848 17.016 -13.031 1 96.62 113 CYS B CA 1
ATOM 3053 C C . CYS B 1 113 ? 5.793 17.031 -14.227 1 96.62 113 CYS B C 1
ATOM 3055 O O . CYS B 1 113 ? 6.367 18.062 -14.555 1 96.62 113 CYS B O 1
ATOM 3057 N N . ARG B 1 114 ? 6.031 15.977 -14.797 1 95.25 114 ARG B N 1
ATOM 3058 C CA . ARG B 1 114 ? 7.055 15.797 -15.828 1 95.25 114 ARG B CA 1
ATOM 3059 C C . ARG B 1 114 ? 6.824 16.75 -17 1 95.25 114 ARG B C 1
ATOM 3061 O O . ARG B 1 114 ? 7.754 17.406 -17.453 1 95.25 114 ARG B O 1
ATOM 3068 N N . ASN B 1 115 ? 5.605 16.797 -17.516 1 96.94 115 ASN B N 1
ATOM 3069 C CA . ASN B 1 115 ? 5.297 17.656 -18.656 1 96.94 115 ASN B CA 1
ATOM 3070 C C . ASN B 1 115 ? 5.496 19.141 -18.312 1 96.94 115 ASN B C 1
ATOM 3072 O O . ASN B 1 115 ? 6.059 19.891 -19.109 1 96.94 115 ASN B O 1
ATOM 3076 N N . SER B 1 116 ? 5.043 19.484 -17.172 1 97.38 116 SER B N 1
ATOM 3077 C CA . SER B 1 116 ? 5.199 20.859 -16.734 1 97.38 116 SER B CA 1
ATOM 3078 C C . SER B 1 116 ? 6.668 21.234 -16.578 1 97.38 116 SER B C 1
ATOM 3080 O O . SER B 1 116 ? 7.09 22.312 -16.969 1 97.38 116 SER B O 1
ATOM 3082 N N . LEU B 1 117 ? 7.426 20.344 -16.016 1 98.19 117 LEU B N 1
ATOM 3083 C CA . LEU B 1 117 ? 8.852 20.578 -15.828 1 98.19 117 LEU B CA 1
ATOM 3084 C C . LEU B 1 117 ? 9.57 20.703 -17.172 1 98.19 117 LEU B C 1
ATOM 3086 O O . LEU B 1 117 ? 10.391 21.609 -17.359 1 98.19 117 LEU B O 1
ATOM 3090 N N . ASN B 1 118 ? 9.219 19.859 -18.047 1 97.75 118 ASN B N 1
ATOM 3091 C CA . ASN B 1 118 ? 9.789 19.922 -19.375 1 97.75 118 ASN B CA 1
ATOM 3092 C C . ASN B 1 118 ? 9.477 21.25 -20.062 1 97.75 118 ASN B C 1
ATOM 3094 O O . ASN B 1 118 ? 10.352 21.859 -20.688 1 97.75 118 ASN B O 1
ATOM 3098 N N . ALA B 1 119 ? 8.281 21.641 -20 1 97.44 119 ALA B N 1
ATOM 3099 C CA . ALA B 1 119 ? 7.84 22.891 -20.625 1 97.44 119 ALA B CA 1
ATOM 3100 C C . ALA B 1 119 ? 8.617 24.078 -20.062 1 97.44 119 ALA B C 1
ATOM 3102 O O . ALA B 1 119 ? 8.859 25.062 -20.766 1 97.44 119 ALA B O 1
ATOM 3103 N N . LEU B 1 120 ? 9.062 23.953 -18.844 1 97.69 120 LEU B N 1
ATOM 3104 C CA . LEU B 1 120 ? 9.758 25.047 -18.172 1 97.69 120 LEU B CA 1
ATOM 3105 C C . LEU B 1 120 ? 11.266 24.922 -18.344 1 97.69 120 LEU B C 1
ATOM 3107 O O . LEU B 1 120 ? 12.016 25.812 -17.938 1 97.69 120 LEU B O 1
ATOM 3111 N N . GLY B 1 121 ? 11.664 23.781 -18.875 1 97.88 121 GLY B N 1
ATOM 3112 C CA . GLY B 1 121 ? 13.094 23.531 -19.031 1 97.88 121 GLY B CA 1
ATOM 3113 C C . GLY B 1 121 ? 13.781 23.234 -17.719 1 97.88 121 GLY B C 1
ATOM 3114 O O . GLY B 1 121 ? 14.953 23.578 -17.531 1 97.88 121 GLY B O 1
ATOM 3115 N N . ILE B 1 122 ? 13.055 22.703 -16.781 1 98.56 122 ILE B N 1
ATOM 3116 C CA . ILE B 1 122 ? 13.586 22.406 -15.453 1 98.56 122 ILE B CA 1
ATOM 3117 C C . ILE B 1 122 ? 13.906 20.922 -15.352 1 98.56 122 ILE B C 1
ATOM 3119 O O . ILE B 1 122 ? 13.078 20.062 -15.672 1 98.56 122 ILE B O 1
ATOM 3123 N N . ARG B 1 123 ? 15.117 20.609 -14.883 1 97.88 123 ARG B N 1
ATOM 3124 C CA . ARG B 1 123 ? 15.555 19.234 -14.727 1 97.88 123 ARG B CA 1
ATOM 3125 C C . ARG B 1 123 ? 15.102 18.656 -13.391 1 97.88 123 ARG B C 1
ATOM 3127 O O . ARG B 1 123 ? 15.312 19.266 -12.344 1 97.88 123 ARG B O 1
ATOM 3134 N N . PRO B 1 124 ? 14.461 17.453 -13.43 1 97.38 124 PRO B N 1
ATOM 3135 C CA . PRO B 1 124 ? 14.055 16.828 -12.164 1 97.38 124 PRO B CA 1
ATOM 3136 C C . PRO B 1 124 ? 15.219 16.172 -11.43 1 97.38 124 PRO B C 1
ATOM 3138 O O . PRO B 1 124 ? 16.141 15.648 -12.062 1 97.38 124 PRO B O 1
ATOM 3141 N N . GLU B 1 125 ? 15.195 16.234 -10.164 1 96.12 125 GLU B N 1
ATOM 3142 C CA . GLU B 1 125 ? 16.109 15.516 -9.281 1 96.12 125 GLU B CA 1
ATOM 3143 C C . GLU B 1 125 ? 15.375 14.828 -8.141 1 96.12 125 GLU B C 1
ATOM 3145 O O . GLU B 1 125 ? 14.664 15.477 -7.375 1 96.12 125 GLU B O 1
ATOM 3150 N N . ILE B 1 126 ? 15.625 13.562 -7.965 1 88.94 126 ILE B N 1
ATOM 3151 C CA . ILE B 1 126 ? 14.883 12.75 -7.008 1 88.94 126 ILE B CA 1
ATOM 3152 C C . ILE B 1 126 ? 15.344 13.078 -5.59 1 88.94 126 ILE B C 1
ATOM 3154 O O . ILE B 1 126 ? 16.547 13.227 -5.34 1 88.94 126 ILE B O 1
ATOM 3158 N N . TYR B 1 127 ? 14.383 13.281 -4.699 1 88.69 127 TYR B N 1
ATOM 3159 C CA . TYR B 1 127 ? 14.578 13.43 -3.264 1 88.69 127 TYR B CA 1
ATOM 3160 C C . TYR B 1 127 ? 13.672 12.484 -2.484 1 88.69 127 TYR B C 1
ATOM 3162 O O . TYR B 1 127 ? 12.836 11.789 -3.07 1 88.69 127 TYR B O 1
ATOM 3170 N N . HIS B 1 128 ? 13.875 12.359 -1.227 1 81.75 128 HIS B N 1
ATOM 3171 C CA . HIS B 1 128 ? 13.258 11.32 -0.407 1 81.75 128 HIS B CA 1
ATOM 3172 C C . HIS B 1 128 ? 11.75 11.531 -0.289 1 81.75 128 HIS B C 1
ATOM 3174 O O . HIS B 1 128 ? 10.984 10.57 -0.31 1 81.75 128 HIS B O 1
ATOM 3180 N N . ASP B 1 129 ? 11.305 12.781 -0.043 1 89.31 129 ASP B N 1
ATOM 3181 C CA . ASP B 1 129 ? 9.883 13.102 0.036 1 89.31 129 ASP B CA 1
ATOM 3182 C C . ASP B 1 129 ? 9.625 14.562 -0.316 1 89.31 129 ASP B C 1
ATOM 3184 O O . ASP B 1 129 ? 10.57 15.344 -0.462 1 89.31 129 ASP B O 1
ATOM 3188 N N . THR B 1 130 ? 8.398 14.914 -0.487 1 94.44 130 THR B N 1
ATOM 3189 C CA . THR B 1 130 ? 8.047 16.234 -0.984 1 94.44 130 THR B CA 1
ATOM 3190 C C . THR B 1 130 ? 8.328 17.297 0.067 1 94.44 130 THR B C 1
ATOM 3192 O O . THR B 1 130 ? 9.008 18.297 -0.215 1 94.44 130 THR B O 1
ATOM 3195 N N . ALA B 1 131 ? 7.879 17.094 1.287 1 96.38 131 ALA B N 1
ATOM 3196 C CA . ALA B 1 131 ? 8.094 18.062 2.357 1 96.38 131 ALA B CA 1
ATOM 3197 C C . ALA B 1 131 ? 9.578 18.188 2.688 1 96.38 131 ALA B C 1
ATOM 3199 O O . ALA B 1 131 ? 10.07 19.281 2.949 1 96.38 131 ALA B O 1
ATOM 3200 N N . GLY B 1 132 ? 10.227 17.109 2.648 1 94.69 132 GLY B N 1
ATOM 3201 C CA . GLY B 1 132 ? 11.664 17.125 2.875 1 94.69 132 GLY B CA 1
ATOM 3202 C C . GLY B 1 132 ? 12.422 17.938 1.833 1 94.69 132 GLY B C 1
ATOM 3203 O O . GLY B 1 132 ? 13.414 18.578 2.146 1 94.69 132 GLY B O 1
ATOM 3204 N N . ALA B 1 133 ? 12 17.844 0.653 1 96.31 133 ALA B N 1
ATOM 3205 C CA . ALA B 1 133 ? 12.609 18.641 -0.417 1 96.31 133 ALA B CA 1
ATOM 3206 C C . ALA B 1 133 ? 12.508 20.125 -0.125 1 96.31 133 ALA B C 1
ATOM 3208 O O . ALA B 1 133 ? 13.484 20.875 -0.307 1 96.31 133 ALA B O 1
ATOM 3209 N N . ALA B 1 134 ? 11.391 20.516 0.323 1 98.12 134 ALA B N 1
ATOM 3210 C CA . ALA B 1 134 ? 11.188 21.906 0.68 1 98.12 134 ALA B CA 1
ATOM 3211 C C . ALA B 1 134 ? 12.07 22.312 1.855 1 98.12 134 ALA B C 1
ATOM 3213 O O . ALA B 1 134 ? 12.711 23.375 1.831 1 98.12 134 ALA B O 1
ATOM 3214 N N . ARG B 1 135 ? 12.07 21.469 2.846 1 97.88 135 ARG B N 1
ATOM 3215 C CA . ARG B 1 135 ? 12.914 21.75 4.004 1 97.88 135 ARG B CA 1
ATOM 3216 C C . ARG B 1 135 ? 14.375 21.875 3.594 1 97.88 135 ARG B C 1
ATOM 3218 O O . ARG B 1 135 ? 15.055 22.828 4.004 1 97.88 135 ARG B O 1
ATOM 3225 N N . ARG B 1 136 ? 14.82 20.969 2.799 1 96.38 136 ARG B N 1
ATOM 3226 C CA . ARG B 1 136 ? 16.203 20.984 2.33 1 96.38 136 ARG B CA 1
ATOM 3227 C C . ARG B 1 136 ? 16.516 22.297 1.631 1 96.38 136 ARG B C 1
ATOM 3229 O O . ARG B 1 136 ? 17.578 22.891 1.866 1 96.38 136 ARG B O 1
ATOM 3236 N N . LEU B 1 137 ? 15.68 22.703 0.849 1 98.06 137 LEU B N 1
ATOM 3237 C CA . LEU B 1 137 ? 15.891 23.938 0.111 1 98.06 137 LEU B CA 1
ATOM 3238 C C . LEU B 1 137 ? 15.992 25.125 1.062 1 98.06 137 LEU B C 1
ATOM 3240 O O . LEU B 1 137 ? 16.797 26.031 0.847 1 98.06 137 LEU B O 1
ATOM 3244 N N . SER B 1 138 ? 15.156 25.141 2.051 1 98 138 SER B N 1
ATOM 3245 C CA . SER B 1 138 ? 15.164 26.219 3.02 1 98 138 SER B CA 1
ATOM 3246 C C . SER B 1 138 ? 16.484 26.281 3.779 1 98 138 SER B C 1
ATOM 3248 O O . SER B 1 138 ? 16.875 27.344 4.285 1 98 138 SER B O 1
ATOM 3250 N N . GLU B 1 139 ? 17.156 25.188 3.809 1 97.5 139 GLU B N 1
ATOM 3251 C CA . GLU B 1 139 ? 18.422 25.094 4.512 1 97.5 139 GLU B CA 1
ATOM 3252 C C . GLU B 1 139 ? 19.594 25.422 3.584 1 97.5 139 GLU B C 1
ATOM 3254 O O . GLU B 1 139 ? 20.531 26.109 3.988 1 97.5 139 GLU B O 1
ATOM 3259 N N . THR B 1 140 ? 19.531 24.953 2.355 1 96.94 140 THR B N 1
ATOM 3260 C CA . THR B 1 140 ? 20.625 25.125 1.418 1 96.94 140 THR B CA 1
ATOM 3261 C C . THR B 1 140 ? 20.547 26.469 0.702 1 96.94 140 THR B C 1
ATOM 3263 O O . THR B 1 140 ? 21.547 27 0.234 1 96.94 140 THR B O 1
ATOM 3266 N N . LYS B 1 141 ? 19.375 26.953 0.53 1 97 141 LYS B N 1
ATOM 3267 C CA . LYS B 1 141 ? 19.094 28.266 -0.037 1 97 141 LYS B CA 1
ATOM 3268 C C . LYS B 1 141 ? 19.703 28.406 -1.426 1 97 141 LYS B C 1
ATOM 3270 O O . LYS B 1 141 ? 20.312 29.438 -1.736 1 97 141 LYS B O 1
ATOM 3275 N N . GLU B 1 142 ? 19.609 27.312 -2.18 1 97.5 142 GLU B N 1
ATOM 3276 C CA . GLU B 1 142 ? 20.078 27.344 -3.559 1 97.5 142 GLU B CA 1
ATOM 3277 C C . GLU B 1 142 ? 19.109 28.078 -4.473 1 97.5 142 GLU B C 1
ATOM 3279 O O . GLU B 1 142 ? 18.016 27.578 -4.738 1 97.5 142 GLU B O 1
ATOM 3284 N N . ARG B 1 143 ? 19.547 29.203 -5.07 1 97.69 143 ARG B N 1
ATOM 3285 C CA . ARG B 1 143 ? 18.672 30.094 -5.812 1 97.69 143 ARG B CA 1
ATOM 3286 C C . ARG B 1 143 ? 18.25 29.469 -7.141 1 97.69 143 ARG B C 1
ATOM 3288 O O . ARG B 1 143 ? 17.188 29.797 -7.676 1 97.69 143 ARG B O 1
ATOM 3295 N N . ASP B 1 144 ? 19.078 28.594 -7.719 1 98.31 144 ASP B N 1
ATOM 3296 C CA . ASP B 1 144 ? 18.797 28.016 -9.023 1 98.31 144 ASP B CA 1
ATOM 3297 C C . ASP B 1 144 ? 18.031 26.703 -8.891 1 98.31 144 ASP B C 1
ATOM 3299 O O . ASP B 1 144 ? 17.859 25.969 -9.867 1 98.31 144 ASP B O 1
ATOM 3303 N N . ARG B 1 145 ? 17.594 26.375 -7.668 1 98.5 145 ARG B N 1
ATOM 3304 C CA . ARG B 1 145 ? 16.859 25.141 -7.402 1 98.5 145 ARG B CA 1
ATOM 3305 C C . ARG B 1 145 ? 15.492 25.422 -6.797 1 98.5 145 ARG B C 1
ATOM 3307 O O . ARG B 1 145 ? 15.281 26.484 -6.215 1 98.5 145 ARG B O 1
ATOM 3314 N N . ALA B 1 146 ? 14.625 24.516 -7.023 1 98.75 146 ALA B N 1
ATOM 3315 C CA . ALA B 1 146 ? 13.273 24.594 -6.473 1 98.75 146 ALA B CA 1
ATOM 3316 C C . ALA B 1 146 ? 12.836 23.25 -5.902 1 98.75 146 ALA B C 1
ATOM 3318 O O . ALA B 1 146 ? 13.469 22.219 -6.152 1 98.75 146 ALA B O 1
ATOM 3319 N N . ALA B 1 147 ? 11.852 23.312 -5.074 1 98.69 147 ALA B N 1
ATOM 3320 C CA . ALA B 1 147 ? 11.188 22.109 -4.562 1 98.69 147 ALA B CA 1
ATOM 3321 C C . ALA B 1 147 ? 9.758 22.016 -5.07 1 98.69 147 ALA B C 1
ATOM 3323 O O . ALA B 1 147 ? 9.109 23.031 -5.316 1 98.69 147 ALA B O 1
ATOM 3324 N N . ILE B 1 148 ? 9.344 20.828 -5.312 1 98.5 148 ILE B N 1
ATOM 3325 C CA . ILE B 1 148 ? 7.934 20.562 -5.566 1 98.5 148 ILE B CA 1
ATOM 3326 C C . ILE B 1 148 ? 7.293 19.953 -4.324 1 98.5 148 ILE B C 1
ATOM 3328 O O . ILE B 1 148 ? 7.672 18.859 -3.895 1 98.5 148 ILE B O 1
ATOM 3332 N N . ALA B 1 149 ? 6.328 20.609 -3.734 1 98.31 149 ALA B N 1
ATOM 3333 C CA . ALA B 1 149 ? 5.727 20.203 -2.463 1 98.31 149 ALA B CA 1
ATOM 3334 C C . ALA B 1 149 ? 4.352 20.844 -2.285 1 98.31 149 ALA B C 1
ATOM 3336 O O . ALA B 1 149 ? 3.938 21.672 -3.09 1 98.31 149 ALA B O 1
ATOM 3337 N N . PRO B 1 150 ? 3.578 20.328 -1.273 1 97.69 150 PRO B N 1
ATOM 3338 C CA . PRO B 1 150 ? 2.326 21.016 -0.954 1 97.69 150 PRO B CA 1
ATOM 3339 C C . PRO B 1 150 ? 2.539 22.469 -0.549 1 97.69 150 PRO B C 1
ATOM 3341 O O . PRO B 1 150 ? 3.572 22.812 0.035 1 97.69 150 PRO B O 1
ATOM 3344 N N . GLU B 1 151 ? 1.548 23.266 -0.805 1 97.31 151 GLU B N 1
ATOM 3345 C CA . GLU B 1 151 ? 1.646 24.703 -0.583 1 97.31 151 GLU B CA 1
ATOM 3346 C C . GLU B 1 151 ? 2.021 25.016 0.863 1 97.31 151 GLU B C 1
ATOM 3348 O O . GLU B 1 151 ? 2.762 25.969 1.127 1 97.31 151 GLU B O 1
ATOM 3353 N N . ILE B 1 152 ? 1.592 24.25 1.796 1 97.5 152 ILE B N 1
ATOM 3354 C CA . ILE B 1 152 ? 1.807 24.516 3.215 1 97.5 152 ILE B CA 1
ATOM 3355 C C . ILE B 1 152 ? 3.301 24.484 3.527 1 97.5 152 ILE B C 1
ATOM 3357 O O . ILE B 1 152 ? 3.76 25.109 4.48 1 97.5 152 ILE B O 1
ATOM 3361 N N . ALA B 1 153 ? 4.051 23.719 2.77 1 98.19 153 ALA B N 1
ATOM 3362 C CA . ALA B 1 153 ? 5.492 23.625 2.99 1 98.19 153 ALA B CA 1
ATOM 3363 C C . ALA B 1 153 ? 6.172 24.969 2.756 1 98.19 153 ALA B C 1
ATOM 3365 O O . ALA B 1 153 ? 7.137 25.312 3.443 1 98.19 153 ALA B O 1
ATOM 3366 N N . ALA B 1 154 ? 5.684 25.734 1.799 1 98.06 154 ALA B N 1
ATOM 3367 C CA . ALA B 1 154 ? 6.258 27.047 1.515 1 98.06 154 ALA B CA 1
ATOM 3368 C C . ALA B 1 154 ? 6.145 27.969 2.727 1 98.06 154 ALA B C 1
ATOM 3370 O O . ALA B 1 154 ? 7.113 28.641 3.09 1 98.06 154 ALA B O 1
ATOM 3371 N N . GLU B 1 155 ? 4.996 27.984 3.293 1 96.62 155 GLU B N 1
ATOM 3372 C CA . GLU B 1 155 ? 4.758 28.797 4.48 1 96.62 155 GLU B CA 1
ATOM 3373 C C . GLU B 1 155 ? 5.637 28.344 5.645 1 96.62 155 GLU B C 1
ATOM 3375 O O . GLU B 1 155 ? 6.273 29.172 6.305 1 96.62 155 GLU B O 1
ATOM 3380 N N . LEU B 1 156 ? 5.691 27.125 5.82 1 97.5 156 LEU B N 1
ATOM 3381 C CA . LEU B 1 156 ? 6.395 26.547 6.957 1 97.5 156 LEU B CA 1
ATOM 3382 C C . LEU B 1 156 ? 7.895 26.812 6.863 1 97.5 156 LEU B C 1
ATOM 3384 O O . LEU B 1 156 ? 8.547 27.062 7.879 1 97.5 156 LEU B O 1
ATOM 3388 N N . TYR B 1 157 ? 8.406 26.734 5.648 1 98.19 157 TYR B N 1
ATOM 3389 C CA . TYR B 1 157 ? 9.859 26.766 5.504 1 98.19 157 TYR B CA 1
ATOM 3390 C C . TYR B 1 157 ? 10.32 28.094 4.922 1 98.19 157 TYR B C 1
ATOM 3392 O O . TYR B 1 157 ? 11.492 28.25 4.57 1 98.19 157 TYR B O 1
ATOM 3400 N N . GLY B 1 158 ? 9.438 29.062 4.82 1 98.19 158 GLY B N 1
ATOM 3401 C CA . GLY B 1 158 ? 9.789 30.391 4.359 1 98.19 158 GLY B CA 1
ATOM 3402 C C . GLY B 1 158 ? 10.227 30.422 2.908 1 98.19 158 GLY B C 1
ATOM 3403 O O . GLY B 1 158 ? 11.211 31.094 2.566 1 98.19 158 GLY B O 1
ATOM 3404 N N . LEU B 1 159 ? 9.594 29.656 2.076 1 98.69 159 LEU B N 1
ATOM 3405 C CA . LEU B 1 159 ? 9.914 29.609 0.654 1 98.69 159 LEU B CA 1
ATOM 3406 C C . LEU B 1 159 ? 8.898 30.406 -0.163 1 98.69 159 LEU B C 1
ATOM 3408 O O . LEU B 1 159 ? 7.809 30.703 0.323 1 98.69 159 LEU B O 1
ATOM 3412 N N . LYS B 1 160 ? 9.305 30.781 -1.341 1 98.69 160 LYS B N 1
ATOM 3413 C CA . LYS B 1 160 ? 8.453 31.531 -2.262 1 98.69 160 LYS B CA 1
ATOM 3414 C C . LYS B 1 160 ? 7.785 30.609 -3.271 1 98.69 160 LYS B C 1
ATOM 3416 O O . LYS B 1 160 ? 8.445 29.781 -3.898 1 98.69 160 LYS B O 1
ATOM 3421 N N . ILE B 1 161 ? 6.484 30.781 -3.389 1 98.69 161 ILE B N 1
ATOM 3422 C CA . ILE B 1 161 ? 5.766 30.031 -4.406 1 98.69 161 ILE B CA 1
ATOM 3423 C C . ILE B 1 161 ? 6.086 30.578 -5.789 1 98.69 161 ILE B C 1
ATOM 3425 O O . ILE B 1 161 ? 5.867 31.766 -6.055 1 98.69 161 ILE B O 1
ATOM 3429 N N . LEU B 1 162 ? 6.574 29.766 -6.633 1 98.69 162 LEU B N 1
ATOM 3430 C CA . LEU B 1 162 ? 6.926 30.188 -7.984 1 98.69 162 LEU B CA 1
ATOM 3431 C C . LEU B 1 162 ? 5.82 29.812 -8.969 1 98.69 162 LEU B C 1
ATOM 3433 O O . LEU B 1 162 ? 5.582 30.547 -9.938 1 98.69 162 LEU B O 1
ATOM 3437 N N . ARG B 1 163 ? 5.215 28.656 -8.719 1 98.06 163 ARG B N 1
ATOM 3438 C CA . ARG B 1 163 ? 4.133 28.188 -9.578 1 98.06 163 ARG B CA 1
ATOM 3439 C C . ARG B 1 163 ? 3.234 27.203 -8.836 1 98.06 163 ARG B C 1
ATOM 3441 O O . ARG B 1 163 ? 3.727 26.281 -8.195 1 98.06 163 ARG B O 1
ATOM 3448 N N . ARG B 1 164 ? 1.924 27.469 -8.898 1 97.25 164 ARG B N 1
ATOM 3449 C CA . ARG B 1 164 ? 0.937 26.547 -8.344 1 97.25 164 ARG B CA 1
ATOM 3450 C C . ARG B 1 164 ? 0.435 25.578 -9.406 1 97.25 164 ARG B C 1
ATOM 3452 O O . ARG B 1 164 ? 0.584 25.812 -10.602 1 97.25 164 ARG B O 1
ATOM 3459 N N . ASN B 1 165 ? -0.062 24.422 -8.977 1 96.5 165 ASN B N 1
ATOM 3460 C CA . ASN B 1 165 ? -0.707 23.438 -9.836 1 96.5 165 ASN B CA 1
ATOM 3461 C C . ASN B 1 165 ? 0.221 22.969 -10.953 1 96.5 165 ASN B C 1
ATOM 3463 O O . ASN B 1 165 ? -0.152 23.016 -12.125 1 96.5 165 ASN B O 1
ATOM 3467 N N . LEU B 1 166 ? 1.393 22.531 -10.5 1 97 166 LEU B N 1
ATOM 3468 C CA . LEU B 1 166 ? 2.414 22.078 -11.438 1 97 166 LEU B CA 1
ATOM 3469 C C . LEU B 1 166 ? 2.062 20.719 -12.016 1 97 166 LEU B C 1
ATOM 3471 O O . LEU B 1 166 ? 2.65 20.281 -13.008 1 97 166 LEU B O 1
ATOM 3475 N N . GLU B 1 167 ? 1.155 19.922 -11.344 1 95.19 167 GLU B N 1
ATOM 3476 C CA . GLU B 1 167 ? 0.834 18.547 -11.742 1 95.19 167 GLU B CA 1
ATOM 3477 C C . GLU B 1 167 ? 0.219 18.516 -13.133 1 95.19 167 GLU B C 1
ATOM 3479 O O . GLU B 1 167 ? -0.53 19.422 -13.516 1 95.19 167 GLU B O 1
ATOM 3484 N N . ASP B 1 168 ? 0.489 17.484 -13.82 1 93 168 ASP B N 1
ATOM 3485 C CA . ASP B 1 168 ? 0.027 17.312 -15.195 1 93 168 ASP B CA 1
ATOM 3486 C C . ASP B 1 168 ? -1.467 17 -15.242 1 93 168 ASP B C 1
ATOM 3488 O O . ASP B 1 168 ? -2.176 17.453 -16.141 1 93 168 ASP B O 1
ATOM 3492 N N . ALA B 1 169 ? -1.925 16.188 -14.234 1 87.25 169 ALA B N 1
ATOM 3493 C CA . ALA B 1 169 ? -3.334 15.82 -14.133 1 87.25 169 ALA B CA 1
ATOM 3494 C C . ALA B 1 169 ? -4.012 16.562 -12.984 1 87.25 169 ALA B C 1
ATOM 3496 O O . ALA B 1 169 ? -3.418 16.75 -11.922 1 87.25 169 ALA B O 1
ATOM 3497 N N . HIS B 1 170 ? -5.316 16.906 -13.164 1 85.5 170 HIS B N 1
ATOM 3498 C CA . HIS B 1 170 ? -6.012 17.688 -12.156 1 85.5 170 HIS B CA 1
ATOM 3499 C C . HIS B 1 170 ? -7.055 16.844 -11.43 1 85.5 170 HIS B C 1
ATOM 3501 O O . HIS B 1 170 ? -7.84 17.375 -10.633 1 85.5 170 HIS B O 1
ATOM 3507 N N . ASN B 1 171 ? -7.023 15.641 -11.594 1 85.81 171 ASN B N 1
ATOM 3508 C CA . ASN B 1 171 ? -7.988 14.766 -10.938 1 85.81 171 ASN B CA 1
ATOM 3509 C C . ASN B 1 171 ? -7.32 13.891 -9.875 1 85.81 171 ASN B C 1
ATOM 3511 O O . ASN B 1 171 ? -7.844 12.836 -9.508 1 85.81 171 ASN B O 1
ATOM 3515 N N . ASN B 1 172 ? -6.211 14.375 -9.398 1 91.56 172 ASN B N 1
ATOM 3516 C CA . ASN B 1 172 ? -5.496 13.648 -8.352 1 91.56 172 ASN B CA 1
ATOM 3517 C C . ASN B 1 172 ? -6.016 14.016 -6.965 1 91.56 172 ASN B C 1
ATOM 3519 O O . ASN B 1 172 ? -5.934 15.172 -6.551 1 91.56 172 ASN B O 1
ATOM 3523 N N . THR B 1 173 ? -6.605 13.047 -6.293 1 94.31 173 THR B N 1
ATOM 3524 C CA . THR B 1 173 ? -7.195 13.258 -4.977 1 94.31 173 THR B CA 1
ATOM 3525 C C . THR B 1 173 ? -6.824 12.117 -4.027 1 94.31 173 THR B C 1
ATOM 3527 O O . THR B 1 173 ? -6.781 10.953 -4.434 1 94.31 173 THR B O 1
ATOM 3530 N N . THR B 1 174 ? -6.496 12.469 -2.801 1 95.62 174 THR B N 1
ATOM 3531 C CA . THR B 1 174 ? -6.199 11.469 -1.787 1 95.62 174 THR B CA 1
ATOM 3532 C C . THR B 1 174 ? -7.312 11.398 -0.746 1 95.62 174 THR B C 1
ATOM 3534 O O . THR B 1 174 ? -7.789 12.438 -0.274 1 95.62 174 THR B O 1
ATOM 3537 N N . ARG B 1 175 ? -7.77 10.195 -0.469 1 96.44 175 ARG B N 1
ATOM 3538 C CA . ARG B 1 175 ? -8.742 9.945 0.589 1 96.44 175 ARG B CA 1
ATOM 3539 C C . ARG B 1 175 ? -8.055 9.758 1.937 1 96.44 175 ARG B C 1
ATOM 3541 O O . ARG B 1 175 ? -7.09 9 2.043 1 96.44 175 ARG B O 1
ATOM 3548 N N . PHE B 1 176 ? -8.531 10.523 2.943 1 97.94 176 PHE B N 1
ATOM 3549 C CA . PHE B 1 176 ? -8.047 10.398 4.312 1 97.94 176 PHE B CA 1
ATOM 3550 C C . PHE B 1 176 ? -9.148 9.867 5.227 1 97.94 176 PHE B C 1
ATOM 3552 O O . PHE B 1 176 ? -10.312 10.242 5.086 1 97.94 176 PHE B O 1
ATOM 3559 N N . LEU B 1 177 ? -8.766 9.031 6.164 1 97.44 177 LEU B N 1
ATOM 3560 C CA . LEU B 1 177 ? -9.633 8.664 7.273 1 97.44 177 LEU B CA 1
ATOM 3561 C C . LEU B 1 177 ? -9.25 9.414 8.547 1 97.44 177 LEU B C 1
ATOM 3563 O O . LEU B 1 177 ? -8.062 9.617 8.82 1 97.44 177 LEU B O 1
ATOM 3567 N N . VAL B 1 178 ? -10.266 9.828 9.219 1 97.56 178 VAL B N 1
ATOM 3568 C CA . VAL B 1 178 ? -10.062 10.406 10.547 1 97.56 178 VAL B CA 1
ATOM 3569 C C . VAL B 1 178 ? -10.281 9.336 11.617 1 97.56 178 VAL B C 1
ATOM 3571 O O . VAL B 1 178 ? -11.344 8.719 11.68 1 97.56 178 VAL B O 1
ATOM 3574 N N . LEU B 1 179 ? -9.258 9.141 12.445 1 96.88 179 LEU B N 1
ATOM 3575 C CA . LEU B 1 179 ? -9.297 8.094 13.461 1 96.88 179 LEU B CA 1
ATOM 3576 C C . LEU B 1 179 ? -9.367 8.688 14.859 1 96.88 179 LEU B C 1
ATOM 3578 O O . LEU B 1 179 ? -8.852 9.781 15.102 1 96.88 179 LEU B O 1
ATOM 3582 N N . SER B 1 180 ? -9.984 7.969 15.719 1 95.88 180 SER B N 1
ATOM 3583 C CA . SER B 1 180 ? -10.07 8.32 17.141 1 95.88 180 SER B CA 1
ATOM 3584 C C . SER B 1 180 ? -10.062 7.078 18.016 1 95.88 180 SER B C 1
ATOM 3586 O O . SER B 1 180 ? -10.477 6 17.578 1 95.88 180 SER B O 1
ATOM 3588 N N . ALA B 1 181 ? -9.5 7.188 19.219 1 91.12 181 ALA B N 1
ATOM 3589 C CA . ALA B 1 181 ? -9.5 6.078 20.172 1 91.12 181 ALA B CA 1
ATOM 3590 C C . ALA B 1 181 ? -10.805 6.039 20.969 1 91.12 181 ALA B C 1
ATOM 3592 O O . ALA B 1 181 ? -10.898 5.34 21.984 1 91.12 181 ALA B O 1
ATOM 3593 N N . GLN B 1 182 ? -11.773 6.496 20.469 1 80.56 182 GLN B N 1
ATOM 3594 C CA . GLN B 1 182 ? -13.031 6.445 21.203 1 80.56 182 GLN B CA 1
ATOM 3595 C C . GLN B 1 182 ? -13.562 5.02 21.281 1 80.56 182 GLN B C 1
ATOM 3597 O O . GLN B 1 182 ? -13.352 4.219 20.359 1 80.56 182 GLN B O 1
ATOM 3602 N N . ALA B 1 183 ? -14.156 4.707 22.359 1 69.31 183 ALA B N 1
ATOM 3603 C CA . ALA B 1 183 ? -14.562 3.338 22.672 1 69.31 183 ALA B CA 1
ATOM 3604 C C . ALA B 1 183 ? -15.688 2.871 21.75 1 69.31 183 ALA B C 1
ATOM 3606 O O . ALA B 1 183 ? -15.711 1.713 21.328 1 69.31 183 ALA B O 1
ATOM 3607 N N . GLU B 1 184 ? -16.656 3.824 21.516 1 72.19 184 GLU B N 1
ATOM 3608 C CA . GLU B 1 184 ? -17.812 3.35 20.766 1 72.19 184 GLU B CA 1
ATOM 3609 C C . GLU B 1 184 ? -17.984 4.113 19.453 1 72.19 184 GLU B C 1
ATOM 3611 O O . GLU B 1 184 ? -17.578 5.277 19.359 1 72.19 184 GLU B O 1
ATOM 3616 N N . VAL B 1 185 ? -18.453 3.381 18.547 1 74.44 185 VAL B N 1
ATOM 3617 C CA . VAL B 1 185 ? -18.828 3.996 17.281 1 74.44 185 VAL B CA 1
ATOM 3618 C C . VAL B 1 185 ? -20.047 4.898 17.484 1 74.44 185 VAL B C 1
ATOM 3620 O O . VAL B 1 185 ? -21.031 4.5 18.109 1 74.44 185 VAL B O 1
ATOM 3623 N N . SER B 1 186 ? -19.859 6.145 17.062 1 74.5 186 SER B N 1
ATOM 3624 C CA . SER B 1 186 ? -20.984 7.074 17.172 1 74.5 186 SER B CA 1
ATOM 3625 C C . SER B 1 186 ? -21.625 7.324 15.828 1 74.5 186 SER B C 1
ATOM 3627 O O . SER B 1 186 ? -20.953 7.406 14.805 1 74.5 186 SER B O 1
ATOM 3629 N N . ASP B 1 187 ? -22.906 7.184 15.812 1 78.94 187 ASP B N 1
ATOM 3630 C CA . ASP B 1 187 ? -23.688 7.484 14.617 1 78.94 187 ASP B CA 1
ATOM 3631 C C . ASP B 1 187 ? -23.875 8.992 14.453 1 78.94 187 ASP B C 1
ATOM 3633 O O . ASP B 1 187 ? -24.422 9.656 15.336 1 78.94 187 ASP B O 1
ATOM 3637 N N . PRO B 1 188 ? -23.359 9.422 13.352 1 85 188 PRO B N 1
ATOM 3638 C CA . PRO B 1 188 ? -23.594 10.852 13.141 1 85 188 PRO B CA 1
ATOM 3639 C C . PRO B 1 188 ? -25.062 11.156 12.82 1 85 188 PRO B C 1
ATOM 3641 O O . PRO B 1 188 ? -25.453 11.156 11.656 1 85 188 PRO B O 1
ATOM 3644 N N . VAL B 1 189 ? -25.812 11.516 13.711 1 77.69 189 VAL B N 1
ATOM 3645 C CA . VAL B 1 189 ? -27.266 11.594 13.656 1 77.69 189 VAL B CA 1
ATOM 3646 C C . VAL B 1 189 ? -27.703 12.617 12.617 1 77.69 189 VAL B C 1
ATOM 3648 O O . VAL B 1 189 ? -28.703 12.438 11.922 1 77.69 189 VAL B O 1
ATOM 3651 N N . ASP B 1 190 ? -26.938 13.562 12.336 1 84.06 190 ASP B N 1
ATOM 3652 C CA . ASP B 1 190 ? -27.359 14.656 11.469 1 84.06 190 ASP B CA 1
ATOM 3653 C C . ASP B 1 190 ? -26.891 14.43 10.031 1 84.06 190 ASP B C 1
ATOM 3655 O O . ASP B 1 190 ? -27.25 15.195 9.133 1 84.06 190 ASP B O 1
ATOM 3659 N N . ALA B 1 191 ? -26.25 13.367 9.867 1 87.44 191 ALA B N 1
ATOM 3660 C CA . ALA B 1 191 ? -25.719 13.148 8.523 1 87.44 191 ALA B CA 1
ATOM 3661 C C . ALA B 1 191 ? -26.75 12.461 7.641 1 87.44 191 ALA B C 1
ATOM 3663 O O . ALA B 1 191 ? -27.406 11.5 8.062 1 87.44 191 ALA B O 1
ATOM 3664 N N . GLU B 1 192 ? -26.938 13 6.461 1 86.88 192 GLU B N 1
ATOM 3665 C CA . GLU B 1 192 ? -27.891 12.422 5.512 1 86.88 192 GLU B CA 1
ATOM 3666 C C . GLU B 1 192 ? -27.359 11.117 4.922 1 86.88 192 GLU B C 1
ATOM 3668 O O . GLU B 1 192 ? -28.094 10.133 4.824 1 86.88 192 GLU B O 1
ATOM 3673 N N . ARG B 1 193 ? -26.188 11.141 4.531 1 92.5 193 ARG B N 1
ATOM 3674 C CA . ARG B 1 193 ? -25.547 9.953 3.986 1 92.5 193 ARG B CA 1
ATOM 3675 C C . ARG B 1 193 ? -24.422 9.477 4.898 1 92.5 193 ARG B C 1
ATOM 3677 O O . ARG B 1 193 ? -23.578 10.273 5.332 1 92.5 193 ARG B O 1
ATOM 3684 N N . VAL B 1 194 ? -24.531 8.156 5.148 1 95.06 194 VAL B N 1
ATOM 3685 C CA . VAL B 1 194 ? -23.625 7.605 6.148 1 95.06 194 VAL B CA 1
ATOM 3686 C C . VAL B 1 194 ? -22.922 6.371 5.594 1 95.06 194 VAL B C 1
ATOM 3688 O O . VAL B 1 194 ? -23.5 5.633 4.785 1 95.06 194 VAL B O 1
ATOM 3691 N N . LEU B 1 195 ? -21.641 6.27 5.973 1 95.69 195 LEU B N 1
ATOM 3692 C CA . LEU B 1 195 ? -20.859 5.078 5.648 1 95.69 195 LEU B CA 1
ATOM 3693 C C . LEU B 1 195 ? -20.578 4.254 6.898 1 95.69 195 LEU B C 1
ATOM 3695 O O . LEU B 1 195 ? -20.438 4.805 7.992 1 95.69 195 LEU B O 1
ATOM 3699 N N . THR B 1 196 ? -20.562 3.002 6.703 1 97 196 THR B N 1
ATOM 3700 C CA . THR B 1 196 ? -20.156 2.066 7.746 1 97 196 THR B CA 1
ATOM 3701 C C . THR B 1 196 ? -18.969 1.237 7.293 1 97 196 THR B C 1
ATOM 3703 O O . THR B 1 196 ? -19 0.621 6.227 1 97 196 THR B O 1
ATOM 3706 N N . SER B 1 197 ? -17.891 1.293 8.078 1 96.56 197 SER B N 1
ATOM 3707 C CA . SER B 1 197 ? -16.688 0.482 7.852 1 96.56 197 SER B CA 1
ATOM 3708 C C . SER B 1 197 ? -16.609 -0.663 8.852 1 96.56 197 SER B C 1
ATOM 3710 O O . SER B 1 197 ? -16.891 -0.482 10.039 1 96.56 197 SER B O 1
ATOM 3712 N N . PHE B 1 198 ? -16.25 -1.847 8.344 1 96.88 198 PHE B N 1
ATOM 3713 C CA . PHE B 1 198 ? -16.172 -3.008 9.219 1 96.88 198 PHE B CA 1
ATOM 3714 C C . PHE B 1 198 ? -15.211 -4.051 8.656 1 96.88 198 PHE B C 1
ATOM 3716 O O . PHE B 1 198 ? -14.789 -3.955 7.504 1 96.88 198 PHE B O 1
ATOM 3723 N N . VAL B 1 199 ? -14.797 -4.957 9.5 1 96.38 199 VAL B N 1
ATOM 3724 C CA . VAL B 1 199 ? -14.016 -6.121 9.094 1 96.38 199 VAL B CA 1
ATOM 3725 C C . VAL B 1 199 ? -14.766 -7.398 9.469 1 96.38 199 VAL B C 1
ATOM 3727 O O . VAL B 1 199 ? -15.586 -7.398 10.391 1 96.38 199 VAL B O 1
ATOM 3730 N N . PHE B 1 200 ? -14.516 -8.445 8.727 1 96.81 200 PHE B N 1
ATOM 3731 C CA . PHE B 1 200 ? -15.117 -9.742 9.031 1 96.81 200 PHE B CA 1
ATOM 3732 C C . PHE B 1 200 ? -14.242 -10.875 8.516 1 96.81 200 PHE B C 1
ATOM 3734 O O . PHE B 1 200 ? -13.469 -10.695 7.57 1 96.81 200 PHE B O 1
ATOM 3741 N N . GLY B 1 201 ? -14.297 -11.961 9.227 1 95.56 201 GLY B N 1
ATOM 3742 C CA . GLY B 1 201 ? -13.578 -13.164 8.844 1 95.56 201 GLY B CA 1
ATOM 3743 C C . GLY B 1 201 ? -14.492 -14.297 8.414 1 95.56 201 GLY B C 1
ATOM 3744 O O . GLY B 1 201 ? -15.562 -14.492 8.992 1 95.56 201 GLY B O 1
ATOM 3745 N N . VAL B 1 202 ? -14.109 -14.992 7.344 1 95.25 202 VAL B N 1
ATOM 3746 C CA . VAL B 1 202 ? -14.859 -16.156 6.883 1 95.25 202 VAL B CA 1
ATOM 3747 C C . VAL B 1 202 ? -13.93 -17.375 6.812 1 95.25 202 VAL B C 1
ATOM 3749 O O . VAL B 1 202 ? -12.711 -17.234 6.871 1 95.25 202 VAL B O 1
ATOM 3752 N N . ARG B 1 203 ? -14.547 -18.594 6.723 1 91.12 203 ARG B N 1
ATOM 3753 C CA . ARG B 1 203 ? -13.758 -19.812 6.551 1 91.12 203 ARG B CA 1
ATOM 3754 C C . ARG B 1 203 ? -13.102 -19.859 5.176 1 91.12 203 ARG B C 1
ATOM 3756 O O . ARG B 1 203 ? -13.594 -19.234 4.23 1 91.12 203 ARG B O 1
ATOM 3763 N N . ASN B 1 204 ? -12.016 -20.531 5.133 1 88.56 204 ASN B N 1
ATOM 3764 C CA . ASN B 1 204 ? -11.312 -20.688 3.869 1 88.56 204 ASN B CA 1
ATOM 3765 C C . ASN B 1 204 ? -11.883 -21.844 3.047 1 88.56 204 ASN B C 1
ATOM 3767 O O . ASN B 1 204 ? -11.203 -22.844 2.822 1 88.56 204 ASN B O 1
ATOM 3771 N N . ILE B 1 205 ? -13.047 -21.719 2.609 1 91.62 205 ILE B N 1
ATOM 3772 C CA . ILE B 1 205 ? -13.742 -22.719 1.801 1 91.62 205 ILE B CA 1
ATOM 3773 C C . ILE B 1 205 ? -14.531 -22.031 0.692 1 91.62 205 ILE B C 1
ATOM 3775 O O . ILE B 1 205 ? -14.906 -20.859 0.823 1 91.62 205 ILE B O 1
ATOM 3779 N N . PRO B 1 206 ? -14.781 -22.75 -0.399 1 93.25 206 PRO B N 1
ATOM 3780 C CA . PRO B 1 206 ? -15.555 -22.141 -1.495 1 93.25 206 PRO B CA 1
ATOM 3781 C C . PRO B 1 206 ? -16.906 -21.594 -1.041 1 93.25 206 PRO B C 1
ATOM 3783 O O . PRO B 1 206 ? -17.562 -22.203 -0.192 1 93.25 206 PRO B O 1
ATOM 3786 N N . ALA B 1 207 ? -17.281 -20.484 -1.495 1 95.31 207 ALA B N 1
ATOM 3787 C CA . ALA B 1 207 ? -18.594 -19.875 -1.347 1 95.31 207 ALA B CA 1
ATOM 3788 C C . ALA B 1 207 ? -18.703 -19.125 -0.021 1 95.31 207 ALA B C 1
ATOM 3790 O O . ALA B 1 207 ? -19.688 -18.438 0.229 1 95.31 207 ALA B O 1
ATOM 3791 N N . ALA B 1 208 ? -17.703 -19.203 0.814 1 95.31 208 ALA B N 1
ATOM 3792 C CA . ALA B 1 208 ? -17.797 -18.562 2.125 1 95.31 208 ALA B CA 1
ATOM 3793 C C . ALA B 1 208 ? -18.016 -17.062 1.989 1 95.31 208 ALA B C 1
ATOM 3795 O O . ALA B 1 208 ? -18.938 -16.5 2.602 1 95.31 208 ALA B O 1
ATOM 3796 N N . LEU B 1 209 ? -17.25 -16.422 1.192 1 95.88 209 LEU B N 1
ATOM 3797 C CA . LEU B 1 209 ? -17.391 -14.992 0.983 1 95.88 209 LEU B CA 1
ATOM 3798 C C . LEU B 1 209 ? -18.719 -14.664 0.325 1 95.88 209 LEU B C 1
ATOM 3800 O O . LEU B 1 209 ? -19.406 -13.719 0.724 1 95.88 209 LEU B O 1
ATOM 3804 N N . TYR B 1 210 ? -19.031 -15.461 -0.629 1 96.81 210 TYR B N 1
ATOM 3805 C CA . TYR B 1 210 ? -20.281 -15.281 -1.352 1 96.81 210 TYR B CA 1
ATOM 3806 C C . TYR B 1 210 ? -21.469 -15.273 -0.394 1 96.81 210 TYR B C 1
ATOM 3808 O O . TYR B 1 210 ? -22.312 -14.375 -0.443 1 96.81 210 TYR B O 1
ATOM 3816 N N . LYS B 1 211 ? -21.5 -16.188 0.459 1 97.31 211 LYS B N 1
ATOM 3817 C CA . LYS B 1 211 ? -22.578 -16.297 1.437 1 97.31 211 LYS B CA 1
ATOM 3818 C C . LYS B 1 211 ? -22.578 -15.109 2.387 1 97.31 211 LYS B C 1
ATOM 3820 O O . LYS B 1 211 ? -23.641 -14.578 2.727 1 97.31 211 LYS B O 1
ATOM 3825 N N . ALA B 1 212 ? -21.453 -14.68 2.756 1 97.38 212 ALA B N 1
ATOM 3826 C CA . ALA B 1 212 ? -21.312 -13.562 3.684 1 97.38 212 ALA B CA 1
ATOM 3827 C C . ALA B 1 212 ? -21.828 -12.266 3.068 1 97.38 212 ALA B C 1
ATOM 3829 O O . ALA B 1 212 ? -22.344 -11.398 3.775 1 97.38 212 ALA B O 1
ATOM 3830 N N . LEU B 1 213 ? -21.734 -12.141 1.768 1 97.5 213 LEU B N 1
ATOM 3831 C CA . LEU B 1 213 ? -22.094 -10.898 1.09 1 97.5 213 LEU B CA 1
ATOM 3832 C C . LEU B 1 213 ? -23.578 -10.898 0.727 1 97.5 213 LEU B C 1
ATOM 3834 O O . LEU B 1 213 ? -24.125 -9.859 0.352 1 97.5 213 LEU B O 1
ATOM 3838 N N . GLY B 1 214 ? -24.203 -12.023 0.878 1 97.69 214 GLY B N 1
ATOM 3839 C CA . GLY B 1 214 ? -25.562 -12.188 0.418 1 97.69 214 GLY B CA 1
ATOM 3840 C C . GLY B 1 214 ? -26.531 -11.211 1.057 1 97.69 214 GLY B C 1
ATOM 3841 O O . GLY B 1 214 ? -27.406 -10.664 0.379 1 97.69 214 GLY B O 1
ATOM 3842 N N . GLY B 1 215 ? -26.406 -11.031 2.324 1 97.69 215 GLY B N 1
ATOM 3843 C CA . GLY B 1 215 ? -27.312 -10.133 3.041 1 97.69 215 GLY B CA 1
ATOM 3844 C C . GLY B 1 215 ? -27.266 -8.711 2.52 1 97.69 215 GLY B C 1
ATOM 3845 O O . GLY B 1 215 ? -28.297 -8.039 2.447 1 97.69 215 GLY B O 1
ATOM 3846 N N . PHE B 1 216 ? -26.141 -8.234 2.172 1 98.12 216 PHE B N 1
ATOM 3847 C CA . PHE B 1 216 ? -26 -6.887 1.635 1 98.12 216 PHE B CA 1
ATOM 3848 C C . PHE B 1 216 ? -26.641 -6.781 0.258 1 98.12 216 PHE B C 1
ATOM 3850 O O . PHE B 1 216 ? -27.328 -5.797 -0.041 1 98.12 216 PHE B O 1
ATOM 3857 N N . ALA B 1 217 ? -26.453 -7.828 -0.503 1 97.06 217 ALA B N 1
ATOM 3858 C CA . ALA B 1 217 ? -27.031 -7.855 -1.844 1 97.06 217 ALA B CA 1
ATOM 3859 C C . ALA B 1 217 ? -28.547 -7.871 -1.783 1 97.06 217 ALA B C 1
ATOM 3861 O O . ALA B 1 217 ? -29.219 -7.082 -2.465 1 97.06 217 ALA B O 1
ATOM 3862 N N . THR B 1 218 ? -29.125 -8.688 -0.973 1 96.69 218 THR B N 1
ATOM 3863 C CA . THR B 1 218 ? -30.578 -8.867 -0.911 1 96.69 218 THR B CA 1
ATOM 3864 C C . THR B 1 218 ? -31.25 -7.668 -0.257 1 96.69 218 THR B C 1
ATOM 3866 O O . THR B 1 218 ? -32.406 -7.375 -0.529 1 96.69 218 THR B O 1
ATOM 3869 N N . SER B 1 219 ? -30.516 -6.93 0.545 1 97.56 219 SER B N 1
ATOM 3870 C CA . SER B 1 219 ? -31.047 -5.77 1.239 1 97.56 219 SER B CA 1
ATOM 3871 C C . SER B 1 219 ? -30.812 -4.488 0.451 1 97.56 219 SER B C 1
ATOM 3873 O O . SER B 1 219 ? -31.094 -3.391 0.931 1 97.56 219 SER B O 1
ATOM 3875 N N . GLY B 1 220 ? -30.203 -4.613 -0.654 1 97.06 220 GLY B N 1
ATOM 3876 C CA . GLY B 1 220 ? -29.984 -3.459 -1.507 1 97.06 220 GLY B CA 1
ATOM 3877 C C . GLY B 1 220 ? -28.922 -2.52 -0.969 1 97.06 220 GLY B C 1
ATOM 3878 O O . GLY B 1 220 ? -28.984 -1.307 -1.185 1 97.06 220 GLY B O 1
ATOM 3879 N N . ILE B 1 221 ? -28.047 -3.023 -0.183 1 96.94 221 ILE B N 1
ATOM 3880 C CA . ILE B 1 221 ? -26.984 -2.219 0.417 1 96.94 221 ILE B CA 1
ATOM 3881 C C . ILE B 1 221 ? -25.797 -2.139 -0.536 1 96.94 221 ILE B C 1
ATOM 3883 O O . ILE B 1 221 ? -25.266 -3.166 -0.973 1 96.94 221 ILE B O 1
ATOM 3887 N N . ASN B 1 222 ? -25.359 -0.923 -0.832 1 94.31 222 ASN B N 1
ATOM 3888 C CA . ASN B 1 222 ? -24.219 -0.724 -1.716 1 94.31 222 ASN B CA 1
ATOM 3889 C C . ASN B 1 222 ? -22.906 -0.858 -0.963 1 94.31 222 ASN B C 1
ATOM 3891 O O . ASN B 1 222 ? -22.688 -0.192 0.052 1 94.31 222 ASN B O 1
ATOM 3895 N N . MET B 1 223 ? -22.109 -1.776 -1.48 1 94.56 223 MET B N 1
ATOM 3896 C CA . MET B 1 223 ? -20.766 -1.938 -0.945 1 94.56 223 MET B CA 1
ATOM 3897 C C . MET B 1 223 ? -19.75 -1.142 -1.765 1 94.56 223 MET B C 1
ATOM 3899 O O . MET B 1 223 ? -19.562 -1.405 -2.953 1 94.56 223 MET B O 1
ATOM 3903 N N . ILE B 1 224 ? -19.031 -0.225 -1.12 1 91.5 224 ILE B N 1
ATOM 3904 C CA . ILE B 1 224 ? -18.219 0.708 -1.889 1 91.5 224 ILE B CA 1
ATOM 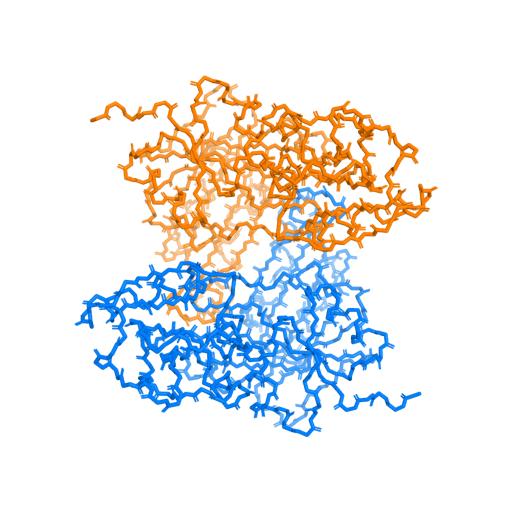3905 C C . ILE B 1 224 ? -16.734 0.329 -1.761 1 91.5 224 ILE B C 1
ATOM 3907 O O . ILE B 1 224 ? -15.883 0.885 -2.457 1 91.5 224 ILE B O 1
ATOM 3911 N N . ARG B 1 225 ? -16.484 -0.586 -0.872 1 92.75 225 ARG B N 1
ATOM 3912 C CA . ARG B 1 225 ? -15.133 -1.102 -0.72 1 92.75 225 ARG B CA 1
ATOM 3913 C C . ARG B 1 225 ? -15.148 -2.529 -0.182 1 92.75 225 ARG B C 1
ATOM 3915 O O . ARG B 1 225 ? -15.938 -2.857 0.704 1 92.75 225 ARG B O 1
ATOM 3922 N N . LEU B 1 226 ? -14.336 -3.385 -0.725 1 94.38 226 LEU B N 1
ATOM 3923 C CA . LEU B 1 226 ? -14.109 -4.738 -0.232 1 94.38 226 LEU B CA 1
ATOM 3924 C C . LEU B 1 226 ? -12.688 -5.203 -0.531 1 94.38 226 LEU B C 1
ATOM 3926 O O . LEU B 1 226 ? -12.273 -5.242 -1.692 1 94.38 226 LEU B O 1
ATOM 3930 N N . GLU B 1 227 ? -11.992 -5.547 0.563 1 92.5 227 GLU B N 1
ATOM 3931 C CA . GLU B 1 227 ? -10.594 -5.922 0.416 1 92.5 227 GLU B CA 1
ATOM 3932 C C . GLU B 1 227 ? -10.227 -7.074 1.346 1 92.5 227 GLU B C 1
ATOM 3934 O O . GLU B 1 227 ? -10.562 -7.051 2.533 1 92.5 227 GLU B O 1
ATOM 3939 N N . SER B 1 228 ? -9.57 -8.023 0.74 1 91.69 228 SER B N 1
ATOM 3940 C CA . SER B 1 228 ? -9.055 -9.102 1.576 1 91.69 228 SER B CA 1
ATOM 3941 C C . SER B 1 228 ? -7.672 -8.766 2.127 1 91.69 228 SER B C 1
ATOM 3943 O O . SER B 1 228 ? -6.953 -7.941 1.554 1 91.69 228 SER B O 1
ATOM 3945 N N . TYR B 1 229 ? -7.367 -9.32 3.217 1 86.81 229 TYR B N 1
ATOM 3946 C CA . TYR B 1 229 ? -6.016 -9.141 3.736 1 86.81 229 TYR B CA 1
ATOM 3947 C C . TYR B 1 229 ? -5.562 -10.383 4.504 1 86.81 229 TYR B C 1
ATOM 3949 O O . TYR B 1 229 ? -6.379 -11.242 4.836 1 86.81 229 TYR B O 1
ATOM 3957 N N . ILE B 1 230 ? -4.238 -10.438 4.73 1 82.44 230 ILE B N 1
ATOM 3958 C CA . ILE B 1 230 ? -3.576 -11.57 5.367 1 82.44 230 ILE B CA 1
ATOM 3959 C C . ILE B 1 230 ? -3.689 -11.453 6.887 1 82.44 230 ILE B C 1
ATOM 3961 O O . ILE B 1 230 ? -3.498 -10.367 7.445 1 82.44 230 ILE B O 1
ATOM 3965 N N . ARG B 1 231 ? -4.074 -12.539 7.414 1 80.88 231 ARG B N 1
ATOM 3966 C CA . ARG B 1 231 ? -4.121 -12.594 8.867 1 80.88 231 ARG B CA 1
ATOM 3967 C C . ARG B 1 231 ? -3.242 -13.727 9.398 1 80.88 231 ARG B C 1
ATOM 3969 O O . ARG B 1 231 ? -3.23 -14.82 8.844 1 80.88 231 ARG B O 1
ATOM 3976 N N . ASP B 1 232 ? -2.523 -13.414 10.461 1 77.06 232 ASP B N 1
ATOM 3977 C CA . ASP B 1 232 ? -1.695 -14.391 11.164 1 77.06 232 ASP B CA 1
ATOM 3978 C C . ASP B 1 232 ? -0.678 -15.031 10.227 1 77.06 232 ASP B C 1
ATOM 3980 O O . ASP B 1 232 ? -0.396 -16.219 10.328 1 77.06 232 ASP B O 1
ATOM 3984 N N . GLY B 1 233 ? -0.305 -14.289 9.258 1 76.12 233 GLY B N 1
ATOM 3985 C CA . GLY B 1 233 ? 0.742 -14.758 8.367 1 76.12 233 GLY B CA 1
ATOM 3986 C C . GLY B 1 233 ? 0.242 -15.75 7.332 1 76.12 233 GLY B C 1
ATOM 3987 O O . GLY B 1 233 ? 1.03 -16.297 6.562 1 76.12 233 GLY B O 1
ATOM 3988 N N . ILE B 1 234 ? -1.016 -15.984 7.332 1 77.56 234 ILE B N 1
ATOM 3989 C CA . ILE B 1 234 ? -1.59 -16.922 6.383 1 77.56 234 ILE B CA 1
ATOM 3990 C C . ILE B 1 234 ? -2.043 -16.188 5.129 1 77.56 234 ILE B C 1
ATOM 3992 O O . ILE B 1 234 ? -2.82 -15.234 5.207 1 77.56 234 ILE B O 1
ATOM 3996 N N . PHE B 1 235 ? -1.527 -16.672 4.027 1 80.06 235 PHE B N 1
ATOM 3997 C CA . PHE B 1 235 ? -1.807 -16.016 2.75 1 80.06 235 PHE B CA 1
ATOM 3998 C C . PHE B 1 235 ? -3.088 -16.578 2.133 1 80.06 235 PHE B C 1
ATOM 4000 O O . PHE B 1 235 ? -3.053 -17.203 1.072 1 80.06 235 PHE B O 1
ATOM 4007 N N . ALA B 1 236 ? -4.145 -16.422 2.805 1 78.12 236 ALA B N 1
ATOM 4008 C CA . ALA B 1 236 ? -5.484 -16.797 2.354 1 78.12 236 ALA B CA 1
ATOM 4009 C C . ALA B 1 236 ? -6.477 -15.656 2.578 1 78.12 236 ALA B C 1
ATOM 4011 O O . ALA B 1 236 ? -6.254 -14.789 3.428 1 78.12 236 ALA B O 1
ATOM 4012 N N . SER B 1 237 ? -7.473 -15.609 1.728 1 71.19 237 SER B N 1
ATOM 4013 C CA . SER B 1 237 ? -8.508 -14.586 1.819 1 71.19 237 SER B CA 1
ATOM 4014 C C . SER B 1 237 ? -9.562 -14.961 2.855 1 71.19 237 SER B C 1
ATOM 4016 O O . SER B 1 237 ? -10.695 -15.312 2.5 1 71.19 237 SER B O 1
ATOM 4018 N N . THR B 1 238 ? -9.242 -14.781 4.109 1 84.81 238 THR B N 1
ATOM 4019 C CA . THR B 1 238 ? -10.203 -15.172 5.137 1 84.81 238 THR B CA 1
ATOM 4020 C C . THR B 1 238 ? -10.633 -13.961 5.961 1 84.81 238 THR B C 1
ATOM 4022 O O . THR B 1 238 ? -11.531 -14.07 6.805 1 84.81 238 THR B O 1
ATOM 4025 N N . PHE B 1 239 ? -10.031 -12.938 5.656 1 93.12 239 PHE B N 1
ATOM 4026 C CA . PHE B 1 239 ? -10.375 -11.719 6.371 1 93.12 239 PHE B CA 1
ATOM 4027 C C . PHE B 1 239 ? -10.57 -10.555 5.398 1 93.12 239 PHE B C 1
ATOM 4029 O O . PHE B 1 239 ? -9.805 -10.406 4.445 1 93.12 239 PHE B O 1
ATOM 4036 N N . PHE B 1 240 ? -11.633 -9.727 5.727 1 95.19 240 PHE B N 1
ATOM 4037 C CA . PHE B 1 240 ? -12.008 -8.695 4.766 1 95.19 240 PHE B CA 1
ATOM 4038 C C . PHE B 1 240 ? -12.281 -7.371 5.469 1 95.19 240 PHE B C 1
ATOM 4040 O O . PHE B 1 240 ? -12.836 -7.352 6.574 1 95.19 240 PHE B O 1
ATOM 4047 N N . TYR B 1 241 ? -11.867 -6.332 4.867 1 94.94 241 TYR B N 1
ATOM 4048 C CA . TYR B 1 241 ? -12.305 -4.969 5.16 1 94.94 241 TYR B CA 1
ATOM 4049 C C . TYR B 1 241 ? -13.359 -4.508 4.16 1 94.94 241 TYR B C 1
ATOM 4051 O O . TYR B 1 241 ? -13.188 -4.66 2.951 1 94.94 241 TYR B O 1
ATOM 4059 N N . ALA B 1 242 ? -14.453 -3.926 4.73 1 96.56 242 ALA B N 1
ATOM 4060 C CA . ALA B 1 242 ? -15.539 -3.502 3.85 1 96.56 242 ALA B CA 1
ATOM 4061 C C . ALA B 1 242 ? -16.109 -2.154 4.289 1 96.56 242 ALA B C 1
ATOM 4063 O O . ALA B 1 242 ? -16.031 -1.796 5.465 1 96.56 242 ALA B O 1
ATOM 4064 N N . GLU B 1 243 ? -16.594 -1.4 3.32 1 95.81 243 GLU B N 1
ATOM 4065 C CA . GLU B 1 243 ? -17.344 -0.168 3.531 1 95.81 243 GLU B CA 1
ATOM 4066 C C . GLU B 1 243 ? -18.672 -0.192 2.768 1 95.81 243 GLU B C 1
ATOM 4068 O O . GLU B 1 243 ? -18.703 -0.501 1.574 1 95.81 243 GLU B O 1
ATOM 4073 N N . VAL B 1 244 ? -19.719 0.138 3.48 1 96.69 244 VAL B N 1
ATOM 4074 C CA . VAL B 1 244 ? -21.031 0.137 2.861 1 96.69 244 VAL B CA 1
ATOM 4075 C C . VAL B 1 244 ? -21.75 1.452 3.166 1 96.69 244 VAL B C 1
ATOM 4077 O O . VAL B 1 244 ? -21.406 2.145 4.129 1 96.69 244 VAL B O 1
ATOM 4080 N N . GLU B 1 245 ? -22.688 1.742 2.299 1 94.44 245 GLU B N 1
ATOM 4081 C CA . GLU B 1 245 ? -23.578 2.873 2.574 1 94.44 245 GLU B CA 1
ATOM 4082 C C . GLU B 1 245 ? -24.672 2.486 3.557 1 94.44 245 GLU B C 1
ATOM 4084 O O . GLU B 1 245 ? -25.25 1.404 3.451 1 94.44 245 GLU B O 1
ATOM 4089 N N . GLY B 1 246 ? -24.891 3.367 4.531 1 94.81 246 GLY B N 1
ATOM 4090 C CA . GLY B 1 246 ? -25.984 3.141 5.453 1 94.81 246 GLY B CA 1
ATOM 4091 C C . GLY B 1 246 ? -25.547 3.1 6.906 1 94.81 246 GLY B C 1
ATOM 4092 O O . GLY B 1 246 ? -24.344 3.064 7.195 1 94.81 246 GLY B O 1
ATOM 4093 N N . ARG B 1 247 ? -26.625 3.086 7.77 1 94.88 247 ARG B N 1
ATOM 4094 C CA . ARG B 1 247 ? -26.453 2.992 9.211 1 94.88 247 ARG B CA 1
ATOM 4095 C C . ARG B 1 247 ? -26.781 1.593 9.719 1 94.88 247 ARG B C 1
ATOM 4097 O O . ARG B 1 247 ? -27.781 0.998 9.297 1 94.88 247 ARG B O 1
ATOM 4104 N N . PRO B 1 248 ? -25.891 1.17 10.602 1 93.81 248 PRO B N 1
ATOM 4105 C CA . PRO B 1 248 ? -26.219 -0.141 11.172 1 93.81 248 PRO B CA 1
ATOM 4106 C C . PRO B 1 248 ? -27.578 -0.155 11.867 1 93.81 248 PRO B C 1
ATOM 4108 O O . PRO B 1 248 ? -28.172 -1.218 12.023 1 93.81 248 PRO B O 1
ATOM 4111 N N . SER B 1 249 ? -28.062 0.975 12.25 1 92.06 249 SER B N 1
ATOM 4112 C CA . SER B 1 249 ? -29.344 1.081 12.938 1 92.06 249 SER B CA 1
ATOM 4113 C C . SER B 1 249 ? -30.5 1.055 11.945 1 92.06 249 SER B C 1
ATOM 4115 O O . SER B 1 249 ? -31.656 0.87 12.344 1 92.06 249 SER B O 1
ATOM 4117 N N . ASP B 1 250 ? -30.219 1.269 10.688 1 94 250 ASP B N 1
ATOM 4118 C CA . ASP B 1 250 ? -31.266 1.166 9.664 1 94 250 ASP B CA 1
ATOM 4119 C C . ASP B 1 250 ? -31.688 -0.286 9.453 1 94 250 ASP B C 1
ATOM 4121 O O . ASP B 1 250 ? -30.844 -1.189 9.469 1 94 250 ASP B O 1
ATOM 4125 N N . ARG B 1 251 ? -32.875 -0.487 9.219 1 96 251 ARG B N 1
ATOM 4126 C CA . ARG B 1 251 ? -33.469 -1.822 9.172 1 96 251 ARG B CA 1
ATOM 4127 C C . ARG B 1 251 ? -32.75 -2.705 8.164 1 96 251 ARG B C 1
ATOM 4129 O O . ARG B 1 251 ? -32.344 -3.822 8.492 1 96 251 ARG B O 1
ATOM 4136 N N . LEU B 1 252 ? -32.594 -2.242 6.957 1 96.81 252 LEU B N 1
ATOM 4137 C CA . LEU B 1 252 ? -32.031 -3.062 5.887 1 96.81 252 LEU B CA 1
ATOM 4138 C C . LEU B 1 252 ? -30.562 -3.408 6.172 1 96.81 252 LEU B C 1
ATOM 4140 O O . LEU B 1 252 ? -30.141 -4.547 5.969 1 96.81 252 LEU B O 1
ATOM 4144 N N . LEU B 1 253 ? -29.797 -2.465 6.703 1 97.31 253 LEU B N 1
ATOM 4145 C CA . LEU B 1 253 ? -28.406 -2.748 7.016 1 97.31 253 LEU B CA 1
ATOM 4146 C C . LEU B 1 253 ? -28.281 -3.631 8.25 1 97.31 253 LEU B C 1
ATOM 4148 O O . LEU B 1 253 ? -27.406 -4.484 8.328 1 97.31 253 LEU B O 1
ATOM 4152 N N . LYS B 1 254 ? -29.188 -3.416 9.125 1 97.25 254 LYS B N 1
ATOM 4153 C CA . LYS B 1 254 ? -29.234 -4.281 10.305 1 97.25 254 LYS B CA 1
ATOM 4154 C C . LYS B 1 254 ? -29.438 -5.742 9.906 1 97.25 254 LYS B C 1
ATOM 4156 O O . LYS B 1 254 ? -28.734 -6.629 10.398 1 97.25 254 LYS B O 1
ATOM 4161 N N . LEU B 1 255 ? -30.328 -5.996 9.047 1 97.81 255 LEU B N 1
ATOM 4162 C CA . LEU B 1 255 ? -30.609 -7.34 8.562 1 97.81 255 LEU B CA 1
ATOM 4163 C C . LEU B 1 255 ? -29.391 -7.926 7.852 1 97.81 255 LEU B C 1
ATOM 4165 O O . LEU B 1 255 ? -29.078 -9.109 8.016 1 97.81 255 LEU B O 1
ATOM 4169 N N . ALA B 1 256 ? -28.75 -7.109 7.094 1 98.25 256 ALA B N 1
ATOM 4170 C CA . ALA B 1 256 ? -27.547 -7.551 6.391 1 98.25 256 ALA B CA 1
ATOM 4171 C C . ALA B 1 256 ? -26.469 -7.984 7.375 1 98.25 256 ALA B C 1
ATOM 4173 O O . ALA B 1 256 ? -25.812 -9.016 7.176 1 98.25 256 ALA B O 1
ATOM 4174 N N . PHE B 1 257 ? -26.312 -7.234 8.453 1 98.19 257 PHE B N 1
ATOM 4175 C CA . PHE B 1 257 ? -25.312 -7.562 9.453 1 98.19 257 PHE B CA 1
ATOM 4176 C C . PHE B 1 257 ? -25.688 -8.836 10.203 1 98.19 257 PHE B C 1
ATOM 4178 O O . PHE B 1 257 ? -24.812 -9.617 10.586 1 98.19 257 PHE B O 1
ATOM 4185 N N . GLU B 1 258 ? -26.938 -9.031 10.445 1 97.75 258 GLU B N 1
ATOM 4186 C CA . GLU B 1 258 ? -27.391 -10.258 11.086 1 97.75 258 GLU B CA 1
ATOM 4187 C C . GLU B 1 258 ? -27.062 -11.484 10.234 1 97.75 258 GLU B C 1
ATOM 4189 O O . GLU B 1 258 ? -26.562 -12.484 10.742 1 97.75 258 GLU B O 1
ATOM 4194 N N . GLU B 1 259 ? -27.328 -11.367 8.977 1 97.56 259 GLU B N 1
ATOM 4195 C CA . GLU B 1 259 ? -26.984 -12.461 8.078 1 97.56 259 GLU B CA 1
ATOM 4196 C C . GLU B 1 259 ? -25.469 -12.672 8.016 1 97.56 259 GLU B C 1
ATOM 4198 O O . GLU B 1 259 ? -25 -13.805 8.031 1 97.56 259 GLU B O 1
ATOM 4203 N N . LEU B 1 260 ? -24.719 -11.523 7.914 1 98.19 260 LEU B N 1
ATOM 4204 C CA . LEU B 1 260 ? -23.266 -11.617 7.918 1 98.19 260 LEU B CA 1
ATOM 4205 C C . LEU B 1 260 ? -22.766 -12.367 9.148 1 98.19 260 LEU B C 1
ATOM 4207 O O . LEU B 1 260 ? -21.875 -13.219 9.047 1 98.19 260 LEU B O 1
ATOM 4211 N N . ALA B 1 261 ? -23.359 -12.094 10.242 1 97.31 261 ALA B N 1
ATOM 4212 C CA . ALA B 1 261 ? -22.953 -12.688 11.508 1 97.31 261 ALA B CA 1
ATOM 4213 C C . ALA B 1 261 ? -23.172 -14.203 11.5 1 97.31 261 ALA B C 1
ATOM 4215 O O . ALA B 1 261 ? -22.469 -14.938 12.195 1 97.31 261 ALA B O 1
ATOM 4216 N N . PHE B 1 262 ? -24.078 -14.664 10.711 1 96.06 262 PHE B N 1
ATOM 4217 C CA . PHE B 1 262 ? -24.391 -16.094 10.617 1 96.06 262 PHE B CA 1
ATOM 4218 C C . PHE B 1 262 ? -23.281 -16.828 9.859 1 96.06 262 PHE B C 1
ATOM 4220 O O . PHE B 1 262 ? -22.969 -17.969 10.172 1 96.06 262 PHE B O 1
ATOM 4227 N N . PHE B 1 263 ? -22.719 -16.156 8.906 1 96.38 263 PHE B N 1
ATOM 4228 C CA . PHE B 1 263 ? -21.781 -16.828 8 1 96.38 263 PHE B CA 1
ATOM 4229 C C . PHE B 1 263 ? -20.344 -16.469 8.352 1 96.38 263 PHE B C 1
ATOM 4231 O O . PHE B 1 263 ? -19.406 -17.188 7.953 1 96.38 263 PHE B O 1
ATOM 4238 N N . ALA B 1 264 ? -20.141 -15.359 9.039 1 96.81 264 ALA B N 1
ATOM 4239 C CA . ALA B 1 264 ? -18.797 -14.891 9.367 1 96.81 264 ALA B CA 1
ATOM 4240 C C . ALA B 1 264 ? -18.328 -15.461 10.703 1 96.81 264 ALA B C 1
ATOM 4242 O O . ALA B 1 264 ? -19.141 -15.75 11.586 1 96.81 264 ALA B O 1
ATOM 4243 N N . GLU B 1 265 ? -17.031 -15.641 10.812 1 94.94 265 GLU B N 1
ATOM 4244 C CA . GLU B 1 265 ? -16.438 -16.094 12.062 1 94.94 265 GLU B CA 1
ATOM 4245 C C . GLU B 1 265 ? -16.297 -14.938 13.047 1 94.94 265 GLU B C 1
ATOM 4247 O O . GLU B 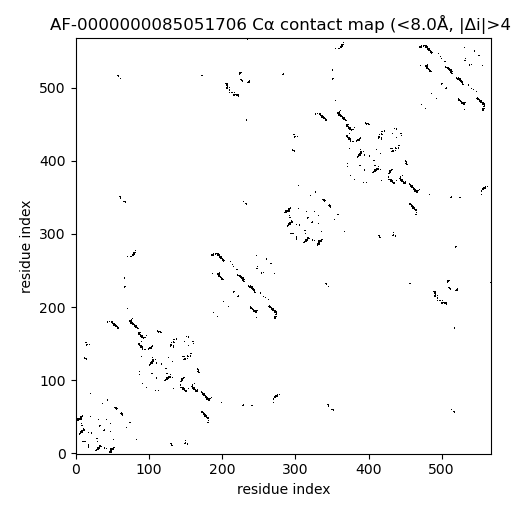1 265 ? -16.328 -15.141 14.266 1 94.94 265 GLU B O 1
ATOM 4252 N N . GLU B 1 266 ? -16.172 -13.82 12.578 1 94.88 266 GLU B N 1
ATOM 4253 C CA . GLU B 1 266 ? -16.062 -12.602 13.383 1 94.88 266 GLU B CA 1
ATOM 4254 C C . GLU B 1 266 ? -16.469 -11.367 12.578 1 94.88 266 GLU B C 1
ATOM 4256 O O . GLU B 1 266 ? -16.312 -11.336 11.359 1 94.88 266 GLU B O 1
ATOM 4261 N N . VAL B 1 267 ? -17.047 -10.438 13.266 1 96.56 267 VAL B N 1
ATOM 4262 C CA . VAL B 1 267 ? -17.438 -9.141 12.703 1 96.56 267 VAL B CA 1
ATOM 4263 C C . VAL B 1 267 ? -17.078 -8.031 13.688 1 96.56 267 VAL B C 1
ATOM 4265 O O . VAL B 1 267 ? -17.359 -8.133 14.883 1 96.56 267 VAL B O 1
ATOM 4268 N N . GLU B 1 268 ? -16.391 -7.039 13.195 1 95.19 268 GLU B N 1
ATOM 4269 C CA . GLU B 1 268 ? -16.047 -5.879 14.008 1 95.19 268 GLU B CA 1
ATOM 4270 C C . GLU B 1 268 ? -16.359 -4.578 13.273 1 95.19 268 GLU B C 1
ATOM 4272 O O . GLU B 1 268 ? -15.844 -4.344 12.18 1 95.19 268 GLU B O 1
ATOM 4277 N N . LEU B 1 269 ? -17.25 -3.785 13.883 1 95.31 269 LEU B N 1
ATOM 4278 C CA . LEU B 1 269 ? -17.5 -2.453 13.344 1 95.31 269 LEU B CA 1
ATOM 4279 C C . LEU B 1 269 ? -16.328 -1.517 13.625 1 95.31 269 LEU B C 1
ATOM 4281 O O . LEU B 1 269 ? -15.852 -1.441 14.758 1 95.31 269 LEU B O 1
ATOM 4285 N N . LEU B 1 270 ? -15.914 -0.788 12.578 1 95.56 270 LEU B N 1
ATOM 4286 C CA . LEU B 1 270 ? -14.758 0.089 12.719 1 95.56 270 LEU B CA 1
ATOM 4287 C C . LEU B 1 270 ? -15.188 1.553 12.742 1 95.56 270 LEU B C 1
ATOM 4289 O O . LEU B 1 270 ? -14.445 2.412 13.227 1 95.56 270 LEU B O 1
ATOM 4293 N N . GLY B 1 271 ? -16.312 1.823 12.141 1 95.69 271 GLY B N 1
ATOM 4294 C CA . GLY B 1 271 ? -16.766 3.207 12.172 1 95.69 271 GLY B CA 1
ATOM 4295 C C . GLY B 1 271 ? -18.062 3.434 11.422 1 95.69 271 GLY B C 1
ATOM 4296 O O . GLY B 1 271 ? -18.391 2.688 10.5 1 95.69 271 GLY B O 1
ATOM 4297 N N . VAL B 1 272 ? -18.828 4.375 11.891 1 96.12 272 VAL B N 1
ATOM 4298 C CA . VAL B 1 272 ? -20 4.961 11.25 1 96.12 272 VAL B CA 1
ATOM 4299 C C . VAL B 1 272 ? -19.828 6.477 11.148 1 96.12 272 VAL B C 1
ATOM 4301 O O . VAL B 1 272 ? -19.672 7.156 12.164 1 96.12 272 VAL B O 1
ATOM 4304 N N . TYR B 1 273 ? -19.828 6.992 9.922 1 95.5 273 TYR B N 1
ATOM 4305 C CA . TYR B 1 273 ? -19.469 8.398 9.766 1 95.5 273 TYR B CA 1
ATOM 4306 C C . TYR B 1 273 ? -20.141 8.984 8.516 1 95.5 273 TYR B C 1
ATOM 4308 O O . TYR B 1 273 ? -20.594 8.242 7.648 1 95.5 273 TYR B O 1
ATOM 4316 N N . ALA B 1 274 ? -20.172 10.297 8.469 1 95.25 274 ALA B N 1
ATOM 4317 C CA . ALA B 1 274 ? -20.797 11 7.355 1 95.25 274 ALA B CA 1
ATOM 4318 C C . ALA B 1 274 ? -19.984 10.844 6.074 1 95.25 274 ALA B C 1
ATOM 4320 O O . ALA B 1 274 ? -18.766 10.945 6.09 1 95.25 274 ALA B O 1
ATOM 4321 N N . MET B 1 275 ? -20.703 10.523 5.02 1 94 275 MET B N 1
ATOM 4322 C CA . MET B 1 275 ? -20.078 10.523 3.703 1 94 275 MET B CA 1
ATOM 4323 C C . MET B 1 275 ? -19.594 11.922 3.336 1 94 275 MET B C 1
ATOM 4325 O O . MET B 1 275 ? -20.328 12.898 3.502 1 94 275 MET B O 1
ATOM 4329 N N . ASP B 1 276 ? -18.359 11.984 2.877 1 94.25 276 ASP B N 1
ATOM 4330 C CA . ASP B 1 276 ? -17.844 13.273 2.441 1 94.25 276 ASP B CA 1
ATOM 4331 C C . ASP B 1 276 ? -18.562 13.758 1.18 1 94.25 276 ASP B C 1
ATOM 4333 O O . ASP B 1 276 ? -18.828 12.969 0.271 1 94.25 276 ASP B O 1
ATOM 4337 N N . PRO B 1 277 ? -18.844 15.023 1.083 1 90.75 277 PRO B N 1
ATOM 4338 C CA . PRO B 1 277 ? -19.547 15.555 -0.09 1 90.75 277 PRO B CA 1
ATOM 4339 C C . PRO B 1 277 ? -18.797 15.289 -1.394 1 90.75 277 PRO B C 1
ATOM 4341 O O . PRO B 1 277 ? -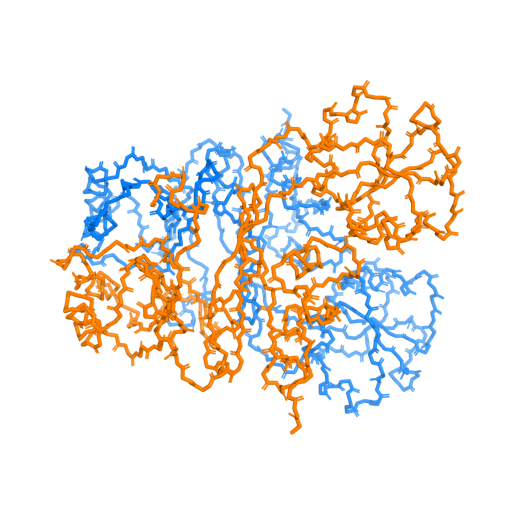19.406 15.211 -2.459 1 90.75 277 PRO B O 1
ATOM 4344 N N . PHE B 1 278 ? -17.516 15.18 -1.304 1 91.06 278 PHE B N 1
ATOM 4345 C CA . PHE B 1 278 ? -16.719 14.898 -2.496 1 91.06 278 PHE B CA 1
ATOM 4346 C C . PHE B 1 278 ? -17.188 13.602 -3.156 1 91.06 278 PHE B C 1
ATOM 4348 O O . PHE B 1 278 ? -17.234 13.516 -4.383 1 91.06 278 PHE B O 1
ATOM 4355 N N . ARG B 1 279 ? -17.484 12.617 -2.424 1 86.94 279 ARG B N 1
ATOM 4356 C CA . ARG B 1 279 ? -17.938 11.336 -2.965 1 86.94 279 ARG B CA 1
ATOM 4357 C C . ARG B 1 279 ? -19.234 11.516 -3.756 1 86.94 279 ARG B C 1
ATOM 4359 O O . ARG B 1 279 ? -19.375 10.945 -4.84 1 86.94 279 ARG B O 1
ATOM 4366 N N . ALA B 1 280 ? -20.094 12.234 -3.164 1 77.62 280 ALA B N 1
ATOM 4367 C CA . ALA B 1 280 ? -21.391 12.453 -3.797 1 77.62 280 ALA B CA 1
ATOM 4368 C C . ALA B 1 280 ? -21.219 13.164 -5.137 1 77.62 280 ALA B C 1
ATOM 4370 O O . ALA B 1 280 ? -21.969 12.891 -6.086 1 77.62 280 ALA B O 1
ATOM 4371 N N . SER B 1 281 ? -20.25 13.938 -5.219 1 78.38 281 SER B N 1
ATOM 4372 C CA . SER B 1 281 ? -20.031 14.727 -6.426 1 78.38 281 SER B CA 1
ATOM 4373 C C . SER B 1 281 ? -19.484 13.867 -7.559 1 78.38 281 SER B C 1
ATOM 4375 O O . SER B 1 281 ? -19.594 14.234 -8.734 1 78.38 281 SER B O 1
ATOM 4377 N N . GLN B 1 282 ? -18.938 12.719 -7.184 1 75.94 282 GLN B N 1
ATOM 4378 C CA . GLN B 1 282 ? -18.359 11.812 -8.172 1 75.94 282 GLN B CA 1
ATOM 4379 C C . GLN B 1 282 ? -19.406 10.812 -8.672 1 75.94 282 GLN B C 1
ATOM 4381 O O . GLN B 1 282 ? -19.109 9.961 -9.516 1 75.94 282 GLN B O 1
ATOM 4386 N N . GLY B 1 283 ? -20.578 10.945 -8.242 1 64.31 283 GLY B N 1
ATOM 4387 C CA . GLY B 1 283 ? -21.641 10.039 -8.656 1 64.31 283 GLY B CA 1
ATOM 4388 C C . GLY B 1 283 ? -21.656 8.742 -7.867 1 64.31 283 GLY B C 1
ATOM 4389 O O . GLY B 1 283 ? -22.094 7.707 -8.375 1 64.31 283 GLY B O 1
ATOM 4390 N N . VAL B 1 284 ? -21.031 8.867 -6.805 1 66.81 284 VAL B N 1
ATOM 4391 C CA . VAL B 1 284 ? -21.062 7.734 -5.887 1 66.81 284 VAL B CA 1
ATOM 4392 C C . VAL B 1 284 ? -22.094 7.98 -4.789 1 66.81 284 VAL B C 1
ATOM 4394 O O . VAL B 1 284 ? -22.203 9.102 -4.285 1 66.81 284 VAL B O 1
#

InterPro domains:
  IPR001086 Prephenate dehydratase [PF00800] (7-182)
  IPR001086 Prephenate dehydratase [PS51171] (6-181)
  IPR002912 ACT domain [PS51671] (197-274)
  IPR008242 Bifunctional P-protein, chorismate mutase/prephenate dehydratase [PIRSF001500] (4-275)
  IPR018528 Prephenate dehydratase, conserved site [PS00857] (157-179)
  IPR045865 ACT-like domain [SSF55021] (188-274)

Solvent-accessible surface area (backbone atoms only — not comparable to full-atom values): 28160 Å² total; per-residue (Å²): 126,76,51,40,63,23,28,21,18,49,50,49,79,23,21,65,47,44,48,52,39,50,72,77,38,66,86,37,45,74,40,69,23,93,34,64,68,53,22,50,48,34,20,59,71,40,62,13,44,25,28,45,42,56,38,35,28,33,79,76,31,71,64,43,67,55,77,70,56,44,70,92,49,58,48,22,40,62,33,49,46,74,45,73,64,53,33,19,35,30,25,32,71,86,39,50,69,88,48,37,44,35,33,28,13,16,62,68,58,47,63,44,19,42,65,47,30,54,77,66,63,32,44,79,41,80,37,92,33,30,22,54,27,37,48,49,41,57,72,66,56,47,50,43,32,31,17,39,24,33,66,59,24,29,68,74,44,64,36,29,81,64,39,73,63,41,40,68,62,91,66,38,34,34,36,28,38,31,32,29,47,51,89,65,76,53,73,54,82,86,45,88,48,34,31,30,34,31,38,39,26,36,62,90,49,50,33,34,66,56,59,33,46,42,29,32,31,78,47,60,35,39,62,47,36,46,32,46,42,61,54,94,44,38,92,42,42,29,30,35,38,35,31,29,57,43,47,70,85,38,69,50,48,34,51,17,49,55,46,24,58,72,53,29,79,43,77,46,83,34,19,30,21,45,57,44,68,68,49,51,73,72,76,90,124,78,50,40,62,23,26,21,19,51,49,47,79,24,22,64,47,46,46,51,37,50,72,79,38,66,85,37,44,73,40,68,22,93,34,64,68,52,21,51,48,32,21,60,71,39,64,13,44,25,26,45,42,56,38,34,28,33,78,76,33,72,65,45,66,54,77,68,57,43,69,93,49,58,46,24,40,62,33,51,46,75,44,72,64,53,34,19,35,30,25,34,72,85,39,50,69,88,48,37,45,35,34,28,13,16,63,69,60,48,63,43,20,44,66,47,30,54,77,66,62,32,44,80,40,81,38,92,32,29,20,53,26,37,48,47,42,58,72,66,57,46,49,44,32,31,17,40,24,34,65,57,24,29,69,74,45,65,36,27,80,64,40,74,62,40,39,67,63,90,64,36,34,33,35,28,38,31,33,30,46,50,89,65,76,54,74,54,82,85,45,89,49,37,31,30,32,32,37,37,26,37,61,90,51,50,33,34,65,57,58,33,47,42,29,33,31,78,47,59,35,39,62,47,37,47,32,47,42,60,54,94,45,38,92,42,42,29,31,33,38,35,30,30,57,41,47,70,85,38,67,52,48,33,52,16,51,53,46,22,57,72,54,30,78,43,76,45,82,34,19,32,19,44,57,44,68,70,48,51,74,71,76,93

Radius of gyration: 24.16 Å; Cα contacts (8 Å, |Δi|>4): 1480; chains: 2; bounding box: 71×66×60 Å

Sequence (568 aa):
MTASQKIAYQGEPGAFSHQACRRWFPDYEPTAFPSFEAAFAAVEAGECALGMIPVENALAGRVADVHHLLPHSGLKIIGERFLPIEMTLMGTPDAELSDIKVAFSHTMALMQCRNSLNALGIRPEIYHDTAGAARRLSETKERDRAAIAPEIAAELYGLKILRRNLEDAHNNTTRFLVLSAQAEVSDPVDAERVLTSFVFGVRNIPAALYKALGGFATSGINMIRLESYIRDGIFASTFFYAEVEGRPSDRLLKLAFEELAFFAEEVELLGVYAMDPFRASQGVMTASQKIAYQGEPGAFSHQACRRWFPDYEPTAFPSFEAAFAAVEAGECALGMIPVENALAGRVADVHHLLPHSGLKIIGERFLPIEMTLMGTPDAELSDIKVAFSHTMALMQCRNSLNALGIRPEIYHDTAGAARRLSETKERDRAAIAPEIAAELYGLKILRRNLEDAHNNTTRFLVLSAQAEVSDPVDAERVLTSFVFGVRNIPAALYKALGGFATSGINMIRLESYIRDGIFASTFFYAEVEGRPSDRLLKLAFEELAFFAEEVELLGVYAMDPFRASQGV

Foldseek 3Di:
DPLALAEEEEDDPQAVLNVVCCVPPVSGHYDYDPDPLVSLVCQLVSNHFKYKYWAAKPPPGGDDDCLVQQPPSLKFFADKDKDFDKKFKWAAPVAALLLAAEEEAAPVQCVQLVVLCVVSNHHYDYDDHQLVSLQVCLVVRDRRYIGIGPPSSCVVSVIGTHDIRSGPDRPIMIMITMMGSDNDADAPPPAPKKKWKKKFFADQDPCLVVQLCVLCVVLVKDKPDKDADDDPNDPGRGMIITMIIDDCPDPSNVRSVVSNVVRTPDMDTRYMYHDDVVVVVVVD/DPLALAEEEEDDPQAVLNVVCCVPPVSGHYDYDPDPLVSLVCQLVSNHFKYKYWAAKPPPGGDDDCLVVQPPSLKFFADKDKAFDKKFKWAAPPAALLLAAEEEAAPVQCVQLVVLCVVSNHHYDYDDHQLVSLQVCLVVRDRRYIGIGDPSSCVVSVIGTHDIRSGPDRPIMIMITMMGSDNDADAPPPAPKKKWKKKFFADQDPCLVVQLCVLCVVLVKDKPDKDADDDPNDPGRGMIITMIIDDCPDDSNVRSVVSNVVRTPDMDTRYMYHDDVVVVVVVD

Secondary structure (DSSP, 8-state):
----SEEEEES-TTSHHHHHHHHH-TTSEEEEESSHHHHHHHHHTTSSSEEEEEEEETTTEE-S-HHHHSTTSS-EEEEEEEEE---EEEE-TT--GGG--EEEE-HHHHHHTHHHHHHHTPEEEE-S-HHHHHHHHHHH--TTEEEEE-HHHHHHHTPEEEES---S-S--EEEEEEEE--SS----TT-SSEEEEEEEE--SSTTHHHHHHHHHHHTTPPEEEEEEEEETTEEEEEEEEEEEES-TTSHHHHHHHHHHHHH-SEEEEEEEEEPPHHHHHTT-/----SEEEEES-TTSHHHHHHHHH-TTSEEEEESSHHHHHHHHHTTSSSEEEEEEEETTTEE-S-HHHHSTTSS-EEEEEEEEE---EEEE-TT--GGG--EEEE-HHHHHHTHHHHHHHTPEEEE-S-HHHHHHHHHHH--TTEEEEE-HHHHHHHTPEEEES---S-S--EEEEEEEE--SS----TT-SSEEEEEEEE--SSTTHHHHHHHHHHHTTPPEEEEEEEEETTEEEEEEEEEEEES-TTSHHHHHHHHHHHHH-SEEEEEEEEEPPHHHHHTT-

Nearest PDB structures (foldseek):
  6vh5-assembly1_C  TM=9.572E-01  e=2.599E-39  Brucella abortus 2308
  7am0-assembly2_C  TM=9.509E-01  e=1.164E-34  Komagataeibacter europaeus
  7am0-assembly1_A  TM=9.435E-01  e=2.755E-33  Komagataeibacter europaeus
  3mwb-assembly1_A  TM=8.719E-01  e=2.022E-21  Paenarthrobacter aurescens TC1
  7alz-assembly1_B  TM=9.251E-01  e=2.061E-19  Komagataeibacter europaeus

pLDDT: mean 92.93, std 8.14, range [37.0, 98.81]